Protein AF-A0A7Z9UAB1-F1 (afdb_monomer_lite)

pLDDT: mean 79.5, std 15.57, range [29.08, 97.0]

Structure (mmCIF, N/CA/C/O backbone):
data_AF-A0A7Z9UAB1-F1
#
_entry.id   AF-A0A7Z9UAB1-F1
#
loop_
_atom_site.group_PDB
_atom_site.id
_atom_site.type_symbol
_atom_site.label_atom_id
_atom_site.label_alt_id
_atom_site.label_comp_id
_atom_site.label_asym_id
_atom_site.label_entity_id
_atom_site.label_seq_id
_atom_site.pdbx_PDB_ins_code
_atom_site.Cartn_x
_atom_site.Cartn_y
_atom_site.Cartn_z
_atom_site.occupancy
_atom_site.B_iso_or_equiv
_atom_site.auth_seq_id
_atom_site.auth_comp_id
_atom_site.auth_asym_id
_atom_site.auth_atom_id
_atom_site.pdbx_PDB_model_num
ATOM 1 N N . MET A 1 1 ? -30.199 5.200 35.161 1.00 60.09 1 MET A N 1
ATOM 2 C CA . MET A 1 1 ? -30.153 5.188 33.678 1.00 60.09 1 MET A CA 1
ATOM 3 C C . MET A 1 1 ? -29.290 6.304 33.092 1.00 60.09 1 MET A C 1
ATOM 5 O O . MET A 1 1 ? -28.366 5.971 32.369 1.00 60.09 1 MET A O 1
ATOM 9 N N . LYS A 1 2 ? -29.500 7.589 33.430 1.00 72.38 2 LYS A N 1
ATOM 10 C CA . LYS A 1 2 ? -28.736 8.715 32.844 1.00 72.38 2 LYS A CA 1
ATOM 11 C C . LYS A 1 2 ? -27.203 8.588 32.975 1.00 72.38 2 LYS A C 1
ATOM 13 O O . LYS A 1 2 ? -26.510 8.645 31.974 1.00 72.38 2 LYS A O 1
ATOM 18 N N . TYR A 1 3 ? -26.697 8.258 34.167 1.00 75.94 3 TYR A N 1
ATOM 19 C CA . TYR A 1 3 ? -25.256 8.067 34.420 1.00 75.94 3 TYR A CA 1
ATOM 20 C C . TYR A 1 3 ? -24.599 6.954 33.580 1.00 75.94 3 TYR A C 1
ATOM 22 O O . TYR A 1 3 ? -23.474 7.101 33.112 1.00 75.94 3 TYR A O 1
ATOM 30 N N . VAL A 1 4 ? -25.305 5.836 33.374 1.00 79.62 4 VAL A N 1
ATOM 31 C CA . VAL A 1 4 ? -24.800 4.704 32.576 1.00 79.62 4 VAL A CA 1
ATOM 32 C C . VAL A 1 4 ? -24.745 5.083 31.097 1.00 79.62 4 VAL A C 1
ATOM 34 O O . VAL A 1 4 ? -23.745 4.806 30.440 1.00 79.62 4 VAL A O 1
ATOM 37 N N . ASN A 1 5 ? -25.779 5.769 30.605 1.00 83.12 5 ASN A N 1
ATOM 38 C CA . ASN A 1 5 ? -25.840 6.239 29.223 1.00 83.12 5 ASN A CA 1
ATOM 39 C C . ASN A 1 5 ? -24.755 7.287 28.937 1.00 83.12 5 ASN A C 1
ATOM 41 O O . ASN A 1 5 ? -24.081 7.191 27.916 1.00 83.12 5 ASN A O 1
ATOM 45 N N . ASP A 1 6 ? -24.536 8.235 29.853 1.00 87.12 6 ASP A N 1
ATOM 46 C CA . ASP A 1 6 ? -23.500 9.265 29.710 1.00 87.12 6 ASP A CA 1
ATOM 47 C C . ASP A 1 6 ? -22.095 8.639 29.683 1.00 87.12 6 ASP A C 1
ATOM 49 O O . ASP A 1 6 ? -21.248 9.035 28.876 1.00 87.12 6 ASP A O 1
ATOM 53 N N . ARG A 1 7 ? -21.851 7.608 30.512 1.00 87.56 7 ARG A N 1
ATOM 54 C CA . ARG A 1 7 ? -20.566 6.898 30.497 1.00 87.56 7 ARG A CA 1
ATOM 55 C C . ARG A 1 7 ? -20.343 6.076 29.228 1.00 87.56 7 ARG A C 1
ATOM 57 O O . ARG A 1 7 ? -19.259 6.121 28.651 1.00 87.56 7 ARG A O 1
ATOM 64 N N . GLN A 1 8 ? -21.370 5.366 28.762 1.00 87.94 8 GLN A N 1
ATOM 65 C CA . GLN A 1 8 ? -21.306 4.632 27.495 1.00 87.94 8 GLN A CA 1
ATOM 66 C C . GLN A 1 8 ? -21.081 5.572 26.309 1.00 87.94 8 GLN A C 1
ATOM 68 O O . GLN A 1 8 ? -20.238 5.286 25.463 1.00 87.94 8 GLN A O 1
ATOM 73 N N . ALA A 1 9 ? -21.762 6.721 26.271 1.00 90.94 9 ALA A N 1
ATOM 74 C CA . ALA A 1 9 ? -21.570 7.720 25.225 1.00 90.94 9 ALA A CA 1
ATOM 75 C C . ALA A 1 9 ? -20.112 8.201 25.172 1.00 90.94 9 ALA A C 1
ATOM 77 O O . ALA A 1 9 ? -19.497 8.204 24.103 1.00 90.94 9 ALA A O 1
ATOM 78 N N . ARG A 1 10 ? -19.512 8.515 26.327 1.00 91.62 10 ARG A N 1
ATOM 79 C CA . ARG A 1 10 ? -18.110 8.945 26.387 1.00 91.62 10 ARG A CA 1
ATOM 80 C C . ARG A 1 10 ? -17.129 7.846 25.970 1.00 91.62 10 ARG A C 1
ATOM 82 O O . ARG A 1 10 ? -16.158 8.135 25.274 1.00 91.62 10 ARG A O 1
ATOM 89 N N . GLU A 1 11 ? -17.385 6.590 26.334 1.00 92.44 11 GLU A N 1
ATOM 90 C CA . GLU A 1 11 ? -16.577 5.460 25.861 1.00 92.44 11 GLU A CA 1
ATOM 91 C C . GLU A 1 11 ? -16.693 5.276 24.337 1.00 92.44 11 GLU A C 1
ATOM 93 O O . GLU A 1 11 ? -15.684 5.053 23.663 1.00 92.44 11 GLU A O 1
ATOM 98 N N . THR A 1 12 ? -17.893 5.406 23.763 1.00 93.56 12 THR A N 1
ATOM 99 C CA . THR A 1 12 ? -18.070 5.341 22.302 1.00 93.56 12 THR A CA 1
ATOM 100 C C . THR A 1 12 ? -17.374 6.496 21.585 1.00 93.56 12 THR A C 1
ATOM 102 O O . THR A 1 12 ? -16.754 6.275 20.547 1.00 93.56 12 THR A O 1
ATOM 105 N N . GLU A 1 13 ? -17.382 7.702 22.160 1.00 95.25 13 GLU A N 1
ATOM 106 C CA . GLU A 1 13 ? -16.662 8.863 21.631 1.00 95.25 13 GLU A CA 1
ATOM 107 C C . GLU A 1 13 ? -15.150 8.596 21.583 1.00 95.25 13 GLU A C 1
ATOM 109 O O . GLU A 1 13 ? -14.530 8.761 20.531 1.00 95.25 13 GLU A O 1
ATOM 114 N N . LEU A 1 14 ? -14.559 8.107 22.680 1.00 94.19 14 LEU A N 1
ATOM 115 C CA . LEU A 1 14 ? -13.130 7.775 22.738 1.00 94.19 14 LEU A CA 1
ATOM 116 C C . LEU A 1 14 ? -12.755 6.646 21.767 1.00 94.19 14 LEU A C 1
ATOM 118 O O . LEU A 1 14 ? -11.742 6.755 21.077 1.00 94.19 14 LEU A O 1
ATOM 122 N N . ASN A 1 15 ? -13.583 5.601 21.651 1.00 94.94 15 ASN A N 1
ATOM 123 C CA . ASN A 1 15 ? -13.372 4.531 20.670 1.00 94.94 15 ASN A CA 1
ATOM 124 C C . ASN A 1 15 ? -13.471 5.046 19.229 1.00 94.94 15 ASN A C 1
ATOM 126 O O . ASN A 1 15 ? -12.647 4.684 18.393 1.00 94.94 15 ASN A O 1
ATOM 130 N N . SER A 1 16 ? -14.437 5.920 18.933 1.00 94.88 16 SER A N 1
ATOM 131 C CA . SER A 1 16 ? -14.575 6.512 17.600 1.00 94.88 16 SER A CA 1
ATOM 132 C C . SER A 1 16 ? -13.362 7.375 17.243 1.00 94.88 16 SER A C 1
ATOM 134 O O . SER A 1 16 ? -12.810 7.246 16.153 1.00 94.88 16 SER A O 1
ATOM 136 N N . ARG A 1 17 ? -12.865 8.185 18.190 1.00 95.75 17 ARG A N 1
ATOM 137 C CA . ARG A 1 17 ? -11.649 8.987 18.015 1.00 95.75 17 ARG A CA 1
ATOM 138 C C . ARG A 1 17 ? -10.413 8.113 17.809 1.00 95.75 17 ARG A C 1
ATOM 140 O O . ARG A 1 17 ? -9.597 8.436 16.949 1.00 95.75 17 ARG A O 1
ATOM 147 N N . LYS A 1 18 ? -10.290 7.008 18.553 1.00 95.31 18 LYS A N 1
ATOM 148 C CA . LYS A 1 18 ? -9.236 6.003 18.358 1.00 95.31 18 LYS A CA 1
ATOM 149 C C . LYS A 1 18 ? -9.278 5.427 16.937 1.00 95.31 18 LYS A C 1
ATOM 151 O O . LYS A 1 18 ? -8.273 5.500 16.240 1.00 95.31 18 LYS A O 1
ATOM 156 N N . ALA A 1 19 ? -10.442 4.964 16.483 1.00 94.50 19 ALA A N 1
ATOM 157 C CA . ALA A 1 19 ? -10.618 4.387 15.149 1.00 94.50 19 ALA A CA 1
ATOM 158 C C . ALA A 1 19 ? -10.313 5.391 14.020 1.00 94.50 19 ALA A C 1
ATOM 160 O O . ALA A 1 19 ? -9.673 5.047 13.029 1.00 94.50 19 ALA A O 1
ATOM 161 N N . VAL A 1 20 ? -10.717 6.658 14.179 1.00 94.88 20 VAL A N 1
ATOM 162 C CA . VAL A 1 20 ? -10.385 7.726 13.220 1.00 94.88 20 VAL A CA 1
ATOM 163 C C . VAL A 1 20 ? -8.874 7.958 13.147 1.00 94.88 20 VAL A C 1
ATOM 165 O O . VAL A 1 20 ? -8.345 8.161 12.057 1.00 94.88 20 VAL A O 1
ATOM 168 N N . LEU A 1 21 ? -8.166 7.937 14.280 1.00 94.44 21 LEU A N 1
ATOM 169 C CA . LEU A 1 21 ? -6.707 8.091 14.308 1.00 94.44 21 LEU A CA 1
ATOM 170 C C . LEU A 1 21 ? -5.988 6.879 13.698 1.00 94.44 21 LEU A C 1
ATOM 172 O O . LEU A 1 21 ? -5.069 7.073 12.909 1.00 94.44 21 LEU A O 1
ATOM 176 N N . GLU A 1 22 ? -6.433 5.656 13.992 1.00 93.44 22 GLU A N 1
ATOM 177 C CA . GLU A 1 22 ? -5.907 4.428 13.372 1.00 93.44 22 GLU A CA 1
ATOM 178 C C . GLU A 1 22 ? -6.082 4.460 11.847 1.00 93.44 22 GLU A C 1
ATOM 180 O O . GLU A 1 22 ? -5.120 4.252 11.110 1.00 93.44 22 GLU A O 1
ATOM 185 N N . SER A 1 23 ? -7.266 4.854 11.367 1.00 92.75 23 SER A N 1
ATOM 186 C CA . SER A 1 23 ? -7.536 5.013 9.935 1.00 92.75 23 SER A CA 1
ATOM 187 C C . SER A 1 23 ? -6.673 6.099 9.279 1.00 92.75 23 SER A C 1
ATOM 189 O O . SER A 1 23 ? -6.227 5.927 8.145 1.00 92.75 23 SER A O 1
ATOM 191 N N . LYS A 1 24 ? -6.394 7.211 9.975 1.00 92.12 24 LYS A N 1
ATOM 192 C CA . LYS A 1 24 ? -5.488 8.263 9.479 1.00 92.12 24 LYS A CA 1
ATOM 193 C C . LYS A 1 24 ? -4.039 7.793 9.367 1.00 92.12 24 LYS A C 1
ATOM 195 O O . LYS A 1 24 ? -3.341 8.248 8.468 1.00 92.12 24 LYS A O 1
ATOM 200 N N . ILE A 1 25 ? -3.593 6.915 10.264 1.00 92.31 25 ILE A N 1
ATOM 201 C CA . ILE A 1 25 ? -2.247 6.327 10.228 1.00 92.31 25 ILE A CA 1
ATOM 202 C C . ILE A 1 25 ? -2.138 5.315 9.085 1.00 92.31 25 ILE A C 1
ATOM 204 O O . ILE A 1 25 ? -1.144 5.321 8.363 1.00 92.31 25 ILE A O 1
ATOM 208 N N . GLU A 1 26 ? -3.153 4.468 8.901 1.00 89.94 26 GLU A N 1
ATOM 209 C CA . GLU A 1 26 ? -3.182 3.468 7.825 1.00 89.94 26 GLU A CA 1
ATOM 210 C C . GLU A 1 26 ? -3.244 4.124 6.439 1.00 89.94 26 GLU A C 1
ATOM 212 O O . GLU A 1 26 ? -2.523 3.727 5.528 1.00 89.94 26 GLU A O 1
ATOM 217 N N . ASN A 1 27 ? -4.031 5.195 6.305 1.00 89.00 27 ASN A N 1
ATOM 218 C CA . ASN A 1 27 ? -4.157 5.973 5.072 1.00 89.00 27 ASN A CA 1
ATOM 219 C C . ASN A 1 27 ? -3.184 7.165 5.008 1.00 89.00 27 ASN A C 1
ATOM 221 O O . ASN A 1 27 ? -3.445 8.144 4.303 1.00 89.00 27 ASN A O 1
ATOM 225 N N . ALA A 1 28 ? -2.077 7.126 5.756 1.00 87.69 28 ALA A N 1
ATOM 226 C CA . ALA A 1 28 ? -1.083 8.190 5.730 1.00 87.69 28 ALA A CA 1
ATOM 227 C C . ALA A 1 28 ? -0.339 8.187 4.385 1.00 87.69 28 ALA A C 1
ATOM 229 O O . ALA A 1 28 ? 0.508 7.336 4.116 1.00 87.69 28 ALA A O 1
ATOM 230 N N . GLY A 1 29 ? -0.650 9.169 3.544 1.00 90.19 29 GLY A N 1
ATOM 231 C CA . GLY A 1 29 ? -0.014 9.379 2.249 1.00 90.19 29 GLY A CA 1
ATOM 232 C C . GLY A 1 29 ? 0.140 10.859 1.913 1.00 90.19 29 GLY A C 1
ATOM 233 O O . GLY A 1 29 ? -0.098 11.744 2.748 1.00 90.19 29 GLY A O 1
ATOM 234 N N . TYR A 1 30 ? 0.543 11.127 0.671 1.00 90.50 30 TYR A N 1
ATOM 235 C CA . TYR A 1 30 ? 0.595 12.490 0.153 1.00 90.50 30 TYR A CA 1
ATOM 236 C C . TYR A 1 30 ? -0.801 13.111 0.145 1.00 90.50 30 TYR A C 1
ATOM 238 O O . TYR A 1 30 ? -1.791 12.468 -0.208 1.00 90.50 30 TYR A O 1
ATOM 246 N N . LEU A 1 31 ? -0.878 14.378 0.538 1.00 91.31 31 LEU A N 1
ATOM 247 C CA . LEU A 1 31 ? -2.080 15.182 0.352 1.00 91.31 31 LEU A CA 1
ATOM 248 C C . LEU A 1 31 ? -2.304 15.422 -1.141 1.00 91.31 31 LEU A C 1
ATOM 250 O O . LEU A 1 31 ? -1.363 15.384 -1.930 1.00 91.31 31 LEU A O 1
ATOM 254 N N . ALA A 1 32 ? -3.538 15.743 -1.524 1.00 91.00 32 ALA A N 1
ATOM 255 C CA . ALA A 1 32 ? -3.864 16.056 -2.915 1.00 91.00 32 ALA A CA 1
ATOM 256 C C . ALA A 1 32 ? -2.983 17.187 -3.484 1.00 91.00 32 ALA A C 1
ATOM 258 O O . ALA A 1 32 ? -2.518 17.097 -4.615 1.00 91.00 32 ALA A O 1
ATOM 259 N N . GLU A 1 33 ? -2.693 18.216 -2.680 1.00 92.00 33 GLU A N 1
ATOM 260 C CA . GLU A 1 33 ? -1.801 19.319 -3.065 1.00 92.00 33 GLU A CA 1
ATOM 261 C C . GLU A 1 33 ? -0.341 18.867 -3.230 1.00 92.00 33 GLU A C 1
ATOM 263 O O . GLU A 1 33 ? 0.335 19.276 -4.169 1.00 92.00 33 GLU A O 1
ATOM 268 N N . GLU A 1 34 ? 0.147 17.994 -2.346 1.00 92.25 34 GLU A N 1
ATOM 269 C CA . GLU A 1 34 ? 1.509 17.447 -2.409 1.00 92.25 34 GLU A CA 1
ATOM 270 C C . GLU A 1 34 ? 1.676 16.508 -3.613 1.00 92.25 34 GLU A C 1
ATOM 272 O O . GLU A 1 34 ? 2.709 16.527 -4.282 1.00 92.25 34 GLU A O 1
ATOM 277 N N . GLN A 1 35 ? 0.644 15.719 -3.925 1.00 92.25 35 GLN A N 1
ATOM 278 C CA . GLN A 1 35 ? 0.611 14.878 -5.115 1.00 92.25 35 GLN A CA 1
ATOM 279 C C . GLN A 1 35 ? 0.607 15.733 -6.387 1.00 92.25 35 GLN A C 1
ATOM 281 O O . GLN A 1 35 ? 1.401 15.474 -7.285 1.00 92.25 35 GLN A O 1
ATOM 286 N N . ALA A 1 36 ? -0.183 16.811 -6.425 1.00 94.31 36 ALA A N 1
ATOM 287 C CA . ALA A 1 36 ? -0.179 17.752 -7.543 1.00 94.31 36 ALA A CA 1
ATOM 288 C C . ALA A 1 36 ? 1.208 18.386 -7.767 1.00 94.31 36 ALA A C 1
ATOM 290 O O . ALA A 1 36 ? 1.647 18.506 -8.908 1.00 94.31 36 ALA A O 1
ATOM 291 N N . GLN A 1 37 ? 1.940 18.722 -6.696 1.00 94.38 37 GLN A N 1
ATOM 292 C CA . GLN A 1 37 ? 3.323 19.213 -6.804 1.00 94.38 37 GLN A CA 1
ATOM 293 C C . GLN A 1 37 ? 4.278 18.153 -7.377 1.00 94.38 37 GLN A C 1
ATOM 295 O O . GLN A 1 37 ? 5.157 18.477 -8.178 1.00 94.38 37 GLN A O 1
ATOM 300 N N . ILE A 1 38 ? 4.124 16.882 -6.985 1.00 95.38 38 ILE A N 1
ATOM 301 C CA . ILE A 1 38 ? 4.904 15.772 -7.553 1.00 95.38 38 ILE A CA 1
ATOM 302 C C . ILE A 1 38 ? 4.589 15.603 -9.041 1.00 95.38 38 ILE A C 1
ATOM 304 O O . ILE A 1 38 ? 5.515 15.413 -9.835 1.00 95.38 38 ILE A O 1
ATOM 308 N N . ASP A 1 39 ? 3.318 15.675 -9.419 1.00 95.19 39 ASP A N 1
ATOM 309 C CA . ASP A 1 39 ? 2.862 15.487 -10.795 1.00 95.19 39 ASP A CA 1
ATOM 310 C C . ASP A 1 39 ? 3.335 16.639 -11.694 1.00 95.19 39 ASP A C 1
ATOM 312 O O . ASP A 1 39 ? 3.860 16.403 -12.785 1.00 95.19 39 ASP A O 1
ATOM 316 N N . GLU A 1 40 ? 3.269 17.883 -11.210 1.00 95.94 40 GLU A N 1
ATOM 317 C CA . GLU A 1 40 ? 3.822 19.055 -11.895 1.00 95.94 40 GLU A CA 1
ATOM 318 C C . GLU A 1 40 ? 5.343 18.930 -12.074 1.00 95.94 40 GLU A C 1
ATOM 320 O O . GLU A 1 40 ? 5.878 19.130 -13.169 1.00 95.94 40 GLU A O 1
ATOM 325 N N . ALA A 1 41 ? 6.069 18.547 -11.020 1.00 94.56 41 ALA A N 1
ATOM 326 C CA . ALA A 1 41 ? 7.513 18.347 -11.093 1.00 94.56 41 ALA A CA 1
ATOM 327 C C . ALA A 1 41 ? 7.899 17.173 -12.015 1.00 94.56 41 ALA A C 1
ATOM 329 O O . ALA A 1 41 ? 8.940 17.233 -12.672 1.00 94.56 41 ALA A O 1
ATOM 330 N N . THR A 1 42 ? 7.068 16.131 -12.099 1.00 95.69 42 THR A N 1
ATOM 331 C CA . THR A 1 42 ? 7.261 14.989 -13.008 1.00 95.69 42 THR A CA 1
ATOM 332 C C . THR A 1 42 ? 7.028 15.409 -14.456 1.00 95.69 42 THR A C 1
ATOM 334 O O . THR A 1 42 ? 7.919 15.228 -15.278 1.00 95.69 42 THR A O 1
ATOM 337 N N . THR A 1 43 ? 5.929 16.114 -14.734 1.00 96.12 43 THR A N 1
ATOM 338 C CA . THR A 1 43 ? 5.639 16.697 -16.056 1.00 96.12 43 THR A CA 1
ATOM 339 C C . THR A 1 43 ? 6.780 17.603 -16.521 1.00 96.12 43 THR A C 1
ATOM 341 O O . THR A 1 43 ? 7.222 17.552 -17.667 1.00 96.12 43 THR A O 1
ATOM 344 N N . ASN A 1 44 ? 7.340 18.402 -15.609 1.00 95.00 44 ASN A N 1
ATOM 345 C CA . ASN A 1 44 ? 8.504 19.230 -15.899 1.00 95.00 44 ASN A CA 1
ATOM 346 C C . ASN A 1 44 ? 9.760 18.410 -16.244 1.00 95.00 44 ASN A C 1
ATOM 348 O O . ASN A 1 44 ? 10.572 18.861 -17.059 1.00 95.00 44 ASN A O 1
ATOM 352 N N . VAL A 1 45 ? 9.970 17.248 -15.622 1.00 96.88 45 VAL A N 1
ATOM 353 C CA . VAL A 1 45 ? 11.071 16.338 -15.977 1.00 96.88 45 VAL A CA 1
ATOM 354 C C . VAL A 1 45 ? 10.832 15.712 -17.346 1.00 96.88 45 VAL A C 1
ATOM 356 O O . VAL A 1 45 ? 11.776 15.663 -18.131 1.00 96.88 45 VAL A O 1
ATOM 359 N N . ASP A 1 46 ? 9.603 15.297 -17.639 1.00 95.44 46 ASP A N 1
ATOM 360 C CA . ASP A 1 46 ? 9.241 14.669 -18.910 1.00 95.44 46 ASP A CA 1
ATOM 361 C C . ASP A 1 46 ? 9.410 15.649 -20.074 1.00 95.44 46 ASP A C 1
ATOM 363 O O . ASP A 1 46 ? 10.119 15.341 -21.028 1.00 95.44 46 ASP A O 1
ATOM 367 N N . GLN A 1 47 ? 8.935 16.890 -19.931 1.00 95.00 47 GLN A N 1
ATOM 368 C CA . GLN A 1 47 ? 9.173 17.939 -20.928 1.00 95.00 47 GLN A CA 1
ATOM 369 C C . GLN A 1 47 ? 10.673 18.190 -21.158 1.00 95.00 47 GLN A C 1
ATOM 371 O O . GLN A 1 47 ? 11.130 18.353 -22.285 1.00 95.00 47 GLN A O 1
ATOM 376 N N . ALA A 1 48 ? 11.477 18.212 -20.090 1.00 94.38 48 ALA A N 1
ATOM 377 C CA . ALA A 1 48 ? 12.921 18.395 -20.230 1.00 94.38 48 ALA A CA 1
ATOM 378 C C . ALA A 1 48 ? 13.626 17.167 -20.829 1.00 94.38 48 ALA A C 1
ATOM 380 O O . ALA A 1 48 ? 14.716 17.304 -21.388 1.00 94.38 48 ALA A O 1
ATOM 381 N N . LEU A 1 49 ? 13.039 15.976 -20.692 1.00 95.06 49 LEU A N 1
ATOM 382 C CA . LEU A 1 49 ? 13.523 14.754 -21.320 1.00 95.06 49 LEU A CA 1
ATOM 383 C C . LEU A 1 49 ? 13.219 14.761 -22.820 1.00 95.06 49 LEU A C 1
ATOM 385 O O . LEU A 1 49 ? 14.113 14.432 -23.595 1.00 95.06 49 LEU A O 1
ATOM 389 N N . GLU A 1 50 ? 12.017 15.173 -23.220 1.00 94.44 50 GLU A N 1
ATOM 390 C CA . GLU A 1 50 ? 11.645 15.360 -24.627 1.00 94.44 50 GLU A CA 1
ATOM 391 C C . GLU A 1 50 ? 12.569 16.374 -25.308 1.00 94.44 50 GLU A C 1
ATOM 393 O O . GLU A 1 50 ? 13.215 16.044 -26.303 1.00 94.44 50 GLU A O 1
ATOM 398 N N . ASP A 1 51 ? 12.757 17.552 -24.701 1.00 91.50 51 ASP A N 1
ATOM 399 C CA . ASP A 1 51 ? 13.684 18.577 -25.196 1.00 91.50 51 ASP A CA 1
ATOM 400 C C . ASP A 1 51 ? 15.128 18.048 -25.343 1.00 91.50 51 ASP A C 1
ATOM 402 O O . ASP A 1 51 ? 15.877 18.455 -26.237 1.00 91.50 51 ASP A O 1
ATOM 406 N N . TYR A 1 52 ? 15.561 17.173 -24.428 1.00 93.50 52 TYR A N 1
ATOM 407 C CA . TYR A 1 52 ? 16.880 16.541 -24.487 1.00 93.50 52 TYR A CA 1
ATOM 408 C C . TYR A 1 52 ? 16.967 15.521 -25.629 1.00 93.50 52 TYR A C 1
ATOM 410 O O . TYR A 1 52 ? 17.971 15.489 -26.338 1.00 93.50 52 TYR A O 1
ATOM 418 N N . GLN A 1 53 ? 15.930 14.705 -25.825 1.00 91.81 53 GLN A N 1
ATOM 419 C CA . GLN A 1 53 ? 15.874 13.714 -26.901 1.00 91.81 53 GLN A CA 1
ATOM 420 C C . GLN A 1 53 ? 15.830 14.370 -28.284 1.00 91.81 53 GLN A C 1
ATOM 422 O O . GLN A 1 53 ? 16.510 13.900 -29.196 1.00 91.81 53 GLN A O 1
ATOM 427 N N . GLU A 1 54 ? 15.092 15.472 -28.432 1.00 88.81 54 GLU A N 1
ATOM 428 C CA . GLU A 1 54 ? 15.064 16.259 -29.667 1.00 88.81 54 GLU A CA 1
ATOM 429 C C . GLU A 1 54 ? 16.462 16.806 -30.001 1.00 88.81 54 GLU A C 1
ATOM 431 O O . GLU A 1 54 ? 16.946 16.663 -31.126 1.00 88.81 54 GLU A O 1
ATOM 436 N N . ALA A 1 55 ? 17.168 17.353 -29.004 1.00 87.69 55 ALA A N 1
ATOM 437 C CA . ALA A 1 55 ? 18.539 17.826 -29.183 1.00 87.69 55 ALA A CA 1
ATOM 438 C C . ALA A 1 55 ? 19.536 16.686 -29.492 1.00 87.69 55 ALA A C 1
ATOM 440 O O . ALA A 1 55 ? 20.470 16.879 -30.272 1.00 87.69 55 ALA A O 1
ATOM 441 N N . ASP A 1 56 ? 19.346 15.496 -28.912 1.00 90.12 56 ASP A N 1
ATOM 442 C CA . ASP A 1 56 ? 20.190 14.314 -29.147 1.00 90.12 56 ASP A CA 1
ATOM 443 C C . ASP A 1 56 ? 19.981 13.713 -30.550 1.00 90.12 56 ASP A C 1
ATOM 445 O O . ASP A 1 56 ? 20.926 13.226 -31.179 1.00 90.12 56 ASP A O 1
ATOM 449 N N . ALA A 1 57 ? 18.763 13.797 -31.095 1.00 88.31 57 ALA A N 1
ATOM 450 C CA . ALA A 1 57 ? 18.460 13.341 -32.450 1.00 88.31 57 ALA A CA 1
ATOM 451 C C . ALA A 1 57 ? 19.302 14.076 -33.509 1.00 88.31 57 ALA A C 1
ATOM 453 O O . ALA A 1 57 ? 19.849 13.434 -34.408 1.00 88.31 57 ALA A O 1
ATOM 454 N N . ALA A 1 58 ? 19.493 15.391 -33.356 1.00 83.31 58 ALA A N 1
ATOM 455 C CA . ALA A 1 58 ? 20.329 16.190 -34.254 1.00 83.31 58 ALA A CA 1
ATOM 456 C C . ALA A 1 58 ? 21.801 15.725 -34.265 1.00 83.31 58 ALA A C 1
ATOM 458 O O . ALA A 1 58 ? 22.434 15.687 -35.321 1.00 83.31 58 ALA A O 1
ATOM 459 N N . LEU A 1 59 ? 22.341 15.304 -33.114 1.00 86.00 59 LEU A N 1
ATOM 460 C CA . LEU A 1 59 ? 23.697 14.752 -33.027 1.00 86.00 59 LEU A CA 1
ATOM 461 C C . LEU A 1 59 ? 23.793 13.381 -33.714 1.00 86.00 59 LEU A C 1
ATOM 463 O O . LEU A 1 59 ? 24.753 13.106 -34.433 1.00 86.00 59 LEU A O 1
ATOM 467 N N . LYS A 1 60 ? 22.776 12.527 -33.551 1.00 88.00 60 LYS A N 1
ATOM 468 C CA . LYS A 1 60 ? 22.706 11.221 -34.230 1.00 88.00 60 LYS A CA 1
ATOM 469 C C . LYS A 1 60 ? 22.667 11.354 -35.752 1.00 88.00 60 LYS A C 1
ATOM 471 O O . LYS A 1 60 ? 23.218 10.501 -36.450 1.00 88.00 60 LYS A O 1
ATOM 476 N N . GLU A 1 61 ? 22.031 12.394 -36.284 1.00 86.94 61 GLU A N 1
ATOM 477 C CA . GLU A 1 61 ? 22.014 12.644 -37.727 1.00 86.94 61 GLU A CA 1
ATOM 478 C C . GLU A 1 61 ? 23.378 13.037 -38.304 1.00 86.94 61 GLU A C 1
ATOM 480 O O . GLU A 1 61 ? 23.659 12.700 -39.457 1.00 86.94 61 GLU A O 1
ATOM 485 N N . GLU A 1 62 ? 24.231 13.711 -37.531 1.00 86.19 62 GLU A N 1
ATOM 486 C CA . GLU A 1 62 ? 25.606 14.008 -37.946 1.00 86.19 62 GLU A CA 1
ATOM 487 C C . GLU A 1 62 ? 26.482 12.771 -37.931 1.00 86.19 62 GLU A C 1
ATOM 489 O O . GLU A 1 62 ? 27.179 12.529 -38.912 1.00 86.19 62 GLU A O 1
ATOM 494 N N . ILE A 1 63 ? 26.365 11.935 -36.898 1.00 87.50 63 ILE A N 1
ATOM 495 C CA . ILE A 1 63 ? 27.087 10.660 -36.836 1.00 87.50 63 ILE A CA 1
ATOM 496 C C . ILE A 1 63 ? 26.751 9.801 -38.065 1.00 87.50 63 ILE A C 1
ATOM 498 O O . ILE A 1 63 ? 27.648 9.224 -38.681 1.00 87.50 63 ILE A O 1
ATOM 502 N N . LYS A 1 64 ? 25.473 9.763 -38.472 1.00 89.75 64 LYS A N 1
ATOM 503 C CA . LYS A 1 64 ? 25.046 9.089 -39.710 1.00 89.75 64 LYS A CA 1
ATOM 504 C C . LYS A 1 64 ? 25.661 9.732 -40.953 1.00 89.75 64 LYS A C 1
ATOM 506 O O . LYS A 1 64 ? 26.263 9.030 -41.754 1.00 89.75 64 LYS A O 1
ATOM 511 N N . ALA A 1 65 ? 25.574 11.056 -41.090 1.00 89.12 65 ALA A N 1
ATOM 512 C CA . ALA A 1 65 ? 26.124 11.764 -42.247 1.00 89.12 65 ALA A CA 1
ATOM 513 C C . ALA A 1 65 ? 27.649 11.611 -42.372 1.00 89.12 65 ALA A C 1
ATOM 515 O O . ALA A 1 65 ? 28.174 11.520 -43.481 1.00 89.12 65 ALA A O 1
ATOM 516 N N . LYS A 1 66 ? 28.358 11.547 -41.242 1.00 89.81 66 LYS A N 1
ATOM 517 C CA . LYS A 1 66 ? 29.792 11.271 -41.185 1.00 89.81 66 LYS A CA 1
ATOM 518 C C . LYS A 1 66 ? 30.103 9.841 -41.618 1.00 89.81 66 LYS A C 1
ATOM 520 O O . LYS A 1 66 ? 30.961 9.645 -42.469 1.00 89.81 66 LYS A O 1
ATOM 525 N N . SER A 1 67 ? 29.359 8.861 -41.102 1.00 91.50 67 SER A N 1
ATOM 526 C CA . SER A 1 67 ? 29.482 7.462 -41.527 1.00 91.50 67 SER A CA 1
ATOM 527 C C . SER A 1 67 ? 29.217 7.289 -43.029 1.00 91.50 67 SER A C 1
ATOM 529 O O . SER A 1 67 ? 29.930 6.541 -43.695 1.00 91.50 67 SER A O 1
ATOM 531 N N . ASP A 1 68 ? 28.216 7.983 -43.577 1.00 90.56 68 ASP A N 1
ATOM 532 C CA . ASP A 1 68 ? 27.890 7.952 -45.008 1.00 90.56 68 ASP A CA 1
ATOM 533 C C . ASP A 1 68 ? 29.000 8.588 -45.858 1.00 90.56 68 ASP A C 1
ATOM 535 O O . ASP A 1 68 ? 29.337 8.080 -46.933 1.00 90.56 68 ASP A O 1
ATOM 539 N N . TYR A 1 69 ? 29.590 9.685 -45.373 1.00 90.69 69 TYR A N 1
ATOM 540 C CA . TYR A 1 69 ? 30.742 10.323 -46.002 1.00 90.69 69 TYR A CA 1
ATOM 541 C C . TYR A 1 69 ? 31.964 9.396 -46.022 1.00 90.69 69 TYR A C 1
ATOM 543 O O . TYR A 1 69 ? 32.534 9.183 -47.095 1.00 90.69 69 TYR A O 1
ATOM 551 N N . ASP A 1 70 ? 32.315 8.792 -44.885 1.00 91.44 70 ASP A N 1
ATOM 552 C CA . ASP A 1 70 ? 33.447 7.867 -44.774 1.00 91.44 70 ASP A CA 1
ATOM 553 C C . ASP A 1 70 ? 33.261 6.648 -45.702 1.00 91.44 70 ASP A C 1
ATOM 555 O O . ASP A 1 70 ? 34.184 6.261 -46.424 1.00 91.44 70 ASP A O 1
ATOM 559 N N . ALA A 1 71 ? 32.039 6.108 -45.794 1.00 92.44 71 ALA A N 1
ATOM 560 C CA . ALA A 1 71 ? 31.710 5.013 -46.709 1.00 92.44 71 ALA A CA 1
ATOM 561 C C . ALA A 1 71 ? 31.816 5.413 -48.195 1.00 92.44 71 ALA A C 1
ATOM 563 O O . ALA A 1 71 ? 32.233 4.609 -49.036 1.00 92.44 71 ALA A O 1
ATOM 564 N N . CYS A 1 72 ? 31.436 6.644 -48.556 1.00 91.44 72 CYS A N 1
ATOM 565 C CA . CYS A 1 72 ? 31.599 7.147 -49.924 1.00 91.44 72 CYS A CA 1
ATOM 566 C C . CYS A 1 72 ? 33.076 7.372 -50.272 1.00 91.44 72 CYS A C 1
ATOM 568 O O . CYS A 1 72 ? 33.502 7.016 -51.372 1.00 91.44 72 CYS A O 1
ATOM 570 N N . LEU A 1 73 ? 33.864 7.887 -49.324 1.00 92.25 73 LEU A N 1
ATOM 571 C CA . LEU A 1 73 ? 35.301 8.089 -49.484 1.00 92.25 73 LEU A CA 1
ATOM 572 C C . LEU A 1 73 ? 36.034 6.758 -49.706 1.00 92.25 73 LEU A C 1
ATOM 574 O O . LEU A 1 73 ? 36.882 6.654 -50.597 1.00 92.25 73 LEU A O 1
ATOM 578 N N . GLU A 1 74 ? 35.671 5.717 -48.953 1.00 92.19 74 GLU A N 1
ATOM 579 C CA . GLU A 1 74 ? 36.221 4.375 -49.142 1.00 92.19 74 GLU A CA 1
ATOM 580 C C . GLU A 1 74 ? 35.895 3.833 -50.543 1.00 92.19 74 GLU A C 1
ATOM 582 O O . GLU A 1 74 ? 36.796 3.379 -51.256 1.00 92.19 74 GLU A O 1
ATOM 587 N N . LYS A 1 75 ? 34.643 3.977 -51.003 1.00 91.38 75 LYS A N 1
ATOM 588 C CA . LYS A 1 75 ? 34.226 3.587 -52.363 1.00 91.38 75 LYS A CA 1
ATOM 589 C C . LYS A 1 75 ? 34.979 4.346 -53.455 1.00 91.38 75 LYS A C 1
ATOM 591 O O . LYS A 1 75 ? 35.392 3.730 -54.437 1.00 91.38 75 LYS A O 1
ATOM 596 N N . GLU A 1 76 ? 35.189 5.653 -53.300 1.00 91.94 76 GLU A N 1
ATOM 597 C CA . GLU A 1 76 ? 35.983 6.444 -54.246 1.00 91.94 76 GLU A CA 1
ATOM 598 C C . GLU A 1 76 ? 37.436 5.963 -54.291 1.00 91.94 76 GLU A C 1
ATOM 600 O O . GLU A 1 76 ? 37.989 5.786 -55.380 1.00 91.94 76 GLU A O 1
ATOM 605 N N . SER A 1 77 ? 38.042 5.708 -53.127 1.00 90.81 77 SER A N 1
ATOM 606 C CA . SER A 1 77 ? 39.414 5.203 -53.036 1.00 90.81 77 SER A CA 1
ATOM 607 C C . SER A 1 77 ? 39.564 3.830 -53.708 1.00 90.81 77 SER A C 1
ATOM 609 O O . SER A 1 77 ? 40.510 3.611 -54.473 1.00 90.81 77 SER A O 1
ATOM 611 N N . GLY A 1 78 ? 38.583 2.940 -53.520 1.00 91.25 78 GLY A N 1
ATOM 612 C CA . GLY A 1 78 ? 38.511 1.637 -54.178 1.00 91.25 78 GLY A CA 1
ATOM 613 C C . GLY A 1 78 ? 38.346 1.760 -55.694 1.00 91.25 78 GLY A C 1
ATOM 614 O O . GLY A 1 78 ? 39.106 1.150 -56.448 1.00 91.25 78 GLY A O 1
ATOM 615 N N . ALA A 1 79 ? 37.420 2.607 -56.157 1.00 89.81 79 ALA A N 1
ATOM 616 C CA . ALA A 1 79 ? 37.203 2.865 -57.581 1.00 89.81 79 ALA A CA 1
ATOM 617 C C . ALA A 1 79 ? 38.451 3.459 -58.254 1.00 89.81 79 ALA A C 1
ATOM 619 O O . ALA A 1 79 ? 38.813 3.052 -59.358 1.00 89.81 79 ALA A O 1
ATOM 620 N N . LYS A 1 80 ? 39.164 4.359 -57.567 1.00 91.44 80 LYS A N 1
ATOM 621 C CA . LYS A 1 80 ? 40.429 4.932 -58.043 1.00 91.44 80 LYS A CA 1
ATOM 622 C C . LYS A 1 80 ? 41.528 3.876 -58.162 1.00 91.44 80 LYS A C 1
ATOM 624 O O . LYS A 1 80 ? 42.271 3.876 -59.141 1.00 91.44 80 LYS A O 1
ATOM 629 N N . ARG A 1 81 ? 41.627 2.951 -57.200 1.00 91.50 81 ARG A N 1
ATOM 630 C CA . ARG A 1 81 ? 42.583 1.833 -57.262 1.00 91.50 81 ARG A CA 1
ATOM 631 C C . ARG A 1 81 ? 42.301 0.919 -58.456 1.00 91.50 81 ARG A C 1
ATOM 633 O O . ARG A 1 81 ? 43.236 0.553 -59.163 1.00 91.50 81 ARG A O 1
ATOM 640 N N . ILE A 1 82 ? 41.030 0.595 -58.704 1.00 90.56 82 ILE A N 1
ATOM 641 C CA . ILE A 1 82 ? 40.609 -0.207 -59.863 1.00 90.56 82 ILE A CA 1
ATOM 642 C C . ILE A 1 82 ? 40.933 0.526 -61.168 1.00 90.56 82 ILE A C 1
ATOM 644 O O . ILE A 1 82 ? 41.520 -0.071 -62.066 1.00 90.56 82 ILE A O 1
ATOM 648 N N . LEU A 1 83 ? 40.613 1.821 -61.261 1.00 89.88 83 LEU A N 1
ATOM 649 C CA . LEU A 1 83 ? 40.933 2.642 -62.429 1.00 89.88 83 LEU A CA 1
ATOM 650 C C . LEU A 1 83 ? 42.438 2.644 -62.724 1.00 89.88 83 LEU A C 1
ATOM 652 O O . LEU A 1 83 ? 42.831 2.365 -63.853 1.00 89.88 83 LEU A O 1
ATOM 656 N N . ASN A 1 84 ? 43.278 2.885 -61.713 1.00 89.81 84 ASN A N 1
ATOM 657 C CA . ASN A 1 84 ? 44.733 2.866 -61.871 1.00 89.81 84 ASN A CA 1
ATOM 658 C C . ASN A 1 84 ? 45.249 1.491 -62.329 1.00 89.81 84 ASN A C 1
ATOM 660 O O . ASN A 1 84 ? 46.126 1.434 -63.184 1.00 89.81 84 ASN A O 1
ATOM 664 N N . SER A 1 85 ? 44.681 0.393 -61.814 1.00 89.25 85 SER A N 1
ATOM 665 C CA . SER A 1 85 ? 45.014 -0.968 -62.265 1.00 89.25 85 SER A CA 1
ATOM 666 C C . SER A 1 85 ? 44.671 -1.174 -63.743 1.00 89.25 85 SER A C 1
ATOM 668 O O . SER A 1 85 ? 45.496 -1.674 -64.499 1.00 89.25 85 SER A O 1
ATOM 670 N N . ARG A 1 86 ? 43.477 -0.746 -64.178 1.00 87.88 86 ARG A N 1
ATOM 671 C CA . ARG A 1 86 ? 43.033 -0.877 -65.578 1.00 87.88 86 ARG A CA 1
ATOM 672 C C . ARG A 1 86 ? 43.829 0.011 -66.532 1.00 87.88 86 ARG A C 1
ATOM 674 O O . ARG A 1 86 ? 44.098 -0.403 -67.654 1.00 87.88 86 ARG A O 1
ATOM 681 N N . ILE A 1 87 ? 44.224 1.208 -66.094 1.00 87.06 87 ILE A N 1
ATOM 682 C CA . ILE A 1 87 ? 45.130 2.082 -66.851 1.00 87.06 87 ILE A CA 1
ATOM 683 C C . ILE A 1 87 ? 46.500 1.413 -67.005 1.00 87.06 87 ILE A C 1
ATOM 685 O O . ILE A 1 87 ? 46.998 1.356 -68.123 1.00 87.06 87 ILE A O 1
ATOM 689 N N . GLY A 1 88 ? 47.058 0.839 -65.933 1.00 84.94 88 GLY A N 1
ATOM 690 C CA . GLY A 1 88 ? 48.313 0.084 -65.994 1.00 84.94 88 GLY A CA 1
ATOM 691 C C . GLY A 1 88 ? 48.251 -1.086 -66.982 1.00 84.94 88 GLY A C 1
ATOM 692 O O . GLY A 1 88 ? 49.083 -1.171 -67.877 1.00 84.94 88 GLY A O 1
ATOM 693 N N . GLU A 1 89 ? 47.209 -1.921 -66.901 1.00 84.69 89 GLU A N 1
ATOM 694 C CA . GLU A 1 89 ? 46.983 -3.042 -67.833 1.00 84.69 89 GLU A CA 1
ATOM 695 C C . GLU A 1 89 ? 46.868 -2.573 -69.294 1.00 84.69 89 GLU A C 1
ATOM 697 O O . GLU A 1 89 ? 47.406 -3.194 -70.212 1.00 84.69 89 GLU A O 1
ATOM 702 N N . ARG A 1 90 ? 46.161 -1.464 -69.533 1.00 85.00 90 ARG A N 1
ATOM 703 C CA . ARG A 1 90 ? 46.033 -0.852 -70.860 1.00 85.00 90 ARG A CA 1
ATOM 704 C C . ARG A 1 90 ? 47.378 -0.336 -71.374 1.00 85.00 90 ARG A C 1
ATOM 706 O O . ARG A 1 90 ? 47.694 -0.554 -72.541 1.00 85.00 90 ARG A O 1
ATOM 713 N N . ASP A 1 91 ? 48.146 0.346 -70.532 1.00 82.00 91 ASP A N 1
ATOM 714 C CA . ASP A 1 91 ? 49.427 0.950 -70.904 1.00 82.00 91 ASP A CA 1
ATOM 715 C C . ASP A 1 91 ? 50.484 -0.132 -71.179 1.00 82.00 91 ASP A C 1
ATOM 717 O O . ASP A 1 91 ? 51.228 -0.025 -72.153 1.00 82.00 91 ASP A O 1
ATOM 721 N N . GLU A 1 92 ? 50.474 -1.236 -70.424 1.00 81.56 92 GLU A N 1
ATOM 722 C CA . GLU A 1 92 ? 51.278 -2.430 -70.713 1.00 81.56 92 GLU A CA 1
ATOM 723 C C . GLU A 1 92 ? 50.918 -3.059 -72.068 1.00 81.56 92 GLU A C 1
ATOM 725 O O . GLU A 1 92 ? 51.806 -3.422 -72.842 1.00 81.56 92 GLU A O 1
ATOM 730 N N . LEU A 1 93 ? 49.625 -3.173 -72.394 1.00 79.81 93 LEU A N 1
ATOM 731 C CA . LEU A 1 93 ? 49.176 -3.679 -73.696 1.00 79.81 93 LEU A CA 1
ATOM 732 C C . LEU A 1 93 ? 49.526 -2.715 -74.843 1.00 79.81 93 LEU A C 1
ATOM 734 O O . LEU A 1 93 ? 49.927 -3.169 -75.916 1.00 79.81 93 LEU A O 1
ATOM 738 N N . MET A 1 94 ? 49.434 -1.399 -74.627 1.00 77.06 94 MET A N 1
ATOM 739 C CA . MET A 1 94 ? 49.839 -0.390 -75.614 1.00 77.06 94 MET A CA 1
ATOM 740 C C . MET A 1 94 ? 51.348 -0.396 -75.868 1.00 77.06 94 MET A C 1
ATOM 742 O O . MET A 1 94 ? 51.753 -0.356 -77.030 1.00 77.06 94 MET A O 1
ATOM 746 N N . ALA A 1 95 ? 52.170 -0.524 -74.823 1.00 74.50 95 ALA A N 1
ATOM 747 C CA . ALA A 1 95 ? 53.620 -0.668 -74.952 1.00 74.50 95 ALA A CA 1
ATOM 748 C C . ALA A 1 95 ? 54.012 -1.933 -75.744 1.00 74.50 95 ALA A C 1
ATOM 750 O O . ALA A 1 95 ? 55.020 -1.945 -76.447 1.00 74.50 95 ALA A O 1
ATOM 751 N N . ARG A 1 96 ? 53.189 -2.994 -75.693 1.00 73.00 96 ARG A N 1
ATOM 752 C CA . ARG A 1 96 ? 53.355 -4.203 -76.523 1.00 73.00 96 ARG A CA 1
ATOM 753 C C . ARG A 1 96 ? 52.903 -4.020 -77.974 1.00 73.00 96 ARG A C 1
ATOM 755 O O . ARG A 1 96 ? 53.442 -4.688 -78.860 1.00 73.00 96 ARG A O 1
ATOM 762 N N . LEU A 1 97 ? 51.908 -3.175 -78.246 1.00 72.19 97 LEU A N 1
ATOM 763 C CA . LEU A 1 97 ? 51.456 -2.894 -79.614 1.00 72.19 97 LEU A CA 1
ATOM 764 C C . LEU A 1 97 ? 52.445 -1.974 -80.345 1.00 72.19 97 LEU A C 1
ATOM 766 O O . LEU A 1 97 ? 52.832 -2.301 -81.464 1.00 72.19 97 LEU A O 1
ATOM 770 N N . ASN A 1 98 ? 52.906 -0.908 -79.683 1.00 68.31 98 ASN A N 1
ATOM 771 C CA . ASN A 1 98 ? 53.858 0.074 -80.209 1.00 68.31 98 ASN A CA 1
ATOM 772 C C . ASN A 1 98 ? 55.168 0.054 -79.397 1.00 68.31 98 ASN A C 1
ATOM 774 O O . ASN A 1 98 ? 55.334 0.878 -78.494 1.00 68.31 98 ASN A O 1
ATOM 778 N N . PRO A 1 99 ? 56.096 -0.877 -79.683 1.00 67.62 99 PRO A N 1
ATOM 779 C CA . PRO A 1 99 ? 57.403 -0.887 -79.034 1.00 67.62 99 PRO A CA 1
ATOM 780 C C . PRO A 1 99 ? 58.198 0.385 -79.367 1.00 67.62 99 PRO A C 1
ATOM 782 O O . PRO A 1 99 ? 58.193 0.848 -80.508 1.00 67.62 99 PRO A O 1
ATOM 785 N N . GLU A 1 100 ? 58.893 0.957 -78.380 1.00 63.78 100 GLU A N 1
ATOM 786 C CA . GLU A 1 100 ? 59.736 2.139 -78.599 1.00 63.78 100 GLU A CA 1
ATOM 787 C C . GLU A 1 100 ? 60.905 1.821 -79.561 1.00 63.78 100 GLU A C 1
ATOM 789 O O . GLU A 1 100 ? 61.492 0.735 -79.453 1.00 63.78 100 GLU A O 1
ATOM 794 N N . PRO A 1 101 ? 61.291 2.748 -80.465 1.00 58.66 101 PRO A N 1
ATOM 795 C CA . PRO A 1 101 ? 62.401 2.538 -81.397 1.00 58.66 101 PRO A CA 1
ATOM 796 C C . PRO A 1 101 ? 63.708 2.191 -80.666 1.00 58.66 101 PRO A C 1
ATOM 798 O O . PRO A 1 101 ? 64.092 2.885 -79.720 1.00 58.66 101 PRO A O 1
ATOM 801 N N . GLY A 1 102 ? 64.388 1.124 -81.099 1.00 57.91 102 GLY A N 1
ATOM 802 C CA . GLY A 1 102 ? 65.618 0.610 -80.472 1.00 57.91 102 GLY A CA 1
ATOM 803 C C . GLY A 1 102 ? 65.392 -0.453 -79.387 1.00 57.91 102 GLY A C 1
ATOM 804 O O . GLY A 1 102 ? 66.333 -0.853 -78.704 1.00 57.91 102 GLY A O 1
ATOM 805 N N . THR A 1 103 ? 64.152 -0.918 -79.199 1.00 66.69 103 THR A N 1
ATOM 806 C CA . THR A 1 103 ? 63.863 -2.152 -78.449 1.00 66.69 103 THR A CA 1
ATOM 807 C C . THR A 1 103 ? 63.944 -3.364 -79.374 1.00 66.69 103 THR A C 1
ATOM 809 O O . THR A 1 103 ? 63.535 -3.298 -80.536 1.00 66.69 103 THR A O 1
ATOM 812 N N . TRP A 1 104 ? 64.408 -4.501 -78.854 1.00 67.94 104 TRP A N 1
ATOM 813 C CA . TRP A 1 104 ? 64.545 -5.722 -79.654 1.00 67.94 104 TRP A CA 1
ATOM 814 C C . TRP A 1 104 ? 63.222 -6.167 -80.304 1.00 67.94 104 TRP A C 1
ATOM 816 O O . TRP A 1 104 ? 63.223 -6.666 -81.425 1.00 67.94 104 TRP A O 1
ATOM 826 N N . LEU A 1 105 ? 62.080 -5.911 -79.656 1.00 68.94 105 LEU A N 1
ATOM 827 C CA . LEU A 1 105 ? 60.753 -6.189 -80.213 1.00 68.94 105 LEU A CA 1
ATOM 828 C C . LEU A 1 105 ? 60.427 -5.381 -81.481 1.00 68.94 105 LEU A C 1
ATOM 830 O O . LEU A 1 105 ? 59.759 -5.906 -82.372 1.00 68.94 105 LEU A O 1
ATOM 834 N N . SER A 1 106 ? 60.865 -4.118 -81.558 1.00 67.75 106 SER A N 1
ATOM 835 C CA . SER A 1 106 ? 60.641 -3.264 -82.736 1.00 67.75 106 SER A CA 1
ATOM 836 C C . SER A 1 106 ? 61.435 -3.755 -83.946 1.00 67.75 106 SER A C 1
ATOM 838 O O . SER A 1 106 ? 60.853 -3.967 -85.007 1.00 67.75 106 SER A O 1
ATOM 840 N N . GLU A 1 107 ? 62.721 -4.053 -83.751 1.00 67.81 107 GLU A N 1
ATOM 841 C CA . GLU A 1 107 ? 63.602 -4.600 -84.789 1.00 67.81 107 GLU A CA 1
ATOM 842 C C . GLU A 1 107 ? 63.149 -5.996 -85.248 1.00 67.81 107 GLU A C 1
ATOM 844 O O . GLU A 1 107 ? 63.160 -6.298 -86.439 1.00 67.81 107 GLU A O 1
ATOM 849 N N . LEU A 1 108 ? 62.678 -6.846 -84.326 1.00 69.00 108 LEU A N 1
ATOM 850 C CA . LEU A 1 108 ? 62.162 -8.178 -84.661 1.00 69.00 108 LEU A CA 1
ATOM 851 C C . LEU A 1 108 ? 60.906 -8.128 -85.537 1.00 69.00 108 LEU A C 1
ATOM 853 O O . LEU A 1 108 ? 60.805 -8.901 -86.487 1.00 69.00 108 LEU A O 1
ATOM 857 N N . ARG A 1 109 ? 59.961 -7.225 -85.240 1.00 69.25 109 ARG A N 1
ATOM 858 C CA . ARG A 1 109 ? 58.727 -7.071 -86.029 1.00 69.25 109 ARG A CA 1
ATOM 859 C C . ARG A 1 109 ? 58.975 -6.476 -87.416 1.00 69.25 109 ARG A C 1
ATOM 861 O O . ARG A 1 109 ? 58.199 -6.755 -88.324 1.00 69.25 109 ARG A O 1
ATOM 868 N N . GLU A 1 110 ? 60.021 -5.668 -87.572 1.00 67.50 110 GLU A N 1
ATOM 869 C CA . GLU A 1 110 ? 60.411 -5.078 -88.858 1.00 67.50 110 GLU A CA 1
ATOM 870 C C . GLU A 1 110 ? 61.112 -6.097 -89.774 1.00 67.50 110 GLU A C 1
ATOM 872 O O . GLU A 1 110 ? 60.916 -6.079 -90.988 1.00 67.50 110 GLU A O 1
ATOM 877 N N . ILE A 1 111 ? 61.895 -7.013 -89.196 1.00 68.50 111 ILE A N 1
ATOM 878 C CA . ILE A 1 111 ? 62.737 -7.962 -89.939 1.00 68.50 111 ILE A CA 1
ATOM 879 C C . ILE A 1 111 ? 62.016 -9.285 -90.255 1.00 68.50 111 ILE A C 1
ATOM 881 O O . ILE A 1 111 ? 62.222 -9.842 -91.336 1.00 68.50 111 ILE A O 1
ATOM 885 N N . ASP A 1 112 ? 61.188 -9.811 -89.344 1.00 66.44 112 ASP A N 1
ATOM 886 C CA . ASP A 1 112 ? 60.494 -11.097 -89.518 1.00 66.44 112 ASP A CA 1
ATOM 887 C C . ASP A 1 112 ? 59.013 -11.005 -89.102 1.00 66.44 112 ASP A C 1
ATOM 889 O O . ASP A 1 112 ? 58.708 -11.026 -87.912 1.00 66.44 112 ASP A O 1
ATOM 893 N N . PRO A 1 113 ? 58.061 -10.962 -90.051 1.00 64.56 113 PRO A N 1
ATOM 894 C CA . PRO A 1 113 ? 56.627 -10.939 -89.750 1.00 64.56 113 PRO A CA 1
ATOM 895 C C . PRO A 1 113 ? 56.100 -12.188 -89.017 1.00 64.56 113 PRO A C 1
ATOM 897 O O . PRO A 1 113 ? 55.093 -12.099 -88.315 1.00 64.56 113 PRO A O 1
ATOM 900 N N . GLU A 1 114 ? 56.773 -13.339 -89.137 1.00 64.69 114 GLU A N 1
ATOM 901 C CA . GLU A 1 114 ? 56.352 -14.626 -88.556 1.00 64.69 114 GLU A CA 1
ATOM 902 C C . GLU A 1 114 ? 57.114 -14.981 -87.265 1.00 64.69 114 GLU A C 1
ATOM 904 O O . GLU A 1 114 ? 56.953 -16.085 -86.728 1.00 64.69 114 GLU A O 1
ATOM 909 N N . TRP A 1 115 ? 57.902 -14.041 -86.722 1.00 73.06 115 TRP A N 1
ATOM 910 C CA . TRP A 1 115 ? 58.768 -14.232 -85.549 1.00 73.06 115 TRP A CA 1
ATOM 911 C C . TRP A 1 115 ? 58.036 -14.823 -84.333 1.00 73.06 115 TRP A C 1
ATOM 913 O O . TRP A 1 115 ? 58.617 -15.576 -83.546 1.00 73.06 115 TRP A O 1
ATOM 923 N N . GLY A 1 116 ? 56.747 -14.503 -84.170 1.00 66.38 116 GLY A N 1
ATOM 924 C CA . GLY A 1 116 ? 55.920 -14.978 -83.062 1.00 66.38 116 GLY A CA 1
ATOM 925 C C . GLY A 1 116 ? 55.656 -16.490 -83.087 1.00 66.38 116 GLY A C 1
ATOM 926 O O . GLY A 1 116 ? 55.466 -17.110 -82.040 1.00 66.38 116 GLY A O 1
ATOM 927 N N . SER A 1 117 ? 55.706 -17.111 -84.270 1.00 64.50 117 SER A N 1
ATOM 928 C CA . SER A 1 117 ? 55.532 -18.558 -84.454 1.00 64.50 117 SER A CA 1
ATOM 929 C C . SER A 1 117 ? 56.830 -19.359 -84.260 1.00 64.50 117 SER A C 1
ATOM 931 O O . SER A 1 117 ? 56.777 -20.576 -84.058 1.00 64.50 117 SER A O 1
ATOM 933 N N . THR A 1 118 ? 57.982 -18.681 -84.282 1.00 67.81 118 THR A N 1
ATOM 934 C CA . THR A 1 118 ? 59.332 -19.256 -84.211 1.00 67.81 118 THR A CA 1
ATOM 935 C C . THR A 1 118 ? 60.071 -18.781 -82.956 1.00 67.81 118 THR A C 1
ATOM 937 O O . THR A 1 118 ? 59.979 -19.411 -81.902 1.00 67.81 118 THR A O 1
ATOM 940 N N . LEU A 1 119 ? 60.794 -17.663 -83.040 1.00 67.94 119 LEU A N 1
ATOM 941 C CA . LEU A 1 119 ? 61.678 -17.156 -81.989 1.00 67.94 119 LEU A CA 1
ATOM 942 C C . LEU A 1 119 ? 60.904 -16.689 -80.745 1.00 67.94 119 LEU A C 1
ATOM 944 O O . LEU A 1 119 ? 61.361 -16.887 -79.617 1.00 67.94 119 LEU A O 1
ATOM 948 N N . GLY A 1 120 ? 59.700 -16.146 -80.938 1.00 67.06 120 GLY A N 1
ATOM 949 C CA . GLY A 1 120 ? 58.840 -15.648 -79.865 1.00 67.06 120 GLY A CA 1
ATOM 950 C C . GLY A 1 120 ? 58.427 -16.706 -78.839 1.00 67.06 120 GLY A C 1
ATOM 951 O O . GLY A 1 120 ? 58.098 -16.342 -77.716 1.00 67.06 120 GLY A O 1
ATOM 952 N N . LYS A 1 121 ? 58.503 -18.005 -79.175 1.00 68.75 121 LYS A N 1
ATOM 953 C CA . LYS A 1 121 ? 58.156 -19.118 -78.270 1.00 68.75 121 LYS A CA 1
ATOM 954 C C . LYS A 1 121 ? 59.245 -19.490 -77.259 1.00 68.75 121 LYS A C 1
ATOM 956 O O . LYS A 1 121 ? 58.968 -20.198 -76.297 1.00 68.75 121 LYS A O 1
ATOM 961 N N . ILE A 1 122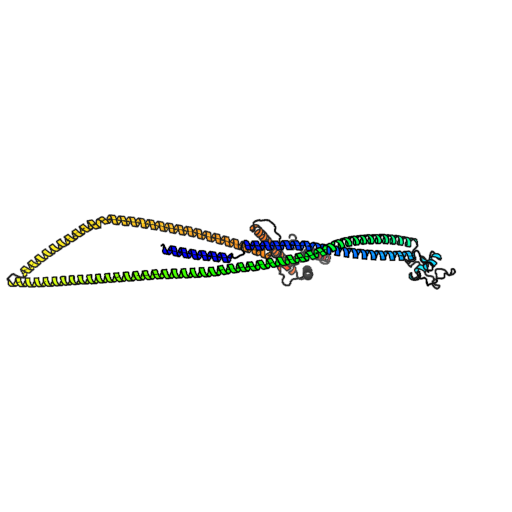 ? 60.482 -19.056 -77.498 1.00 67.25 122 ILE A N 1
ATOM 962 C CA . ILE A 1 122 ? 61.675 -19.469 -76.735 1.00 67.25 122 ILE A CA 1
ATOM 963 C C . ILE A 1 122 ? 62.226 -18.302 -75.908 1.00 67.25 122 ILE A C 1
ATOM 965 O O . ILE A 1 122 ? 62.856 -18.497 -74.868 1.00 67.25 122 ILE A O 1
ATOM 969 N N . VAL A 1 123 ? 62.013 -17.077 -76.387 1.00 68.94 123 VAL A N 1
ATOM 970 C CA . VAL A 1 123 ? 62.545 -15.863 -75.776 1.00 68.94 123 VAL A CA 1
ATOM 971 C C . VAL A 1 123 ? 61.686 -15.439 -74.589 1.00 68.94 123 VAL A C 1
ATOM 973 O O . VAL A 1 123 ? 60.461 -15.390 -74.671 1.00 68.94 123 VAL A O 1
ATOM 976 N N . ARG A 1 124 ? 62.344 -15.083 -73.480 1.00 66.94 124 ARG A N 1
ATOM 977 C CA . ARG A 1 124 ? 61.659 -14.505 -72.322 1.00 66.94 124 ARG A CA 1
ATOM 978 C C . ARG A 1 124 ? 61.098 -13.114 -72.659 1.00 66.94 124 ARG A C 1
ATOM 980 O O . ARG A 1 124 ? 61.876 -12.263 -73.101 1.00 66.94 124 ARG A O 1
ATOM 987 N N . PRO A 1 125 ? 59.802 -12.859 -72.404 1.00 68.44 125 PRO A N 1
ATOM 988 C CA . PRO A 1 125 ? 59.142 -11.569 -72.615 1.00 68.44 125 PRO A CA 1
ATOM 989 C C . PRO A 1 125 ? 59.922 -10.336 -72.149 1.00 68.44 125 PRO A C 1
ATOM 991 O O . PRO A 1 125 ? 59.944 -9.321 -72.841 1.00 68.44 125 PRO A O 1
ATOM 994 N N . GLU A 1 126 ? 60.595 -10.419 -71.000 1.00 66.88 126 GLU A N 1
ATOM 995 C CA . GLU A 1 126 ? 61.275 -9.280 -70.376 1.00 66.88 126 GLU A CA 1
ATOM 996 C C . GLU A 1 126 ? 62.526 -8.830 -71.148 1.00 66.88 126 GLU A C 1
ATOM 998 O O . GLU A 1 126 ? 62.973 -7.693 -71.003 1.00 66.88 126 GLU A O 1
ATOM 1003 N N . LEU A 1 127 ? 63.096 -9.704 -71.986 1.00 67.56 127 LEU A N 1
ATOM 1004 C CA . LEU A 1 127 ? 64.257 -9.386 -72.820 1.00 67.56 127 LEU A CA 1
ATOM 1005 C C . LEU A 1 127 ? 63.864 -8.610 -74.081 1.00 67.56 127 LEU A C 1
ATOM 1007 O O . LEU A 1 127 ? 64.669 -7.852 -74.605 1.00 67.56 127 LEU A O 1
ATOM 1011 N N . LEU A 1 128 ? 62.625 -8.748 -74.553 1.00 68.00 128 LEU A N 1
ATOM 1012 C CA . LEU A 1 128 ? 62.160 -8.105 -75.787 1.00 68.00 128 LEU A CA 1
ATOM 1013 C C . LEU A 1 128 ? 61.993 -6.582 -75.638 1.00 68.00 128 LEU A C 1
ATOM 1015 O O . LEU A 1 128 ? 62.101 -5.849 -76.619 1.00 68.00 128 LEU A O 1
ATOM 1019 N N . MET A 1 129 ? 61.773 -6.108 -74.409 1.00 63.22 129 MET A N 1
ATOM 1020 C CA . MET A 1 129 ? 61.529 -4.694 -74.085 1.00 63.22 129 MET A CA 1
ATOM 1021 C C . MET A 1 129 ? 62.780 -3.942 -73.603 1.00 63.22 129 MET A C 1
ATOM 1023 O O . MET A 1 129 ? 62.716 -2.751 -73.300 1.00 63.22 129 MET A O 1
ATOM 1027 N N . ARG A 1 130 ? 63.928 -4.620 -73.503 1.00 70.62 130 ARG A N 1
ATOM 1028 C CA . ARG A 1 130 ? 65.195 -4.037 -73.044 1.00 70.62 130 ARG A CA 1
ATOM 1029 C C . ARG A 1 130 ? 65.924 -3.315 -74.181 1.00 70.62 130 ARG A C 1
ATOM 1031 O O . ARG A 1 130 ? 65.997 -3.820 -75.297 1.00 70.62 130 ARG A O 1
ATOM 1038 N N . LYS A 1 131 ? 66.484 -2.139 -73.881 1.00 59.78 131 LYS A N 1
ATOM 1039 C CA . LYS A 1 131 ? 67.205 -1.273 -74.841 1.00 59.78 131 LYS A CA 1
ATOM 1040 C C . LYS A 1 131 ? 68.719 -1.509 -74.886 1.00 59.78 131 LYS A C 1
ATOM 1042 O O . LYS A 1 131 ? 69.407 -0.949 -75.726 1.00 59.78 131 LYS A O 1
ATOM 1047 N N . ASP A 1 132 ? 69.257 -2.302 -73.966 1.00 63.25 132 ASP A N 1
ATOM 1048 C CA . ASP A 1 132 ? 70.697 -2.511 -73.777 1.00 63.25 132 ASP A CA 1
ATOM 1049 C C . ASP A 1 132 ? 71.248 -3.748 -74.503 1.00 63.25 132 ASP A C 1
ATOM 1051 O O . ASP A 1 132 ? 72.437 -4.041 -74.415 1.00 63.25 132 ASP A O 1
ATOM 1055 N N . LEU A 1 133 ? 70.393 -4.475 -75.225 1.00 61.12 133 LEU A N 1
ATOM 1056 C CA . LEU A 1 133 ? 70.742 -5.751 -75.850 1.00 61.12 133 LEU A CA 1
ATOM 1057 C C . LEU A 1 133 ? 71.427 -5.621 -77.219 1.00 61.12 133 LEU A C 1
ATOM 1059 O O . LEU A 1 133 ? 71.950 -6.626 -77.688 1.00 61.12 133 LEU A O 1
ATOM 1063 N N . ALA A 1 134 ? 71.442 -4.424 -77.828 1.00 56.66 134 ALA A N 1
ATOM 1064 C CA . ALA A 1 134 ? 72.052 -4.123 -79.135 1.00 56.66 134 ALA A CA 1
ATOM 1065 C C . ALA A 1 134 ? 71.931 -5.289 -80.146 1.00 56.66 134 ALA A C 1
ATOM 1067 O O . ALA A 1 134 ? 72.943 -5.897 -80.518 1.00 56.66 134 ALA A O 1
ATOM 1068 N N . PRO A 1 135 ? 70.700 -5.665 -80.536 1.00 61.91 135 PRO A N 1
ATOM 1069 C CA . PRO A 1 135 ? 70.482 -6.840 -81.363 1.00 61.91 135 PRO A CA 1
ATOM 1070 C C . PRO A 1 135 ? 71.121 -6.645 -82.741 1.00 61.91 135 PRO A C 1
ATOM 1072 O O . PRO A 1 135 ? 71.070 -5.569 -83.325 1.00 61.91 135 PRO A O 1
ATOM 1075 N N . SER A 1 136 ? 71.732 -7.698 -83.282 1.00 57.56 136 SER A N 1
ATOM 1076 C CA . SER A 1 136 ? 72.185 -7.714 -84.674 1.00 57.56 136 SER A CA 1
ATOM 1077 C C . SER A 1 136 ? 71.600 -8.931 -85.371 1.00 57.56 136 SER A C 1
ATOM 1079 O O . SER A 1 136 ? 71.605 -10.040 -84.833 1.00 57.56 136 SER A O 1
ATOM 1081 N N . PHE A 1 137 ? 71.042 -8.704 -86.555 1.00 60.94 137 PHE A N 1
ATOM 1082 C CA . PHE A 1 137 ? 70.437 -9.743 -87.373 1.00 60.94 137 PHE A CA 1
ATOM 1083 C C . PHE A 1 137 ? 71.382 -10.102 -88.520 1.00 60.94 137 PHE A C 1
ATOM 1085 O O . PHE A 1 137 ? 71.769 -9.232 -89.297 1.00 60.94 137 PHE A O 1
ATOM 1092 N N . ASP A 1 138 ? 71.747 -11.382 -88.628 1.00 62.25 138 ASP A N 1
ATOM 1093 C CA . ASP A 1 138 ? 72.509 -11.916 -89.760 1.00 62.25 138 ASP A CA 1
ATOM 1094 C C . ASP A 1 138 ? 71.551 -12.642 -90.727 1.00 62.25 138 ASP A C 1
ATOM 1096 O O . ASP A 1 138 ? 71.050 -13.724 -90.394 1.00 62.25 138 ASP A O 1
ATOM 1100 N N . PRO A 1 139 ? 71.300 -12.092 -91.933 1.00 58.91 139 PRO A N 1
ATOM 1101 C CA . PRO A 1 139 ? 70.379 -12.671 -92.913 1.00 58.91 139 PRO A CA 1
ATOM 1102 C C . PRO A 1 139 ? 70.793 -14.057 -93.429 1.00 58.91 139 PRO A C 1
ATOM 1104 O O . PRO A 1 139 ? 69.978 -14.759 -94.029 1.00 58.91 139 PRO A O 1
ATOM 1107 N N . ASN A 1 140 ? 72.050 -14.467 -93.227 1.00 56.03 140 ASN A N 1
ATOM 1108 C CA . ASN A 1 140 ? 72.582 -15.718 -93.769 1.00 56.03 140 ASN A CA 1
ATOM 1109 C C . ASN A 1 140 ? 72.316 -16.943 -92.875 1.00 56.03 140 ASN A C 1
ATOM 1111 O O . ASN A 1 140 ? 72.549 -18.082 -93.297 1.00 56.03 140 ASN A O 1
ATOM 1115 N N . LEU A 1 141 ? 71.812 -16.749 -91.651 1.00 59.44 141 LEU A N 1
ATOM 1116 C CA . LEU A 1 141 ? 71.526 -17.826 -90.701 1.00 59.44 141 LEU A CA 1
ATOM 1117 C C . LEU A 1 141 ? 70.040 -18.218 -90.744 1.00 59.44 141 LEU A C 1
ATOM 1119 O O . LEU A 1 141 ? 69.146 -17.433 -90.449 1.00 59.44 141 LEU A O 1
ATOM 1123 N N . LYS A 1 142 ? 69.755 -19.480 -91.101 1.00 54.78 142 LYS A N 1
ATOM 1124 C CA . LYS A 1 142 ? 68.378 -20.004 -91.186 1.00 54.78 142 LYS A CA 1
ATOM 1125 C C . LYS A 1 142 ? 67.659 -19.919 -89.826 1.00 54.78 142 LYS A C 1
ATOM 1127 O O . LYS A 1 142 ? 68.067 -20.577 -88.869 1.00 54.78 142 LYS A O 1
ATOM 1132 N N . GLN A 1 143 ? 66.522 -19.220 -89.813 1.00 57.69 143 GLN A N 1
ATOM 1133 C CA . GLN A 1 143 ? 65.689 -18.771 -88.677 1.00 57.69 143 GLN A CA 1
ATOM 1134 C C . GLN A 1 143 ? 65.084 -19.858 -87.748 1.00 57.69 143 GLN A C 1
ATOM 1136 O O . GLN A 1 143 ? 64.234 -19.561 -86.917 1.00 57.69 143 GLN A O 1
ATOM 1141 N N . ARG A 1 144 ? 65.498 -21.130 -87.847 1.00 53.19 144 ARG A N 1
ATOM 1142 C CA . ARG A 1 144 ? 65.001 -22.240 -86.995 1.00 53.19 144 ARG A CA 1
ATOM 1143 C C . ARG A 1 144 ? 66.083 -22.917 -86.153 1.00 53.19 144 ARG A C 1
ATOM 1145 O O . ARG A 1 144 ? 65.845 -23.995 -85.613 1.00 53.19 144 ARG A O 1
ATOM 1152 N N . ARG A 1 145 ? 67.281 -22.327 -86.078 1.00 56.94 145 ARG A N 1
ATOM 1153 C CA . ARG A 1 145 ? 68.428 -22.916 -85.378 1.00 56.94 145 ARG A CA 1
ATOM 1154 C C . ARG A 1 145 ? 68.808 -22.103 -84.149 1.00 56.94 145 ARG A C 1
ATOM 1156 O O . ARG A 1 145 ? 69.316 -20.998 -84.286 1.00 56.94 145 ARG A O 1
ATOM 1163 N N . VAL A 1 146 ? 68.631 -22.676 -82.962 1.00 59.97 146 VAL A N 1
ATOM 1164 C CA . VAL A 1 146 ? 69.146 -22.107 -81.706 1.00 59.97 146 VAL A CA 1
ATOM 1165 C C . VAL A 1 146 ? 70.471 -22.798 -81.401 1.00 59.97 146 VAL A C 1
ATOM 1167 O O . VAL A 1 146 ? 70.495 -24.014 -81.225 1.00 59.97 146 VAL A O 1
ATOM 1170 N N . PHE A 1 147 ? 71.589 -22.064 -81.432 1.00 54.72 147 PHE A N 1
ATOM 1171 C CA . PHE A 1 147 ? 72.944 -22.626 -81.265 1.00 54.72 147 PHE A CA 1
ATOM 1172 C C . PHE A 1 147 ? 73.225 -23.869 -82.147 1.00 54.72 147 PHE A C 1
ATOM 1174 O O . PHE A 1 147 ? 73.905 -24.803 -81.732 1.00 54.72 147 PHE A O 1
ATOM 1181 N N . GLY A 1 148 ? 72.670 -23.908 -83.366 1.00 58.09 148 GLY A N 1
ATOM 1182 C CA . GLY A 1 148 ? 72.842 -25.019 -84.316 1.00 58.09 148 GLY A CA 1
ATOM 1183 C C . GLY A 1 148 ? 71.800 -26.145 -84.237 1.00 58.09 148 GLY A C 1
ATOM 1184 O O . GLY A 1 148 ? 71.786 -26.998 -85.124 1.00 58.09 148 GLY A O 1
ATOM 1185 N N . TRP A 1 149 ? 70.887 -26.123 -83.260 1.00 54.00 149 TRP A N 1
ATOM 1186 C CA . TRP A 1 149 ? 69.840 -27.136 -83.069 1.00 54.00 149 TRP A CA 1
ATOM 1187 C C . TRP A 1 149 ? 68.534 -26.733 -83.752 1.00 54.00 149 TRP A C 1
ATOM 1189 O O . TRP A 1 149 ? 68.081 -25.604 -83.584 1.00 54.00 149 TRP A O 1
ATOM 1199 N N . THR A 1 150 ? 67.911 -27.653 -84.495 1.00 57.94 150 THR A N 1
ATOM 1200 C CA . THR A 1 150 ? 66.577 -27.435 -85.083 1.00 57.94 150 THR A CA 1
ATOM 1201 C C . THR A 1 150 ? 65.518 -27.894 -84.087 1.00 57.94 150 THR A C 1
ATOM 1203 O O . THR A 1 150 ? 65.494 -29.070 -83.732 1.00 57.94 150 THR A O 1
ATOM 1206 N N . LEU A 1 151 ? 64.671 -26.974 -83.630 1.00 58.22 151 LEU A N 1
ATOM 1207 C CA . LEU A 1 151 ? 63.594 -27.252 -82.677 1.00 58.22 151 LEU A CA 1
ATOM 1208 C C . LEU A 1 151 ? 62.242 -27.276 -83.403 1.00 58.22 151 LEU A C 1
ATOM 1210 O O . LEU A 1 151 ? 62.006 -26.473 -84.309 1.00 58.22 151 LEU A O 1
ATOM 1214 N N . ASP A 1 152 ? 61.366 -28.204 -83.013 1.00 59.56 152 ASP A N 1
ATOM 1215 C CA . ASP A 1 152 ? 59.972 -28.227 -83.459 1.00 59.56 152 ASP A CA 1
ATOM 1216 C C . ASP A 1 152 ? 59.114 -27.380 -82.511 1.00 59.56 152 ASP A C 1
ATOM 1218 O O . ASP A 1 152 ? 59.065 -27.610 -81.303 1.00 59.56 152 ASP A O 1
ATOM 1222 N N . PHE A 1 153 ? 58.449 -26.378 -83.078 1.00 59.56 153 PHE A N 1
ATOM 1223 C CA . PHE A 1 153 ? 57.669 -25.378 -82.354 1.00 59.56 153 PHE A CA 1
ATOM 1224 C C . PHE A 1 153 ? 56.164 -25.668 -82.372 1.00 59.56 153 PHE A C 1
ATOM 1226 O O . PHE A 1 153 ? 55.392 -24.861 -81.852 1.00 59.56 153 PHE A O 1
ATOM 1233 N N . GLY A 1 154 ? 55.725 -26.788 -82.960 1.00 58.09 154 GLY A N 1
ATOM 1234 C CA . GLY A 1 154 ? 54.306 -27.139 -83.079 1.00 58.09 154 GLY A CA 1
ATOM 1235 C C . GLY A 1 154 ? 53.597 -27.401 -81.744 1.00 58.09 154 GLY A C 1
ATOM 1236 O O . GLY A 1 154 ? 52.408 -27.119 -81.632 1.00 58.09 154 GLY A O 1
ATOM 1237 N N . ALA A 1 155 ? 54.321 -27.879 -80.726 1.00 58.47 155 ALA A N 1
ATOM 1238 C CA . ALA A 1 155 ? 53.763 -28.251 -79.419 1.00 58.47 155 ALA A CA 1
ATOM 1239 C C . ALA A 1 155 ? 53.794 -27.130 -78.358 1.00 58.47 155 ALA A C 1
ATOM 1241 O O . ALA A 1 155 ? 53.246 -27.305 -77.274 1.00 58.47 155 ALA A O 1
ATOM 1242 N N . ILE A 1 156 ? 54.448 -25.995 -78.642 1.00 60.72 156 ILE A N 1
ATOM 1243 C CA . ILE A 1 156 ? 54.569 -24.871 -77.701 1.00 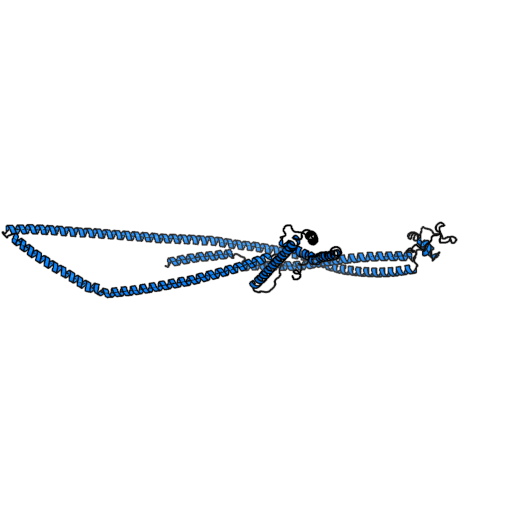60.72 156 ILE A CA 1
ATOM 1244 C C . ILE A 1 156 ? 53.462 -23.859 -78.013 1.00 60.72 156 ILE A C 1
ATOM 1246 O O . ILE A 1 156 ? 53.369 -23.370 -79.145 1.00 60.72 156 ILE A O 1
ATOM 1250 N N . GLU A 1 157 ? 52.619 -23.550 -77.028 1.00 58.38 157 GLU A N 1
ATOM 1251 C CA . GLU A 1 157 ? 51.583 -22.520 -77.154 1.00 58.38 157 GLU A CA 1
ATOM 1252 C C . GLU A 1 157 ? 52.215 -21.157 -77.467 1.00 58.38 157 GLU A C 1
ATOM 1254 O O . GLU A 1 157 ? 53.310 -20.851 -76.995 1.00 58.38 157 GLU A O 1
ATOM 1259 N N . LEU A 1 158 ? 51.561 -20.349 -78.309 1.00 62.94 158 LEU A N 1
ATOM 1260 C CA . LEU A 1 158 ? 52.067 -19.015 -78.641 1.00 62.94 158 LEU A CA 1
ATOM 1261 C C . LEU A 1 158 ? 52.075 -18.149 -77.373 1.00 62.94 158 LEU A C 1
ATOM 1263 O O . LEU A 1 158 ? 51.004 -17.942 -76.799 1.00 62.94 158 LEU A O 1
ATOM 1267 N N . PRO A 1 159 ? 53.234 -17.609 -76.949 1.00 65.00 159 PRO A N 1
ATOM 1268 C CA . PRO A 1 159 ? 53.268 -16.697 -75.819 1.00 65.00 159 PRO A CA 1
ATOM 1269 C C . PRO A 1 159 ? 52.465 -15.434 -76.107 1.00 65.00 159 PRO A C 1
ATOM 1271 O O . PRO A 1 159 ? 52.426 -14.942 -77.232 1.00 65.00 159 PRO A O 1
ATOM 1274 N N . GLU A 1 160 ? 51.894 -14.861 -75.054 1.00 61.78 160 GLU A N 1
ATOM 1275 C CA . GLU A 1 160 ? 51.032 -13.676 -75.110 1.00 61.78 160 GLU A CA 1
ATOM 1276 C C . GLU A 1 160 ? 51.678 -12.461 -75.815 1.00 61.78 160 GLU A C 1
ATOM 1278 O O . GLU A 1 160 ? 51.002 -11.606 -76.378 1.00 61.78 160 GLU A O 1
ATOM 1283 N N . VAL A 1 161 ? 53.012 -12.383 -75.805 1.00 60.72 161 VAL A N 1
ATOM 1284 C CA . VAL A 1 161 ? 53.805 -11.308 -76.432 1.00 60.72 161 VAL A CA 1
ATOM 1285 C C . VAL A 1 161 ? 53.955 -11.486 -77.952 1.00 60.72 161 VAL A C 1
ATOM 1287 O O . VAL A 1 161 ? 54.254 -10.528 -78.665 1.00 60.72 161 VAL A O 1
ATOM 1290 N N . ALA A 1 162 ? 53.714 -12.700 -78.446 1.00 60.28 162 ALA A N 1
ATOM 1291 C CA . ALA A 1 162 ? 53.857 -13.129 -79.834 1.00 60.28 162 ALA A CA 1
ATOM 1292 C C . ALA A 1 162 ? 52.503 -13.276 -80.569 1.00 60.28 162 ALA A C 1
ATOM 1294 O O . ALA A 1 162 ? 52.457 -13.801 -81.682 1.00 60.28 162 ALA A O 1
ATOM 1295 N N . GLU A 1 163 ? 51.394 -12.837 -79.960 1.00 63.59 163 GLU A N 1
ATOM 1296 C CA . GLU A 1 163 ? 50.068 -12.842 -80.587 1.00 63.59 163 GLU A CA 1
ATOM 1297 C C . GLU A 1 163 ? 49.997 -11.911 -81.812 1.00 63.59 163 GLU A C 1
ATOM 1299 O O . GLU A 1 163 ? 50.638 -10.862 -81.867 1.00 63.59 163 GLU A O 1
ATOM 1304 N N . SER A 1 164 ? 49.158 -12.273 -82.791 1.00 66.12 164 SER A N 1
ATOM 1305 C CA . SER A 1 164 ? 48.900 -11.446 -83.976 1.00 66.12 164 SER A CA 1
ATOM 1306 C C . SER A 1 164 ? 48.425 -10.043 -83.585 1.00 66.12 164 SER A C 1
ATOM 1308 O O . SER A 1 164 ? 47.568 -9.908 -82.706 1.00 66.12 164 SER A O 1
ATOM 1310 N N . GLU A 1 165 ? 48.871 -9.023 -84.317 1.00 68.62 165 GLU A N 1
ATOM 1311 C CA . GLU A 1 165 ? 48.521 -7.614 -84.087 1.00 68.62 165 GLU A CA 1
ATOM 1312 C C . GLU A 1 165 ? 47.001 -7.378 -83.958 1.00 68.62 165 GLU A C 1
ATOM 1314 O O . GLU A 1 165 ? 46.558 -6.592 -83.124 1.00 68.62 165 GLU A O 1
ATOM 1319 N N . SER A 1 166 ? 46.181 -8.123 -84.713 1.00 70.62 166 SER A N 1
ATOM 1320 C CA . SER A 1 166 ? 44.712 -8.056 -84.646 1.00 70.62 166 SER A CA 1
ATOM 1321 C C . SER A 1 166 ? 44.135 -8.445 -83.277 1.00 70.62 166 SER A C 1
ATOM 1323 O O . SER A 1 166 ? 43.164 -7.837 -82.834 1.00 70.62 166 SER A O 1
ATOM 1325 N N . LYS A 1 167 ? 44.717 -9.439 -82.594 1.00 74.31 167 LYS A N 1
ATOM 1326 C CA . LYS A 1 167 ? 44.266 -9.890 -81.264 1.00 74.31 167 LYS A CA 1
ATOM 1327 C C . LYS A 1 167 ? 44.716 -8.932 -80.164 1.00 74.31 167 LYS A C 1
ATOM 1329 O O . LYS A 1 167 ? 43.948 -8.653 -79.246 1.00 74.31 167 LYS A O 1
ATOM 1334 N N . ILE A 1 168 ? 45.921 -8.370 -80.292 1.00 72.62 168 ILE A N 1
ATOM 1335 C CA . ILE A 1 168 ? 46.421 -7.325 -79.387 1.00 72.62 168 ILE A CA 1
ATOM 1336 C C . ILE A 1 168 ? 45.537 -6.071 -79.495 1.00 72.62 168 ILE A C 1
ATOM 1338 O O . ILE A 1 168 ? 45.148 -5.522 -78.466 1.00 72.62 168 ILE A O 1
ATOM 1342 N N . LYS A 1 169 ? 45.127 -5.672 -80.710 1.00 78.12 169 LYS A N 1
ATOM 1343 C CA . LYS A 1 169 ? 44.160 -4.578 -80.933 1.00 78.12 169 LYS A CA 1
ATOM 1344 C C . LYS A 1 169 ? 42.803 -4.852 -80.279 1.00 78.12 169 LYS A C 1
ATOM 1346 O O . LYS A 1 169 ? 42.338 -4.027 -79.503 1.00 78.12 169 LYS A O 1
ATOM 1351 N N . GLU A 1 170 ? 42.220 -6.036 -80.474 1.00 80.94 170 GLU A N 1
ATOM 1352 C CA . GLU A 1 170 ? 40.943 -6.409 -79.838 1.00 80.94 170 GLU A CA 1
ATOM 1353 C C . GLU A 1 170 ? 41.024 -6.420 -78.295 1.00 80.94 170 GLU A C 1
ATOM 1355 O O . GLU A 1 170 ? 40.068 -6.081 -77.591 1.00 80.94 170 GLU A O 1
ATOM 1360 N N . ARG A 1 171 ? 42.171 -6.815 -77.730 1.00 81.19 171 ARG A N 1
ATOM 1361 C CA . ARG A 1 171 ? 42.420 -6.760 -76.280 1.00 81.19 171 ARG A CA 1
ATOM 1362 C C . ARG A 1 171 ? 42.601 -5.332 -75.775 1.00 81.19 171 ARG A C 1
ATOM 1364 O O . ARG A 1 171 ? 42.120 -5.022 -74.688 1.00 81.19 171 ARG A O 1
ATOM 1371 N N . ILE A 1 172 ? 43.243 -4.465 -76.555 1.00 82.62 172 ILE A N 1
ATOM 1372 C CA . ILE A 1 172 ? 43.342 -3.032 -76.263 1.00 82.62 172 ILE A CA 1
ATOM 1373 C C . ILE A 1 172 ? 41.961 -2.384 -76.313 1.00 82.62 172 ILE A C 1
ATOM 1375 O O . ILE A 1 172 ? 41.637 -1.629 -75.405 1.00 82.62 172 ILE A O 1
ATOM 1379 N N . ASP A 1 173 ? 41.110 -2.726 -77.280 1.00 84.12 173 ASP A N 1
ATOM 1380 C CA . ASP A 1 173 ? 39.739 -2.209 -77.357 1.00 84.12 173 ASP A CA 1
ATOM 1381 C C . ASP A 1 173 ? 38.896 -2.650 -76.153 1.00 84.12 173 ASP A C 1
ATOM 1383 O O . ASP A 1 173 ? 38.209 -1.834 -75.535 1.00 84.12 173 ASP A O 1
ATOM 1387 N N . ARG A 1 174 ? 39.018 -3.918 -75.736 1.00 85.69 174 ARG A N 1
ATOM 1388 C CA . ARG A 1 174 ? 38.400 -4.422 -74.496 1.00 85.69 174 ARG A CA 1
ATOM 1389 C C . ARG A 1 174 ? 38.948 -3.733 -73.244 1.00 85.69 174 ARG A C 1
ATOM 1391 O O . ARG A 1 174 ? 38.173 -3.382 -72.355 1.00 85.69 174 ARG A O 1
ATOM 1398 N N . SER A 1 175 ? 40.257 -3.501 -73.177 1.00 85.50 175 SER A N 1
ATOM 1399 C CA . SER A 1 175 ? 40.890 -2.783 -72.066 1.00 85.50 175 SER A CA 1
ATOM 1400 C C . SER A 1 175 ? 40.468 -1.308 -72.037 1.00 85.50 175 SER A C 1
ATOM 1402 O O . SER A 1 175 ? 40.111 -0.791 -70.984 1.00 85.50 175 SER A O 1
ATOM 1404 N N . ASN A 1 176 ? 40.360 -0.649 -73.193 1.00 86.56 176 ASN A N 1
ATOM 1405 C CA . ASN A 1 176 ? 39.838 0.711 -73.339 1.00 86.56 176 ASN A CA 1
ATOM 1406 C C . ASN A 1 176 ? 38.370 0.813 -72.906 1.00 86.56 176 ASN A C 1
ATOM 1408 O O . ASN A 1 176 ? 38.002 1.764 -72.211 1.00 86.56 176 ASN A O 1
ATOM 1412 N N . ALA A 1 177 ? 37.539 -0.174 -73.256 1.00 87.56 177 ALA A N 1
ATOM 1413 C CA . ALA A 1 177 ? 36.169 -0.283 -72.758 1.00 87.56 177 ALA A CA 1
ATOM 1414 C C . ALA A 1 177 ? 36.144 -0.463 -71.226 1.00 87.56 177 ALA A C 1
ATOM 1416 O O . ALA A 1 177 ? 35.389 0.213 -70.527 1.00 87.56 177 ALA A O 1
ATOM 1417 N N . SER A 1 178 ? 37.026 -1.304 -70.675 1.00 87.12 178 SER A N 1
ATOM 1418 C CA . SER A 1 178 ? 37.144 -1.482 -69.223 1.00 87.12 178 SER A CA 1
ATOM 1419 C C . SER A 1 178 ? 37.642 -0.221 -68.510 1.00 87.12 178 SER A C 1
ATOM 1421 O O . SER A 1 178 ? 37.166 0.071 -67.413 1.00 87.12 178 SER A O 1
ATOM 1423 N N . VAL A 1 179 ? 38.577 0.530 -69.098 1.00 89.19 179 VAL A N 1
ATOM 1424 C CA . VAL A 1 179 ? 39.067 1.805 -68.560 1.00 89.19 179 VAL A CA 1
ATOM 1425 C C . VAL A 1 179 ? 37.960 2.845 -68.607 1.00 89.19 179 VAL A C 1
ATOM 1427 O O . VAL A 1 179 ? 37.709 3.484 -67.598 1.00 89.19 179 VAL A O 1
ATOM 1430 N N . THR A 1 180 ? 37.228 2.981 -69.715 1.00 89.25 180 THR A N 1
ATOM 1431 C CA . THR A 1 180 ? 36.097 3.924 -69.789 1.00 89.25 180 THR A CA 1
ATOM 1432 C C . THR A 1 180 ? 34.990 3.591 -68.787 1.00 89.25 180 THR A C 1
ATOM 1434 O O . THR A 1 180 ? 34.453 4.506 -68.161 1.00 89.25 180 THR A O 1
ATOM 1437 N N . MET A 1 181 ? 34.683 2.310 -68.562 1.00 89.19 181 MET A N 1
ATOM 1438 C CA . MET A 1 181 ? 33.764 1.891 -67.495 1.00 89.19 181 MET A CA 1
ATOM 1439 C C . MET A 1 181 ? 34.305 2.219 -66.097 1.00 89.19 181 MET A C 1
ATOM 1441 O O . MET A 1 181 ? 33.569 2.765 -65.276 1.00 89.19 181 MET A O 1
ATOM 1445 N N . ALA A 1 182 ? 35.584 1.940 -65.826 1.00 88.50 182 ALA A N 1
ATOM 1446 C CA . ALA A 1 182 ? 36.218 2.256 -64.546 1.00 88.50 182 ALA A CA 1
ATOM 1447 C C . ALA A 1 182 ? 36.313 3.773 -64.294 1.00 88.50 182 ALA A C 1
ATOM 1449 O O . ALA A 1 182 ? 36.116 4.217 -63.166 1.00 88.50 182 ALA A O 1
ATOM 1450 N N . THR A 1 183 ? 36.543 4.578 -65.336 1.00 90.00 183 THR A N 1
ATOM 1451 C CA . THR A 1 183 ? 36.550 6.045 -65.263 1.00 90.00 183 THR A CA 1
ATOM 1452 C C . THR A 1 183 ? 35.168 6.571 -64.907 1.00 90.00 183 THR A C 1
ATOM 1454 O O . THR A 1 183 ? 35.052 7.375 -63.989 1.00 90.00 183 THR A O 1
ATOM 1457 N N . ARG A 1 184 ? 34.108 6.069 -65.559 1.00 91.19 184 ARG A N 1
ATOM 1458 C CA . ARG A 1 184 ? 32.721 6.426 -65.210 1.00 91.19 184 ARG A CA 1
ATOM 1459 C C . ARG A 1 184 ? 32.391 6.048 -63.767 1.00 91.19 184 ARG A C 1
ATOM 1461 O O . ARG A 1 184 ? 31.889 6.882 -63.025 1.00 91.19 184 ARG A O 1
ATOM 1468 N N . ALA A 1 185 ? 32.754 4.836 -63.341 1.00 89.75 185 ALA A N 1
ATOM 1469 C CA . ALA A 1 185 ? 32.546 4.390 -61.964 1.00 89.75 185 ALA A CA 1
ATOM 1470 C C . ALA A 1 185 ? 33.298 5.262 -60.940 1.00 89.75 185 ALA A C 1
ATOM 1472 O O . ALA A 1 185 ? 32.751 5.581 -59.886 1.00 89.75 185 ALA A O 1
ATOM 1473 N N . HIS A 1 186 ? 34.529 5.688 -61.248 1.00 91.44 186 HIS A N 1
ATOM 1474 C CA . HIS A 1 186 ? 35.282 6.613 -60.400 1.00 91.44 186 HIS A CA 1
ATOM 1475 C C . HIS A 1 186 ? 34.664 8.019 -60.378 1.00 91.44 186 HIS A C 1
ATOM 1477 O O . HIS A 1 186 ? 34.555 8.611 -59.308 1.00 91.44 186 HIS A O 1
ATOM 1483 N N . GLU A 1 187 ? 34.223 8.552 -61.520 1.00 90.75 187 GLU A N 1
ATOM 1484 C CA . GLU A 1 187 ? 33.541 9.849 -61.591 1.00 90.75 187 GLU A CA 1
ATOM 1485 C C . GLU A 1 187 ? 32.217 9.856 -60.819 1.00 90.75 187 GLU A C 1
ATOM 1487 O O . GLU A 1 187 ? 31.921 10.828 -60.121 1.00 90.75 187 GLU A O 1
ATOM 1492 N N . ASP A 1 188 ? 31.436 8.780 -60.906 1.00 90.88 188 ASP A N 1
ATOM 1493 C CA . ASP A 1 188 ? 30.183 8.636 -60.167 1.00 90.88 188 ASP A CA 1
ATOM 1494 C C . ASP A 1 188 ? 30.436 8.499 -58.661 1.00 90.88 188 ASP A C 1
ATOM 1496 O O . ASP A 1 188 ? 29.776 9.177 -57.868 1.00 90.88 188 ASP A O 1
ATOM 1500 N N . ALA A 1 189 ? 31.446 7.717 -58.261 1.00 89.81 189 ALA A N 1
ATOM 1501 C CA . ALA A 1 189 ? 31.879 7.630 -56.867 1.00 89.81 189 ALA A CA 1
ATOM 1502 C C . ALA A 1 189 ? 32.356 8.992 -56.338 1.00 89.81 189 ALA A C 1
ATOM 1504 O O . ALA A 1 189 ? 31.926 9.417 -55.272 1.00 89.81 189 ALA A O 1
ATOM 1505 N N . LYS A 1 190 ? 33.148 9.737 -57.117 1.00 91.62 190 LYS A N 1
ATOM 1506 C CA . LYS A 1 190 ? 33.615 11.085 -56.764 1.00 91.62 190 LYS A CA 1
ATOM 1507 C C . LYS A 1 190 ? 32.461 12.080 -56.620 1.00 91.62 190 LYS A C 1
ATOM 1509 O O . LYS A 1 190 ? 32.435 12.866 -55.676 1.00 91.62 190 LYS A O 1
ATOM 1514 N N . LYS A 1 191 ? 31.476 12.053 -57.527 1.00 92.19 191 LYS A N 1
ATOM 1515 C CA . LYS A 1 191 ? 30.256 12.875 -57.403 1.00 92.19 191 LYS A CA 1
ATOM 1516 C C . LYS A 1 191 ? 29.475 12.518 -56.137 1.00 92.19 191 LYS A C 1
ATOM 1518 O O . LYS A 1 191 ? 28.966 13.423 -55.477 1.00 92.19 191 LYS A O 1
ATOM 1523 N N . ALA A 1 192 ? 29.387 11.233 -55.790 1.00 89.94 192 ALA A N 1
ATOM 1524 C CA . ALA A 1 192 ? 28.754 10.783 -54.554 1.00 89.94 192 ALA A CA 1
ATOM 1525 C C . ALA A 1 192 ? 29.515 11.275 -53.309 1.00 89.94 192 ALA A C 1
ATOM 1527 O O . ALA A 1 192 ? 28.880 11.839 -52.419 1.00 89.94 192 ALA A O 1
ATOM 1528 N N . THR A 1 193 ? 30.851 11.184 -53.284 1.00 91.31 193 THR A N 1
ATOM 1529 C CA . THR A 1 193 ? 31.681 11.723 -52.191 1.00 91.31 193 THR A CA 1
ATOM 1530 C C . THR A 1 193 ? 31.492 13.224 -52.025 1.00 91.31 193 THR A C 1
ATOM 1532 O O . THR A 1 193 ? 31.308 13.686 -50.907 1.00 91.31 193 THR A O 1
ATOM 1535 N N . VAL A 1 194 ? 31.475 14.004 -53.114 1.00 92.38 194 VAL A N 1
ATOM 1536 C CA . VAL A 1 194 ? 31.272 15.464 -53.041 1.00 92.38 194 VAL A CA 1
ATOM 1537 C C . VAL A 1 194 ? 29.903 15.810 -52.449 1.00 92.38 194 VAL A C 1
ATOM 1539 O O . VAL A 1 194 ? 29.815 16.702 -51.608 1.00 92.38 194 VAL A O 1
ATOM 1542 N N . ARG A 1 195 ? 28.843 15.085 -52.835 1.00 91.44 195 ARG A N 1
ATOM 1543 C CA . ARG A 1 195 ? 27.496 15.269 -52.263 1.00 91.44 195 ARG A CA 1
ATOM 1544 C C . ARG A 1 195 ? 27.448 14.897 -50.779 1.00 91.44 195 ARG A C 1
ATOM 1546 O O . ARG A 1 195 ? 26.873 15.639 -49.984 1.00 91.44 195 ARG A O 1
ATOM 1553 N N . ALA A 1 196 ? 28.066 13.778 -50.401 1.00 90.06 196 ALA A N 1
ATOM 1554 C CA . ALA A 1 196 ? 28.156 13.354 -49.007 1.00 90.06 196 ALA A CA 1
ATOM 1555 C C . ALA A 1 196 ? 28.991 14.341 -48.168 1.00 90.06 196 ALA A C 1
ATOM 1557 O O . ALA A 1 196 ? 28.602 14.682 -47.056 1.00 90.06 196 ALA A O 1
ATOM 1558 N N . ALA A 1 197 ? 30.077 14.884 -48.728 1.00 91.06 197 ALA A N 1
ATOM 1559 C CA . ALA A 1 197 ? 30.924 15.889 -48.091 1.00 91.06 197 ALA A CA 1
ATOM 1560 C C . ALA A 1 197 ? 30.171 17.202 -47.842 1.00 91.06 197 ALA A C 1
ATOM 1562 O O . ALA A 1 197 ? 30.278 17.766 -46.754 1.00 91.06 197 ALA A O 1
ATOM 1563 N N . SER A 1 198 ? 29.383 17.680 -48.815 1.00 89.50 198 SER A N 1
ATOM 1564 C CA . SER A 1 198 ? 28.553 18.875 -48.624 1.00 89.50 198 SER A CA 1
ATOM 1565 C C . SER A 1 198 ? 27.474 18.659 -47.563 1.00 89.50 198 SER A C 1
ATOM 1567 O O . SER A 1 198 ? 27.296 19.520 -46.707 1.00 89.50 198 SER A O 1
ATOM 1569 N N . ALA A 1 199 ? 26.814 17.494 -47.566 1.00 88.94 199 ALA A N 1
ATOM 1570 C CA . ALA A 1 199 ? 25.792 17.157 -46.575 1.00 88.94 199 ALA A CA 1
ATOM 1571 C C . ALA A 1 199 ? 26.381 17.028 -45.157 1.00 88.94 199 ALA A C 1
ATOM 1573 O O . ALA A 1 199 ? 25.800 17.527 -44.194 1.00 88.94 199 ALA A O 1
ATOM 1574 N N . HIS A 1 200 ? 27.559 16.411 -45.022 1.00 89.12 200 HIS A N 1
ATOM 1575 C CA . HIS A 1 200 ? 28.285 16.342 -43.756 1.00 89.12 200 HIS A CA 1
ATOM 1576 C C . HIS A 1 200 ? 28.739 17.731 -43.281 1.00 89.12 200 HIS A C 1
ATOM 1578 O O . HIS A 1 200 ? 28.576 18.050 -42.110 1.00 89.12 200 HIS A O 1
ATOM 1584 N N . ALA A 1 201 ? 29.256 18.589 -44.168 1.00 88.38 201 ALA A N 1
ATOM 1585 C CA . ALA A 1 201 ? 29.699 19.938 -43.804 1.00 88.38 201 ALA A CA 1
ATOM 1586 C C . ALA A 1 201 ? 28.546 20.844 -43.336 1.00 88.38 201 ALA A C 1
ATOM 1588 O O . ALA A 1 201 ? 28.723 21.636 -42.409 1.00 88.38 201 ALA A O 1
ATOM 1589 N N . GLU A 1 202 ? 27.368 20.729 -43.954 1.00 87.44 202 GLU A N 1
ATOM 1590 C CA . GLU A 1 202 ? 26.161 21.445 -43.532 1.00 87.44 202 GLU A CA 1
ATOM 1591 C C . GLU A 1 202 ? 25.690 20.971 -42.151 1.00 87.44 202 GLU A C 1
ATOM 1593 O O . GLU A 1 202 ? 25.499 21.784 -41.244 1.00 87.44 202 GLU A O 1
ATOM 1598 N N . LYS A 1 203 ? 25.604 19.649 -41.953 1.00 86.75 203 LYS A N 1
ATOM 1599 C CA . LYS A 1 203 ? 25.204 19.058 -40.670 1.00 86.75 203 LYS A CA 1
ATOM 1600 C C . LYS A 1 203 ? 26.219 19.318 -39.557 1.00 86.75 203 LYS A C 1
ATOM 1602 O O . LYS A 1 203 ? 25.819 19.647 -38.448 1.00 86.75 203 LYS A O 1
ATOM 1607 N N . SER A 1 204 ? 27.518 19.263 -39.846 1.00 85.81 204 SER A N 1
ATOM 1608 C CA . SER A 1 204 ? 28.590 19.513 -38.874 1.00 85.81 204 SER A CA 1
ATOM 1609 C C . SER A 1 204 ? 28.533 20.929 -38.290 1.00 85.81 204 SER A C 1
ATOM 1611 O O . SER A 1 204 ? 28.693 21.082 -37.082 1.00 85.81 204 SER A O 1
ATOM 1613 N N . LYS A 1 205 ? 28.216 21.953 -39.097 1.00 84.00 205 LYS A N 1
ATOM 1614 C CA . LYS A 1 205 ? 28.012 23.321 -38.584 1.00 84.00 205 LYS A CA 1
ATOM 1615 C C . LYS A 1 205 ? 26.798 23.421 -37.661 1.00 84.00 205 LYS A C 1
ATOM 1617 O O . LYS A 1 205 ? 26.869 24.088 -36.636 1.00 84.00 205 LYS A O 1
ATOM 1622 N N . ALA A 1 206 ? 25.703 22.740 -38.001 1.00 83.06 206 ALA A N 1
ATOM 1623 C CA . ALA A 1 206 ? 24.514 22.692 -37.151 1.00 83.06 206 ALA A CA 1
ATOM 1624 C C . ALA A 1 206 ? 24.758 21.930 -35.829 1.00 83.06 206 ALA A C 1
ATOM 1626 O O . ALA A 1 206 ? 24.073 22.173 -34.835 1.00 83.06 206 ALA A O 1
ATOM 1627 N N . VAL A 1 207 ? 25.745 21.028 -35.795 1.00 86.25 207 VAL A N 1
ATOM 1628 C CA . VAL A 1 207 ? 26.055 20.189 -34.630 1.00 86.25 207 VAL A CA 1
ATOM 1629 C C . VAL A 1 207 ? 26.809 20.910 -33.534 1.00 86.25 207 VAL A C 1
ATOM 1631 O O . VAL A 1 207 ? 26.570 20.597 -32.372 1.00 86.25 207 VAL A O 1
ATOM 1634 N N . ASP A 1 208 ? 27.669 21.877 -33.841 1.00 82.69 208 ASP A N 1
ATOM 1635 C CA . ASP A 1 208 ? 28.332 22.649 -32.784 1.00 82.69 208 ASP A CA 1
ATOM 1636 C C . ASP A 1 208 ? 27.296 23.419 -31.944 1.00 82.69 208 ASP A C 1
ATOM 1638 O O . ASP A 1 208 ? 27.301 23.337 -30.711 1.00 82.69 208 ASP A O 1
ATOM 1642 N N . ASP A 1 209 ? 26.310 24.035 -32.604 1.00 84.81 209 ASP A N 1
ATOM 1643 C CA . ASP A 1 209 ? 25.163 24.664 -31.943 1.00 84.81 209 ASP A CA 1
ATOM 1644 C C . ASP A 1 209 ? 24.285 23.635 -31.213 1.00 84.81 209 ASP A C 1
ATOM 1646 O O . ASP A 1 209 ? 23.842 23.869 -30.082 1.00 84.81 209 ASP A O 1
ATOM 1650 N N . ALA A 1 210 ? 24.041 22.472 -31.830 1.00 86.31 210 ALA A N 1
ATOM 1651 C CA . ALA A 1 210 ? 23.268 21.398 -31.211 1.00 86.31 210 ALA A CA 1
ATOM 1652 C C . ALA A 1 210 ? 23.964 20.818 -29.970 1.00 86.31 210 ALA A C 1
ATOM 1654 O O . ALA A 1 210 ? 23.289 20.514 -28.993 1.00 86.31 210 ALA A O 1
ATOM 1655 N N . ARG A 1 211 ? 25.299 20.721 -29.944 1.00 88.25 211 ARG A N 1
ATOM 1656 C CA . ARG A 1 211 ? 26.082 20.241 -28.791 1.00 88.25 211 ARG A CA 1
ATOM 1657 C C . ARG A 1 211 ? 25.981 21.188 -27.606 1.00 88.25 211 ARG A C 1
ATOM 1659 O O . ARG A 1 211 ? 25.803 20.732 -26.476 1.00 88.25 211 ARG A O 1
ATOM 1666 N N . VAL A 1 212 ? 26.057 22.497 -27.851 1.00 89.75 212 VAL A N 1
ATOM 1667 C CA . VAL A 1 212 ? 25.857 23.501 -26.796 1.00 89.75 212 VAL A CA 1
ATOM 1668 C C . VAL A 1 212 ? 24.436 23.405 -26.241 1.00 89.75 212 VAL A C 1
ATOM 1670 O O . VAL A 1 212 ? 24.261 23.331 -25.023 1.00 89.75 212 VAL A O 1
ATOM 1673 N N . LYS A 1 213 ? 23.425 23.322 -27.116 1.00 89.62 213 LYS A N 1
ATOM 1674 C CA . LYS A 1 213 ? 22.021 23.136 -26.712 1.00 89.62 213 LYS A CA 1
ATOM 1675 C C . LYS A 1 213 ? 21.817 21.836 -25.935 1.00 89.62 213 LYS A C 1
ATOM 1677 O O . LYS A 1 213 ? 21.190 21.861 -24.882 1.00 89.62 213 LYS A O 1
ATOM 1682 N N . LEU A 1 214 ? 22.392 20.725 -26.388 1.00 92.62 214 LEU A N 1
ATOM 1683 C CA . LEU A 1 214 ? 22.303 19.423 -25.727 1.00 92.62 214 LEU A CA 1
ATOM 1684 C C . LEU A 1 214 ? 22.904 19.472 -24.320 1.00 92.62 214 LEU A C 1
ATOM 1686 O O . LEU A 1 214 ? 22.282 18.991 -23.379 1.00 92.62 214 LEU A O 1
ATOM 1690 N N . SER A 1 215 ? 24.069 20.103 -24.154 1.00 93.31 215 SER A N 1
ATOM 1691 C CA . SER A 1 215 ? 24.693 20.301 -22.840 1.00 93.31 215 SER A CA 1
ATOM 1692 C C . SER A 1 215 ? 23.809 21.142 -21.909 1.00 93.31 215 SER A C 1
ATOM 1694 O O . SER A 1 215 ? 23.582 20.776 -20.755 1.00 93.31 215 SER A O 1
ATOM 1696 N N . GLN A 1 216 ? 23.219 22.230 -22.417 1.00 93.62 216 GLN A N 1
ATOM 1697 C CA . GLN A 1 216 ? 22.270 23.046 -21.653 1.00 93.62 216 GLN A CA 1
ATOM 1698 C C . GLN A 1 216 ? 21.027 22.245 -21.243 1.00 93.62 216 GLN A C 1
ATOM 1700 O O . GLN A 1 216 ? 20.663 22.245 -20.067 1.00 93.62 216 GLN A O 1
ATOM 1705 N N . LYS A 1 217 ? 20.400 21.525 -22.182 1.00 93.81 217 LYS A N 1
ATOM 1706 C CA . LYS A 1 217 ? 19.224 20.682 -21.915 1.00 93.81 217 LYS A CA 1
ATOM 1707 C C . LYS A 1 217 ? 19.548 19.543 -20.951 1.00 93.81 217 LYS A C 1
ATOM 1709 O O . LYS A 1 217 ? 18.757 19.273 -20.053 1.00 93.81 217 LYS A O 1
ATOM 1714 N N . HIS A 1 218 ? 20.733 18.944 -21.055 1.00 94.69 218 HIS A N 1
ATOM 1715 C CA . HIS A 1 218 ? 21.215 17.931 -20.120 1.00 94.69 218 HIS A CA 1
ATOM 1716 C C . HIS A 1 218 ? 21.326 18.476 -18.691 1.00 94.69 218 HIS A C 1
ATOM 1718 O O . HIS A 1 218 ? 20.829 17.853 -17.752 1.00 94.69 218 HIS A O 1
ATOM 1724 N N . ASN A 1 219 ? 21.913 19.664 -18.525 1.00 95.62 219 ASN A N 1
ATOM 1725 C CA . ASN A 1 219 ? 22.011 20.315 -17.220 1.00 95.62 219 ASN A CA 1
ATOM 1726 C C . ASN A 1 219 ? 20.623 20.640 -16.651 1.00 95.62 219 ASN A C 1
ATOM 1728 O O . ASN A 1 219 ? 20.357 20.326 -15.494 1.00 95.62 219 ASN A O 1
ATOM 1732 N N . VAL A 1 220 ? 19.713 21.187 -17.468 1.00 95.75 220 VAL A N 1
ATOM 1733 C CA . VAL A 1 220 ? 18.322 21.464 -17.062 1.00 95.75 220 VAL A CA 1
ATOM 1734 C C . VAL A 1 220 ? 17.607 20.184 -16.626 1.00 95.75 220 VAL A C 1
ATOM 1736 O O . VAL A 1 220 ? 16.978 20.168 -15.567 1.00 95.75 220 VAL A O 1
ATOM 1739 N N . LEU A 1 221 ? 17.737 19.098 -17.392 1.00 95.88 221 LEU A N 1
ATOM 1740 C CA . LEU A 1 221 ? 17.178 17.791 -17.047 1.00 95.88 221 LEU A CA 1
ATOM 1741 C C . LEU A 1 221 ? 17.747 17.277 -15.718 1.00 95.88 221 LEU A C 1
ATOM 1743 O O . LEU A 1 221 ? 16.995 16.804 -14.865 1.00 95.88 221 LEU A O 1
ATOM 1747 N N . GLY A 1 222 ? 19.060 17.407 -15.513 1.00 95.75 222 GLY A N 1
ATOM 1748 C CA . GLY A 1 222 ? 19.731 17.061 -14.261 1.00 95.75 222 GLY A CA 1
ATOM 1749 C C . GLY A 1 222 ? 19.194 17.856 -13.069 1.00 95.75 222 GLY A C 1
ATOM 1750 O O . GLY A 1 222 ? 18.839 17.268 -12.045 1.00 95.75 222 GLY A O 1
ATOM 1751 N N . THR A 1 223 ? 19.053 19.176 -13.212 1.00 96.62 223 THR A N 1
ATOM 1752 C CA . THR A 1 223 ? 18.487 20.053 -12.179 1.00 96.62 223 THR A CA 1
ATOM 1753 C C . THR A 1 223 ? 17.038 19.691 -11.861 1.00 96.62 223 THR A C 1
ATOM 1755 O O . THR A 1 223 ? 16.699 19.553 -10.686 1.00 96.62 223 THR A O 1
ATOM 1758 N N . ARG A 1 224 ? 16.188 19.471 -12.875 1.00 95.69 224 ARG A N 1
ATOM 1759 C CA . ARG A 1 224 ? 14.773 19.104 -12.678 1.00 95.69 224 ARG A CA 1
ATOM 1760 C C . ARG A 1 224 ? 14.619 17.735 -12.013 1.00 95.69 224 ARG A C 1
ATOM 1762 O O . ARG A 1 224 ? 13.853 17.606 -11.061 1.00 95.69 224 ARG A O 1
ATOM 1769 N N . LYS A 1 225 ? 15.411 16.734 -12.420 1.00 96.69 225 LYS A N 1
ATOM 1770 C CA . LYS A 1 225 ? 15.456 15.420 -11.749 1.00 96.69 225 LYS A CA 1
ATOM 1771 C C . LYS A 1 225 ? 15.914 15.536 -10.295 1.00 96.69 225 LYS A C 1
ATOM 1773 O O . LYS A 1 225 ? 15.345 14.891 -9.413 1.00 96.69 225 LYS A O 1
ATOM 1778 N N . GLY A 1 226 ? 16.925 16.366 -10.035 1.00 96.81 226 GLY A N 1
ATOM 1779 C CA . GLY A 1 226 ? 17.398 16.665 -8.685 1.00 96.81 226 GLY A CA 1
ATOM 1780 C C . GLY A 1 226 ? 16.314 17.312 -7.821 1.00 96.81 226 GLY A C 1
ATOM 1781 O O . GLY A 1 226 ? 16.096 16.877 -6.690 1.00 96.81 226 GLY A O 1
ATOM 1782 N N . HIS A 1 227 ? 15.594 18.291 -8.374 1.00 96.19 227 HIS A N 1
ATOM 1783 C CA . HIS A 1 227 ? 14.474 18.950 -7.710 1.00 96.19 227 HIS A CA 1
ATOM 1784 C C . HIS A 1 227 ? 13.350 17.961 -7.374 1.00 96.19 227 HIS A C 1
ATOM 1786 O O . HIS A 1 227 ? 12.993 17.855 -6.205 1.00 96.19 227 HIS A O 1
ATOM 1792 N N . LEU A 1 228 ? 12.884 17.154 -8.338 1.00 96.62 228 LEU A N 1
ATOM 1793 C CA . LEU A 1 228 ? 11.856 16.128 -8.109 1.00 96.62 228 LEU A CA 1
ATOM 1794 C C . LEU A 1 228 ? 12.262 15.144 -7.001 1.00 96.62 228 LEU A C 1
ATOM 1796 O O . LEU A 1 228 ? 11.460 14.803 -6.132 1.00 96.62 228 LEU A O 1
ATOM 1800 N N . LYS A 1 229 ? 13.524 14.697 -6.999 1.00 97.00 229 LYS A N 1
ATOM 1801 C CA . LYS A 1 229 ? 14.050 13.794 -5.965 1.00 97.00 229 LYS A CA 1
ATOM 1802 C C . LYS A 1 229 ? 14.053 14.446 -4.581 1.00 97.00 229 LYS A C 1
ATOM 1804 O O . LYS A 1 229 ? 13.737 13.780 -3.596 1.00 97.00 229 LYS A O 1
ATOM 1809 N N . ASN A 1 230 ? 14.446 15.714 -4.493 1.00 96.50 230 ASN A N 1
ATOM 1810 C CA . ASN A 1 230 ? 14.467 16.445 -3.229 1.00 96.50 230 ASN A CA 1
ATOM 1811 C C . ASN A 1 230 ? 13.049 16.720 -2.721 1.00 96.50 230 ASN A C 1
ATOM 1813 O O . ASN A 1 230 ? 12.780 16.414 -1.564 1.00 96.50 230 ASN A O 1
ATOM 1817 N N . LEU A 1 231 ? 12.144 17.158 -3.600 1.00 96.12 231 LEU A N 1
ATOM 1818 C CA . LEU A 1 231 ? 10.730 17.372 -3.300 1.00 96.12 231 LEU A CA 1
ATOM 1819 C C . LEU A 1 231 ? 10.084 16.096 -2.748 1.00 96.12 231 LEU A C 1
ATOM 1821 O O . LEU A 1 231 ? 9.548 16.107 -1.645 1.00 96.12 231 LEU A O 1
ATOM 1825 N N . LYS A 1 232 ? 10.230 14.953 -3.437 1.00 95.12 232 LYS A N 1
ATOM 1826 C CA . LYS A 1 232 ? 9.718 13.662 -2.938 1.00 95.12 232 LYS A CA 1
ATOM 1827 C C . LYS A 1 232 ? 10.277 13.311 -1.558 1.00 95.12 232 LYS A C 1
ATOM 1829 O O . LYS A 1 232 ? 9.542 12.808 -0.714 1.00 95.12 232 LYS A O 1
ATOM 1834 N N . ARG A 1 233 ? 11.562 13.582 -1.302 1.00 96.38 233 ARG A N 1
ATOM 1835 C CA . ARG A 1 233 ? 12.186 13.328 0.007 1.00 96.38 233 ARG A CA 1
ATOM 1836 C C . ARG A 1 233 ? 11.608 14.226 1.103 1.00 96.38 233 ARG A C 1
ATOM 1838 O O . ARG A 1 233 ? 11.406 13.749 2.213 1.00 96.38 233 ARG A O 1
ATOM 1845 N N . GLU A 1 234 ? 11.390 15.504 0.819 1.00 95.88 234 GLU A N 1
ATOM 1846 C CA . GLU A 1 234 ? 10.794 16.455 1.764 1.00 95.88 234 GLU A CA 1
ATOM 1847 C C . GLU A 1 234 ? 9.344 16.086 2.076 1.00 95.88 234 GLU A C 1
ATOM 1849 O O . GLU A 1 234 ? 8.983 15.966 3.244 1.00 95.88 234 GLU A O 1
ATOM 1854 N N . LEU A 1 235 ? 8.549 15.775 1.053 1.00 95.06 235 LEU A N 1
ATOM 1855 C CA . LEU A 1 235 ? 7.162 15.350 1.226 1.00 95.06 235 LEU A CA 1
ATOM 1856 C C . LEU A 1 235 ? 7.054 14.032 2.005 1.00 95.06 235 LEU A C 1
ATOM 1858 O O . LEU A 1 235 ? 6.210 13.915 2.886 1.00 95.06 235 LEU A O 1
ATOM 1862 N N . LEU A 1 236 ? 7.949 13.065 1.766 1.00 94.94 236 LEU A N 1
ATOM 1863 C CA . LEU A 1 236 ? 8.006 11.838 2.575 1.00 94.94 236 LEU A CA 1
ATOM 1864 C C . LEU A 1 236 ? 8.279 12.127 4.055 1.00 94.94 236 LEU A C 1
ATOM 1866 O O . LEU A 1 236 ? 7.673 11.498 4.918 1.00 94.94 236 LEU A O 1
ATOM 1870 N N . LYS A 1 237 ? 9.150 13.094 4.367 1.00 95.38 237 LYS A N 1
ATOM 1871 C CA . LYS A 1 237 ? 9.366 13.515 5.759 1.00 95.38 237 LYS A CA 1
ATOM 1872 C C . LYS A 1 237 ? 8.106 14.137 6.357 1.00 95.38 237 LYS A C 1
ATOM 1874 O O . LYS A 1 237 ? 7.798 13.850 7.505 1.00 95.38 237 LYS A O 1
ATOM 1879 N N . ASN A 1 238 ? 7.367 14.942 5.596 1.00 94.19 238 ASN A N 1
ATOM 1880 C CA . ASN A 1 238 ? 6.114 15.538 6.069 1.00 94.19 238 ASN A CA 1
ATOM 1881 C C . ASN A 1 238 ? 5.030 14.484 6.332 1.00 94.19 238 ASN A C 1
ATOM 1883 O O . ASN A 1 238 ? 4.254 14.629 7.276 1.00 94.19 238 ASN A O 1
ATOM 1887 N N . VAL A 1 239 ? 4.965 13.428 5.515 1.00 94.81 239 VAL A N 1
ATOM 1888 C CA . VAL A 1 239 ? 4.084 12.273 5.759 1.00 94.81 239 VAL A CA 1
ATOM 1889 C C . VAL A 1 239 ? 4.481 11.570 7.058 1.00 94.81 239 VAL A C 1
ATOM 1891 O O . VAL A 1 239 ? 3.621 11.323 7.899 1.00 94.81 239 VAL A O 1
ATOM 1894 N N . GLU A 1 240 ? 5.777 11.319 7.263 1.00 93.81 240 GLU A N 1
ATOM 1895 C CA . GLU A 1 240 ? 6.279 10.677 8.483 1.00 93.81 240 GLU A CA 1
ATOM 1896 C C . GLU A 1 240 ? 5.997 11.517 9.738 1.00 93.81 240 GLU A C 1
ATOM 1898 O O . GLU A 1 240 ? 5.536 10.985 10.742 1.00 93.81 240 GLU A O 1
ATOM 1903 N N . ILE A 1 241 ? 6.191 12.841 9.675 1.00 94.88 241 ILE A N 1
ATOM 1904 C CA . ILE A 1 241 ? 5.870 13.757 10.782 1.00 94.88 241 ILE A CA 1
ATOM 1905 C C . ILE A 1 241 ? 4.381 13.668 11.137 1.00 94.88 241 ILE A C 1
ATOM 1907 O O . ILE A 1 241 ? 4.045 13.454 12.299 1.00 94.88 241 ILE A O 1
ATOM 1911 N N . ARG A 1 242 ? 3.483 13.754 10.147 1.00 93.12 242 ARG A N 1
ATOM 1912 C CA . ARG A 1 242 ? 2.031 13.633 10.376 1.00 93.12 242 ARG A CA 1
ATOM 1913 C C . ARG A 1 242 ? 1.646 12.280 10.968 1.00 93.12 242 ARG A C 1
ATOM 1915 O O . ARG A 1 242 ? 0.747 12.207 11.806 1.00 93.12 242 ARG A O 1
ATOM 1922 N N . LYS A 1 243 ? 2.314 11.209 10.534 1.00 95.00 243 LYS A N 1
ATOM 1923 C CA . LYS A 1 243 ? 2.106 9.866 11.073 1.00 95.00 243 LYS A CA 1
ATOM 1924 C C . LYS A 1 243 ? 2.526 9.795 12.540 1.00 95.00 243 LYS A C 1
ATOM 1926 O O . LYS A 1 243 ? 1.732 9.343 13.360 1.00 95.00 243 LYS A O 1
ATOM 1931 N N . LEU A 1 244 ? 3.708 10.310 12.879 1.00 95.56 244 LEU A N 1
ATOM 1932 C CA . LEU A 1 244 ? 4.199 10.381 14.257 1.00 95.56 244 LEU A CA 1
ATOM 1933 C C . LEU A 1 244 ? 3.263 11.202 15.155 1.00 95.56 244 LEU A C 1
ATOM 1935 O O . LEU A 1 244 ? 2.916 10.749 16.243 1.00 95.56 244 LEU A O 1
ATOM 1939 N N . GLU A 1 245 ? 2.788 12.359 14.690 1.00 95.06 245 GLU A N 1
ATOM 1940 C CA . GLU A 1 245 ? 1.803 13.174 15.416 1.00 95.06 245 GLU A CA 1
ATOM 1941 C C . GLU A 1 245 ? 0.501 12.396 15.676 1.00 95.06 245 GLU A C 1
ATOM 1943 O O . GLU A 1 245 ? -0.020 12.393 16.795 1.00 95.06 245 GLU A O 1
ATOM 1948 N N . CYS A 1 246 ? -0.011 11.679 14.669 1.00 94.50 246 CYS A N 1
ATOM 1949 C CA . CYS A 1 246 ? -1.198 10.838 14.829 1.00 94.50 246 CYS A CA 1
ATOM 1950 C C . CYS A 1 246 ? -0.955 9.665 15.790 1.00 94.50 246 CYS A C 1
ATOM 1952 O O . CYS A 1 246 ? -1.839 9.342 16.584 1.00 94.50 246 CYS A O 1
ATOM 1954 N N . GLU A 1 247 ? 0.224 9.041 15.758 1.00 95.31 247 GLU A N 1
ATOM 1955 C CA . GLU A 1 247 ? 0.608 7.964 16.676 1.00 95.31 247 GLU A CA 1
ATOM 1956 C C . GLU A 1 247 ? 0.727 8.453 18.126 1.00 95.31 247 GLU A C 1
ATOM 1958 O O . GLU A 1 247 ? 0.315 7.755 19.058 1.00 95.31 247 GLU A O 1
ATOM 1963 N N . GLU A 1 248 ? 1.262 9.654 18.349 1.00 96.81 248 GLU A N 1
ATOM 1964 C CA . GLU A 1 248 ? 1.311 10.267 19.676 1.00 96.81 248 GLU A CA 1
ATOM 1965 C C . GLU A 1 248 ? -0.088 10.566 20.220 1.00 96.81 248 GLU A C 1
ATOM 1967 O O . GLU A 1 248 ? -0.385 10.244 21.378 1.00 96.81 248 GLU A O 1
ATOM 1972 N N . GLU A 1 249 ? -0.970 11.130 19.393 1.00 95.62 249 GLU A N 1
ATOM 1973 C CA . GLU A 1 249 ? -2.369 11.365 19.757 1.00 95.62 249 GLU A CA 1
ATOM 1974 C C . GLU A 1 249 ? -3.118 10.051 20.007 1.00 95.62 249 GLU A C 1
ATOM 1976 O O . GLU A 1 249 ? -3.856 9.941 20.987 1.00 95.62 249 GLU A O 1
ATOM 1981 N N . LEU A 1 250 ? -2.870 9.013 19.204 1.00 96.50 250 LEU A N 1
ATOM 1982 C CA . LEU A 1 250 ? -3.439 7.681 19.411 1.00 96.50 250 LEU A CA 1
ATOM 1983 C C . LEU A 1 250 ? -3.005 7.100 20.763 1.00 96.50 250 LEU A C 1
ATOM 1985 O O . LEU A 1 250 ? -3.837 6.596 21.519 1.00 96.50 250 LEU A O 1
ATOM 1989 N N . LYS A 1 251 ? -1.721 7.233 21.119 1.00 96.56 251 LYS A N 1
ATOM 1990 C CA . LYS A 1 251 ? -1.203 6.822 22.435 1.00 96.56 251 LYS A CA 1
ATOM 1991 C C . LYS A 1 251 ? -1.844 7.603 23.581 1.00 96.56 251 LYS A C 1
ATOM 1993 O O . LYS A 1 251 ? -1.991 7.045 24.668 1.00 96.56 251 LYS A O 1
ATOM 1998 N N . LYS A 1 252 ? -2.174 8.888 23.403 1.00 96.88 252 LYS A N 1
ATOM 1999 C CA . LYS A 1 252 ? -2.902 9.678 24.415 1.00 96.88 252 LYS A CA 1
ATOM 2000 C C . LYS A 1 252 ? -4.337 9.173 24.559 1.00 96.88 252 LYS A C 1
ATOM 2002 O O . LYS A 1 252 ? -4.715 8.782 25.656 1.00 96.88 252 LYS A O 1
ATOM 2007 N N . VAL A 1 253 ? -5.079 9.071 23.455 1.00 96.38 253 VAL A N 1
ATOM 2008 C CA . VAL A 1 253 ? -6.479 8.612 23.455 1.00 96.38 253 VAL A CA 1
ATOM 2009 C C . VAL A 1 253 ? -6.605 7.187 23.997 1.00 96.38 253 VAL A C 1
ATOM 2011 O O . VAL A 1 253 ? -7.521 6.919 24.766 1.00 96.38 253 VAL A O 1
ATOM 2014 N N . SER A 1 254 ? -5.679 6.281 23.666 1.00 95.50 254 SER A N 1
ATOM 2015 C CA . SER A 1 254 ? -5.685 4.922 24.221 1.00 95.50 254 SER A CA 1
ATOM 2016 C C . SER A 1 254 ? -5.471 4.927 25.734 1.00 95.50 254 SER A C 1
ATOM 2018 O O . SER A 1 254 ? -6.207 4.257 26.447 1.00 95.50 254 SER A O 1
ATOM 2020 N N . ARG A 1 255 ? -4.519 5.726 26.241 1.00 96.88 255 ARG A N 1
ATOM 2021 C CA . ARG A 1 255 ? -4.308 5.876 27.690 1.00 96.88 255 ARG A CA 1
ATOM 202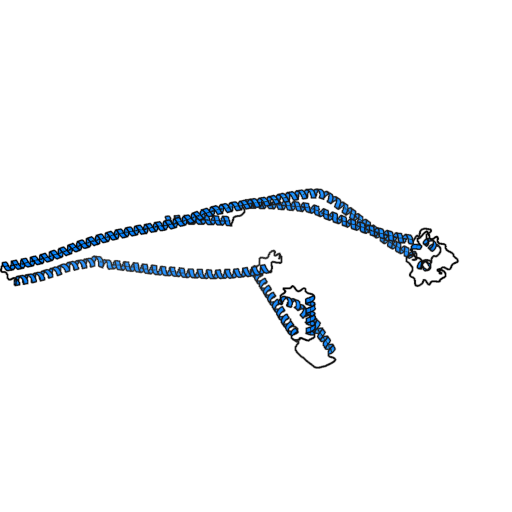2 C C . ARG A 1 255 ? -5.527 6.470 28.387 1.00 96.88 255 ARG A C 1
ATOM 2024 O O . ARG A 1 255 ? -5.870 6.020 29.475 1.00 96.88 255 ARG A O 1
ATOM 2031 N N . ASP A 1 256 ? -6.165 7.467 27.782 1.00 95.06 256 ASP A N 1
ATOM 2032 C CA . ASP A 1 256 ? -7.371 8.087 28.332 1.00 95.06 256 ASP A CA 1
ATOM 2033 C C . ASP A 1 256 ? -8.537 7.097 28.361 1.00 95.06 256 ASP A C 1
ATOM 2035 O O . ASP A 1 256 ? -9.277 7.050 29.337 1.00 95.06 256 ASP A O 1
ATOM 2039 N N . LEU A 1 257 ? -8.670 6.265 27.327 1.00 95.19 257 LEU A N 1
ATOM 2040 C CA . LEU A 1 257 ? -9.677 5.213 27.247 1.00 95.19 257 LEU A CA 1
ATOM 2041 C C . LEU A 1 257 ? -9.445 4.118 28.294 1.00 95.19 257 LEU A C 1
ATOM 2043 O O . LEU A 1 257 ? -10.394 3.719 28.968 1.00 95.19 257 LEU A O 1
ATOM 2047 N N . ASP A 1 258 ? -8.204 3.667 28.473 1.00 95.31 258 ASP A N 1
ATOM 2048 C CA . ASP A 1 258 ? -7.863 2.660 29.482 1.00 95.31 258 ASP A CA 1
ATOM 2049 C C . ASP A 1 258 ? -8.119 3.189 30.896 1.00 95.31 258 ASP A C 1
ATOM 2051 O O . ASP A 1 258 ? -8.789 2.528 31.688 1.00 95.31 258 ASP A O 1
ATOM 2055 N N . LYS A 1 259 ? -7.684 4.422 31.192 1.00 95.88 259 LYS A N 1
ATOM 2056 C CA . LYS A 1 259 ? -8.008 5.097 32.459 1.00 95.88 259 LYS A CA 1
ATOM 2057 C C . LYS A 1 259 ? -9.513 5.207 32.663 1.00 95.88 259 LYS A C 1
ATOM 2059 O O . LYS A 1 259 ? -10.015 4.832 33.713 1.00 95.88 259 LYS A O 1
ATOM 2064 N N . TYR A 1 260 ? -10.243 5.648 31.640 1.00 94.62 260 TYR A N 1
ATOM 2065 C CA . TYR A 1 260 ? -11.692 5.784 31.708 1.00 94.62 260 TYR A CA 1
ATOM 2066 C C . TYR A 1 260 ? -12.393 4.455 32.017 1.00 94.62 260 TYR A C 1
ATOM 2068 O O . TYR A 1 260 ? -13.361 4.425 32.780 1.00 94.62 260 TYR A O 1
ATOM 2076 N N . ARG A 1 261 ? -11.909 3.346 31.445 1.00 93.44 261 ARG A N 1
ATOM 2077 C CA . ARG A 1 261 ? -12.420 1.998 31.726 1.00 93.44 261 ARG A CA 1
ATOM 2078 C C . ARG A 1 261 ? -12.140 1.571 33.159 1.00 93.44 261 ARG A C 1
ATOM 2080 O O . ARG A 1 261 ? -13.073 1.111 33.816 1.00 93.44 261 ARG A O 1
ATOM 2087 N N . THR A 1 262 ? -10.917 1.771 33.643 1.00 95.19 262 THR A N 1
ATOM 2088 C CA . THR A 1 262 ? -10.540 1.477 35.032 1.00 95.19 262 THR A CA 1
ATOM 2089 C C . THR A 1 262 ? -11.380 2.296 36.010 1.00 95.19 262 THR A C 1
ATOM 2091 O O . THR A 1 262 ? -12.094 1.714 36.816 1.00 95.19 262 THR A O 1
ATOM 2094 N N . ASP A 1 263 ? -11.460 3.619 35.834 1.00 93.56 263 ASP A N 1
ATOM 2095 C CA . ASP A 1 263 ? -12.275 4.508 36.675 1.00 93.56 263 ASP A CA 1
ATOM 2096 C C . ASP A 1 263 ? -13.773 4.144 36.639 1.00 93.56 263 ASP A C 1
ATOM 2098 O O . ASP A 1 263 ? -14.536 4.434 37.564 1.00 93.56 263 ASP A O 1
ATOM 2102 N N . THR A 1 264 ? -14.249 3.568 35.529 1.00 92.06 264 THR A N 1
ATOM 2103 C CA . THR A 1 264 ? -15.630 3.075 35.413 1.00 92.06 264 THR A CA 1
ATOM 2104 C C . THR A 1 264 ? -15.826 1.763 36.167 1.00 92.06 264 THR A C 1
ATOM 2106 O O . THR A 1 264 ? -16.888 1.565 36.756 1.00 92.06 264 THR A O 1
ATOM 2109 N N . ALA A 1 265 ? -14.848 0.859 36.128 1.00 91.56 265 ALA A N 1
ATOM 2110 C CA . ALA A 1 265 ? -14.888 -0.404 36.854 1.00 91.56 265 ALA A CA 1
ATOM 2111 C C . ALA A 1 265 ? -14.800 -0.170 38.367 1.00 91.56 265 ALA A C 1
ATOM 2113 O O . ALA A 1 265 ? -15.660 -0.655 39.100 1.00 91.56 265 ALA A O 1
ATOM 2114 N N . ASP A 1 266 ? -13.854 0.659 38.803 1.00 94.00 266 ASP A N 1
ATOM 2115 C CA . ASP A 1 266 ? -13.649 1.001 40.211 1.00 94.00 266 ASP A CA 1
ATOM 2116 C C . ASP A 1 266 ? -14.890 1.685 40.792 1.00 94.00 266 ASP A C 1
ATOM 2118 O O . ASP A 1 266 ? -15.406 1.266 41.825 1.00 94.00 266 ASP A O 1
ATOM 2122 N N . GLY A 1 267 ? -15.466 2.658 40.075 1.00 90.81 267 GLY A N 1
ATOM 2123 C CA . GLY A 1 267 ? -16.699 3.316 40.513 1.00 90.81 267 GLY A CA 1
ATOM 2124 C C . GLY A 1 267 ? -17.910 2.375 40.592 1.00 90.81 267 GLY A C 1
ATOM 2125 O O . GLY A 1 267 ? -18.794 2.577 41.423 1.00 90.81 267 GLY A O 1
ATOM 2126 N N . LYS A 1 268 ? -17.980 1.328 39.754 1.00 90.81 268 LYS A N 1
ATOM 2127 C CA . LYS A 1 268 ? -19.032 0.300 39.870 1.00 90.81 268 LYS A CA 1
ATOM 2128 C C . LYS A 1 268 ? -18.844 -0.549 41.123 1.00 90.81 268 LYS A C 1
ATOM 2130 O O . LYS A 1 268 ? -19.837 -0.841 41.789 1.00 90.81 268 LYS A O 1
ATOM 2135 N N . GLU A 1 269 ? -17.609 -0.937 41.425 1.00 93.50 269 GLU A N 1
ATOM 2136 C CA . GLU A 1 269 ? -17.311 -1.734 42.613 1.00 93.50 269 GLU A CA 1
ATOM 2137 C C . GLU A 1 269 ? -17.526 -0.922 43.893 1.00 93.50 269 GLU A C 1
ATOM 2139 O O . GLU A 1 269 ? -18.113 -1.435 44.840 1.00 93.50 269 GLU A O 1
ATOM 2144 N N . GLU A 1 270 ? -17.182 0.369 43.894 1.00 94.44 270 GLU A N 1
ATOM 2145 C CA . GLU A 1 270 ? -17.468 1.279 45.007 1.00 94.44 270 GLU A CA 1
ATOM 2146 C C . GLU A 1 270 ? -18.978 1.404 45.265 1.00 94.44 270 GLU A C 1
ATOM 2148 O O . GLU A 1 270 ? -19.426 1.233 46.397 1.00 94.44 270 GLU A O 1
ATOM 2153 N N . ILE A 1 271 ? -19.791 1.642 44.225 1.00 91.62 271 ILE A N 1
ATOM 2154 C CA . ILE A 1 271 ? -21.258 1.724 44.368 1.00 91.62 271 ILE A CA 1
ATOM 2155 C C . ILE A 1 271 ? -21.826 0.411 44.918 1.00 91.62 271 ILE A C 1
ATOM 2157 O O . ILE A 1 271 ? -22.704 0.429 45.780 1.00 91.62 271 ILE A O 1
ATOM 2161 N N . LYS A 1 272 ? -21.332 -0.729 44.427 1.00 93.94 272 LYS A N 1
ATOM 2162 C CA . LYS A 1 272 ? -21.755 -2.051 44.896 1.00 93.94 272 LYS A CA 1
ATOM 2163 C C . LYS A 1 272 ? -21.349 -2.288 46.352 1.00 93.94 272 LYS A C 1
ATOM 2165 O O . LYS A 1 272 ? -22.160 -2.799 47.117 1.00 93.94 272 LYS A O 1
ATOM 2170 N N . GLY A 1 273 ? -20.133 -1.897 46.730 1.00 94.62 273 GLY A N 1
ATOM 2171 C CA . GLY A 1 273 ? -19.638 -1.965 48.102 1.00 94.62 273 GLY A CA 1
ATOM 2172 C C . GLY A 1 273 ? -20.508 -1.152 49.056 1.00 94.62 273 GLY A C 1
ATOM 2173 O O . GLY A 1 273 ? -20.996 -1.702 50.036 1.00 94.62 273 GLY A O 1
ATOM 2174 N N . ARG A 1 274 ? -20.800 0.109 48.708 1.00 95.00 274 ARG A N 1
ATOM 2175 C CA . ARG A 1 274 ? -21.689 0.975 49.500 1.00 95.00 274 ARG A CA 1
ATOM 2176 C C . ARG A 1 274 ? -23.093 0.395 49.646 1.00 95.00 274 ARG A C 1
ATOM 2178 O O . ARG A 1 274 ? -23.634 0.398 50.738 1.00 95.00 274 ARG A O 1
ATOM 2185 N N . TYR A 1 275 ? -23.664 -0.152 48.571 1.00 94.56 275 TYR A N 1
ATOM 2186 C CA . TYR A 1 275 ? -24.980 -0.792 48.641 1.00 94.56 275 TYR A CA 1
ATOM 2187 C C . TYR A 1 275 ? -24.999 -2.000 49.590 1.00 94.56 275 TYR A C 1
ATOM 2189 O O . TYR A 1 275 ? -25.950 -2.164 50.346 1.00 94.56 275 TYR A O 1
ATOM 2197 N N . LEU A 1 276 ? -23.956 -2.837 49.564 1.00 94.88 276 LEU A N 1
ATOM 2198 C CA . LEU A 1 276 ? -23.839 -3.986 50.466 1.00 94.88 276 LEU A CA 1
ATOM 2199 C C . LEU A 1 276 ? -23.650 -3.557 51.926 1.00 94.88 276 LEU A C 1
ATOM 2201 O O . LEU A 1 276 ? -24.196 -4.199 52.820 1.00 94.88 276 LEU A O 1
ATOM 2205 N N . GLU A 1 277 ? -22.891 -2.487 52.163 1.00 95.81 277 GLU A N 1
ATOM 2206 C CA . GLU A 1 277 ? -22.715 -1.893 53.490 1.00 95.81 277 GLU A CA 1
ATOM 2207 C C . GLU A 1 277 ? -24.047 -1.343 54.023 1.00 95.81 277 GLU A C 1
ATOM 2209 O O . GLU A 1 277 ? -24.486 -1.768 55.091 1.00 95.81 277 GLU A O 1
ATOM 2214 N N . ASP A 1 278 ? -24.756 -0.530 53.230 1.00 94.44 278 ASP A N 1
ATOM 2215 C CA . ASP A 1 278 ? -26.089 -0.006 53.561 1.00 94.44 278 ASP A CA 1
ATOM 2216 C C . ASP A 1 278 ? -27.093 -1.148 53.838 1.00 94.44 278 ASP A C 1
ATOM 2218 O O . ASP A 1 278 ? -27.890 -1.088 54.779 1.00 94.44 278 ASP A O 1
ATOM 2222 N N . GLU A 1 279 ? -27.062 -2.219 53.034 1.00 95.38 279 GLU A N 1
ATOM 2223 C CA . GLU A 1 279 ? -27.907 -3.402 53.226 1.00 95.38 279 GLU A CA 1
ATOM 2224 C C . GLU A 1 279 ? -27.583 -4.117 54.546 1.00 95.38 279 GLU A C 1
ATOM 2226 O O . GLU A 1 279 ? -28.497 -4.477 55.295 1.00 95.38 279 GLU A O 1
ATOM 2231 N N . MET A 1 280 ? -26.299 -4.313 54.857 1.00 94.44 280 MET A N 1
ATOM 2232 C CA . MET A 1 280 ? -25.857 -4.930 56.109 1.00 94.44 280 MET A CA 1
ATOM 2233 C C . MET A 1 280 ? -26.244 -4.092 57.328 1.00 94.44 280 MET A C 1
ATOM 2235 O O . MET A 1 280 ? -26.750 -4.653 58.304 1.00 94.44 280 MET A O 1
ATOM 2239 N N . GLU A 1 281 ? -26.048 -2.774 57.278 1.00 95.75 281 GLU A N 1
ATOM 2240 C CA . GLU A 1 281 ? -26.450 -1.852 58.343 1.00 95.75 281 GLU A CA 1
ATOM 2241 C C . GLU A 1 281 ? -27.961 -1.903 58.576 1.00 95.75 281 GLU A C 1
ATOM 2243 O O . GLU A 1 281 ? -28.413 -2.095 59.710 1.00 95.75 281 GLU A O 1
ATOM 2248 N N . LEU A 1 282 ? -28.751 -1.825 57.500 1.00 95.06 282 LEU A N 1
ATOM 2249 C CA . LEU A 1 282 ? -30.205 -1.902 57.580 1.00 95.06 282 LEU A CA 1
ATOM 2250 C C . LEU A 1 282 ? -30.639 -3.243 58.179 1.00 95.06 282 LEU A C 1
ATOM 2252 O O . LEU A 1 282 ? -31.439 -3.274 59.116 1.00 95.06 282 LEU A O 1
ATOM 2256 N N . ARG A 1 283 ? -30.073 -4.354 57.701 1.00 95.69 283 ARG A N 1
ATOM 2257 C CA . ARG A 1 283 ? -30.374 -5.702 58.199 1.00 95.69 283 ARG A CA 1
ATOM 2258 C C . ARG A 1 283 ? -30.001 -5.866 59.673 1.00 95.69 283 ARG A C 1
ATOM 2260 O O . ARG A 1 283 ? -30.760 -6.478 60.421 1.00 95.69 283 ARG A O 1
ATOM 2267 N N . SER A 1 284 ? -28.868 -5.307 60.091 1.00 94.56 284 SER A N 1
ATOM 2268 C CA . SER A 1 284 ? -28.423 -5.295 61.487 1.00 94.56 284 SER A CA 1
ATOM 2269 C C . SER A 1 284 ? -29.380 -4.493 62.374 1.00 94.56 284 SER A C 1
ATOM 2271 O O . SER A 1 284 ? -29.810 -4.987 63.417 1.00 94.56 284 SER A O 1
ATOM 2273 N N . SER A 1 285 ? -29.806 -3.304 61.925 1.00 94.56 285 SER A N 1
ATOM 2274 C CA . SER A 1 285 ? -30.756 -2.463 62.667 1.00 94.56 285 SER A CA 1
ATOM 2275 C C . SER A 1 285 ? -32.103 -3.162 62.887 1.00 94.56 285 SER A C 1
ATOM 2277 O O . SER A 1 285 ? -32.592 -3.216 64.017 1.00 94.56 285 SER A O 1
ATOM 2279 N N . TRP A 1 286 ? -32.654 -3.799 61.845 1.00 93.88 286 TRP A N 1
ATOM 2280 C CA . TRP A 1 286 ? -33.896 -4.566 61.945 1.00 93.88 286 TRP A CA 1
ATOM 2281 C C . TRP A 1 286 ? -33.751 -5.796 62.832 1.00 93.88 286 TRP A C 1
ATOM 2283 O O . TRP A 1 286 ? -34.667 -6.104 63.589 1.00 93.88 286 TRP A O 1
ATOM 2293 N N . GLN A 1 287 ? -32.610 -6.486 62.782 1.00 95.75 287 GLN A N 1
ATOM 2294 C CA . GLN A 1 287 ? -32.354 -7.615 63.672 1.00 95.75 287 GLN A CA 1
ATOM 2295 C C . GLN A 1 287 ? -32.336 -7.174 65.143 1.00 95.75 287 GLN A C 1
ATOM 2297 O O . GLN A 1 287 ? -32.882 -7.884 65.986 1.00 95.75 287 GLN A O 1
ATOM 2302 N N . GLY A 1 288 ? -31.770 -5.999 65.439 1.00 94.81 288 GLY A N 1
ATOM 2303 C CA . GLY A 1 288 ? -31.832 -5.383 66.766 1.00 94.81 288 GLY A CA 1
ATOM 2304 C C . GLY A 1 288 ? -33.270 -5.100 67.200 1.00 94.81 288 GLY A C 1
ATOM 2305 O O . GLY A 1 288 ? -33.689 -5.561 68.255 1.00 94.81 288 GLY A O 1
ATOM 2306 N N . THR A 1 289 ? -34.069 -4.459 66.339 1.00 95.69 289 THR A N 1
ATOM 2307 C CA . THR A 1 289 ? -35.490 -4.186 66.632 1.00 95.69 289 THR A CA 1
ATOM 2308 C C . THR A 1 289 ? -36.296 -5.470 66.860 1.00 95.69 289 THR A C 1
ATOM 2310 O O . THR A 1 289 ? -37.135 -5.528 67.754 1.00 95.69 289 THR A O 1
ATOM 2313 N N . ILE A 1 290 ? -36.041 -6.521 66.074 1.00 95.12 290 ILE A N 1
ATOM 2314 C CA . ILE A 1 290 ? -36.676 -7.833 66.259 1.00 95.12 290 ILE A CA 1
ATOM 2315 C C . ILE A 1 290 ? -36.287 -8.436 67.613 1.00 95.12 290 ILE A C 1
ATOM 2317 O O . ILE A 1 290 ? -37.145 -9.000 68.291 1.00 95.12 290 ILE A O 1
ATOM 2321 N N . GLN A 1 291 ? -35.017 -8.329 68.011 1.00 96.00 291 GLN A N 1
ATOM 2322 C CA . GLN A 1 291 ? -34.562 -8.825 69.307 1.00 96.00 291 GLN A CA 1
ATOM 2323 C C . GLN A 1 291 ? -35.222 -8.061 70.460 1.00 96.00 291 GLN A C 1
ATOM 2325 O O . GLN A 1 291 ? -35.753 -8.698 71.365 1.00 96.00 291 GLN A O 1
ATOM 2330 N N . ASP A 1 292 ? -35.280 -6.730 70.382 1.00 96.06 292 ASP A N 1
ATOM 2331 C CA . ASP A 1 292 ? -35.927 -5.888 71.395 1.00 96.06 292 ASP A CA 1
ATOM 2332 C C . ASP A 1 292 ? -37.416 -6.240 71.558 1.00 96.06 292 ASP A C 1
ATOM 2334 O O . ASP A 1 292 ? -37.902 -6.411 72.678 1.00 96.06 292 ASP A O 1
ATOM 2338 N N . LEU A 1 293 ? -38.136 -6.419 70.442 1.00 94.81 293 LEU A N 1
ATOM 2339 C CA . LEU A 1 293 ? -39.542 -6.837 70.449 1.00 94.81 293 LEU A CA 1
ATOM 2340 C C . LEU A 1 293 ? -39.730 -8.242 71.038 1.00 94.81 293 LEU A C 1
ATOM 2342 O O . LEU A 1 293 ? -40.698 -8.480 71.761 1.00 94.81 293 LEU A O 1
ATOM 2346 N N . ASN A 1 294 ? -38.821 -9.179 70.753 1.00 95.94 294 ASN A N 1
ATOM 2347 C CA . ASN A 1 294 ? -38.863 -10.522 71.335 1.00 95.94 294 ASN A CA 1
ATOM 2348 C C . ASN A 1 294 ? -38.593 -10.502 72.844 1.00 95.94 294 ASN A C 1
ATOM 2350 O O . ASN A 1 294 ? -39.271 -11.208 73.591 1.00 95.94 294 ASN A O 1
ATOM 2354 N N . ASP A 1 295 ? -37.654 -9.676 73.302 1.00 95.50 295 ASP A N 1
ATOM 2355 C CA . ASP A 1 295 ? -37.356 -9.510 74.723 1.00 95.50 295 ASP A CA 1
ATOM 2356 C C . ASP A 1 295 ? -38.540 -8.866 75.466 1.00 95.50 295 ASP A C 1
ATOM 2358 O O . ASP A 1 295 ? -38.883 -9.282 76.577 1.00 95.50 295 ASP A O 1
ATOM 2362 N N . GLU A 1 296 ? -39.201 -7.869 74.867 1.00 95.81 296 GLU A N 1
ATOM 2363 C CA . GLU A 1 296 ? -40.415 -7.258 75.423 1.00 95.81 296 GLU A CA 1
ATOM 2364 C C . GLU A 1 296 ? -41.575 -8.257 75.477 1.00 95.81 296 GLU A C 1
ATOM 2366 O O . GLU A 1 296 ? -42.224 -8.394 76.520 1.00 95.81 296 GLU A O 1
ATOM 2371 N N . LYS A 1 297 ? -41.779 -9.025 74.401 1.00 94.25 297 LYS A N 1
ATOM 2372 C CA . LYS A 1 297 ? -42.748 -10.122 74.367 1.00 94.25 297 LYS A CA 1
ATOM 2373 C C . LYS A 1 297 ? -42.484 -11.129 75.490 1.00 94.25 297 LYS A C 1
ATOM 2375 O O . LYS A 1 297 ? -43.403 -11.431 76.247 1.00 94.25 297 LYS A O 1
ATOM 2380 N N . GLY A 1 298 ? -41.240 -11.577 75.663 1.00 94.94 298 GLY A N 1
ATOM 2381 C CA . GLY A 1 298 ? -40.864 -12.514 76.725 1.00 94.94 298 GLY A CA 1
ATOM 2382 C C . GLY A 1 298 ? -41.112 -11.959 78.134 1.00 94.94 298 GLY A C 1
ATOM 2383 O O . GLY A 1 298 ? -41.578 -12.681 79.015 1.00 94.94 298 GLY A O 1
ATOM 2384 N N . LYS A 1 299 ? -40.882 -10.657 78.359 1.00 95.31 299 LYS A N 1
ATOM 2385 C CA . LYS A 1 299 ? -41.224 -9.992 79.633 1.00 95.31 299 LYS A CA 1
ATOM 2386 C C . LYS A 1 299 ? -42.731 -9.974 79.887 1.00 95.31 299 LYS A C 1
ATOM 2388 O O . LYS A 1 299 ? -43.153 -10.190 81.023 1.00 95.31 299 LYS A O 1
ATOM 2393 N N . ILE A 1 300 ? -43.539 -9.692 78.864 1.00 93.62 300 ILE A N 1
ATOM 2394 C CA . ILE A 1 300 ? -45.004 -9.695 78.976 1.00 93.62 300 ILE A CA 1
ATOM 2395 C C . ILE A 1 300 ? -45.508 -11.112 79.265 1.00 93.62 300 ILE A C 1
ATOM 2397 O O . ILE A 1 300 ? -46.285 -11.287 80.200 1.00 93.62 300 ILE A O 1
ATOM 2401 N N . GLU A 1 301 ? -45.022 -12.117 78.536 1.00 94.06 301 GLU A N 1
ATOM 2402 C CA . GLU A 1 301 ? -45.353 -13.530 78.770 1.00 94.06 301 GLU A CA 1
ATOM 2403 C C . GLU A 1 301 ? -44.977 -13.969 80.193 1.00 94.06 301 GLU A C 1
ATOM 2405 O O . GLU A 1 301 ? -45.787 -14.585 80.883 1.00 94.06 301 GLU A O 1
ATOM 2410 N N . GLY A 1 302 ? -43.800 -13.570 80.686 1.00 94.19 302 GLY A N 1
ATOM 2411 C CA . GLY A 1 302 ? -43.394 -13.815 82.071 1.00 94.19 302 GLY A CA 1
ATOM 2412 C C . GLY A 1 302 ? -44.349 -13.191 83.094 1.00 94.19 302 GLY A C 1
ATOM 2413 O O . GLY A 1 302 ? -44.757 -13.861 84.038 1.00 94.19 302 GLY A O 1
ATOM 2414 N N . ARG A 1 303 ? -44.771 -11.935 82.885 1.00 94.62 303 ARG A N 1
ATOM 2415 C CA . ARG A 1 303 ? -45.753 -11.260 83.755 1.00 94.62 303 ARG A CA 1
ATOM 2416 C C . ARG A 1 303 ? -47.118 -11.941 83.736 1.00 94.62 303 ARG A C 1
ATOM 2418 O O . ARG A 1 303 ? -47.750 -12.017 84.785 1.00 94.62 303 ARG A O 1
ATOM 2425 N N . ILE A 1 304 ? -47.570 -12.405 82.569 1.00 91.94 304 ILE A N 1
ATOM 2426 C CA . ILE A 1 304 ? -48.819 -13.166 82.435 1.00 91.94 304 ILE A CA 1
ATOM 2427 C C . ILE A 1 304 ? -48.718 -14.456 83.248 1.00 91.94 304 ILE A C 1
ATOM 2429 O O . ILE A 1 304 ? -49.597 -14.715 84.062 1.00 91.94 304 ILE A O 1
ATOM 2433 N N . ASN A 1 305 ? -47.627 -15.212 83.101 1.00 93.69 305 ASN A N 1
ATOM 2434 C CA . ASN A 1 305 ? -47.430 -16.453 83.848 1.00 93.69 305 ASN A CA 1
ATOM 2435 C C . ASN A 1 305 ? -47.397 -16.215 85.362 1.00 93.69 305 ASN A C 1
ATOM 2437 O O . ASN A 1 305 ? -48.083 -16.918 86.095 1.00 93.69 305 ASN A O 1
ATOM 2441 N N . THR A 1 306 ? -46.684 -15.190 85.842 1.00 93.75 306 THR A N 1
ATOM 2442 C CA . THR A 1 306 ? -46.693 -14.846 87.274 1.00 93.75 306 THR A CA 1
ATOM 2443 C C . THR A 1 306 ? -48.086 -14.445 87.759 1.00 93.75 306 THR A C 1
ATOM 2445 O O . THR A 1 306 ? -48.492 -14.860 88.837 1.00 93.75 306 THR A O 1
ATOM 2448 N N . ALA A 1 307 ? -48.846 -13.676 86.970 1.00 91.00 307 ALA A N 1
ATOM 2449 C CA . ALA A 1 307 ? -50.209 -13.295 87.333 1.00 91.00 307 ALA A CA 1
ATOM 2450 C C . ALA A 1 307 ? -51.157 -14.505 87.402 1.00 91.00 307 ALA A C 1
ATOM 2452 O O . ALA A 1 307 ? -52.002 -14.550 88.292 1.00 91.00 307 ALA A O 1
ATOM 2453 N N . ILE A 1 308 ? -51.000 -15.479 86.497 1.00 90.00 308 ILE A N 1
ATOM 2454 C CA . ILE A 1 308 ? -51.729 -16.755 86.538 1.00 90.00 308 ILE A CA 1
ATOM 2455 C C . ILE A 1 308 ? -51.355 -17.527 87.809 1.00 90.00 308 ILE A C 1
ATOM 2457 O O . ILE A 1 308 ? -52.239 -17.874 88.583 1.00 90.00 308 ILE A O 1
ATOM 2461 N N . GLU A 1 309 ? -50.061 -17.708 88.091 1.00 91.94 309 GLU A N 1
ATOM 2462 C CA . GLU A 1 309 ? -49.599 -18.415 89.295 1.00 91.94 309 GLU A CA 1
ATOM 2463 C C . GLU A 1 309 ? -50.072 -17.751 90.600 1.00 91.94 309 GLU A C 1
ATOM 2465 O O . GLU A 1 309 ? -50.435 -18.434 91.559 1.00 91.94 309 GLU A O 1
ATOM 2470 N N . ASP A 1 310 ? -50.052 -16.419 90.669 1.00 91.00 310 ASP A N 1
ATOM 2471 C CA . ASP A 1 310 ? -50.530 -15.668 91.832 1.00 91.00 310 ASP A CA 1
ATOM 2472 C C . ASP A 1 310 ? -52.052 -15.764 91.980 1.00 91.00 310 ASP A C 1
ATOM 2474 O O . ASP A 1 310 ? -52.557 -15.865 93.104 1.00 91.00 310 ASP A O 1
ATOM 2478 N N . HIS A 1 311 ? -52.791 -15.766 90.867 1.00 87.44 311 HIS A N 1
ATOM 2479 C CA . HIS A 1 311 ? -54.232 -15.993 90.874 1.00 87.44 311 HIS A CA 1
ATOM 2480 C C . HIS A 1 311 ? -54.569 -17.393 91.395 1.00 87.44 311 HIS A C 1
ATOM 2482 O O . HIS A 1 311 ? -55.374 -17.506 92.321 1.00 87.44 311 HIS A O 1
ATOM 2488 N N . ASP A 1 312 ? -53.885 -18.426 90.900 1.00 88.94 312 ASP A N 1
ATOM 2489 C CA . ASP A 1 312 ? -54.071 -19.814 91.334 1.00 88.94 312 ASP A CA 1
ATOM 2490 C C . ASP A 1 312 ? -53.792 -19.975 92.837 1.00 88.94 312 ASP A C 1
ATOM 2492 O O . ASP A 1 312 ? -54.617 -20.514 93.575 1.00 88.94 312 ASP A O 1
ATOM 2496 N N . LYS A 1 313 ? -52.690 -19.398 93.340 1.00 88.88 313 LYS A N 1
ATOM 2497 C CA . LYS A 1 313 ? -52.389 -19.374 94.787 1.00 88.88 313 LYS A CA 1
ATOM 2498 C C . LYS A 1 313 ? -53.450 -18.631 95.599 1.00 88.88 313 LYS A C 1
ATOM 2500 O O . LYS A 1 313 ? -53.680 -18.949 96.766 1.00 88.88 313 LYS A O 1
ATOM 2505 N N . THR A 1 314 ? -54.052 -17.587 95.033 1.00 87.44 314 THR A N 1
ATOM 2506 C CA . THR A 1 314 ? -55.096 -16.814 95.717 1.00 87.44 314 THR A CA 1
ATOM 2507 C C . THR A 1 314 ? -56.396 -17.609 95.802 1.00 87.44 314 THR A C 1
ATOM 2509 O O . THR A 1 314 ? -57.029 -17.608 96.859 1.00 87.44 314 THR A O 1
ATOM 2512 N N . LEU A 1 315 ? -56.761 -18.319 94.730 1.00 82.69 315 LEU A N 1
ATOM 2513 C CA . LEU A 1 315 ? -57.893 -19.247 94.711 1.00 82.69 315 LEU A CA 1
ATOM 2514 C C . LEU A 1 315 ? -57.709 -20.366 95.738 1.00 82.69 315 LEU A C 1
ATOM 2516 O O . LEU A 1 315 ? -58.625 -20.627 96.516 1.00 82.69 315 LEU A O 1
ATOM 2520 N N . GLU A 1 316 ? -56.514 -20.957 95.805 1.00 82.44 316 GLU A N 1
ATOM 2521 C CA . GLU A 1 316 ? -56.190 -22.002 96.780 1.00 82.44 316 GLU A CA 1
ATOM 2522 C C . GLU A 1 316 ? -56.395 -21.494 98.218 1.00 82.44 316 GLU A C 1
ATOM 2524 O O . GLU A 1 316 ? -57.185 -22.065 98.970 1.00 82.44 316 GLU A O 1
ATOM 2529 N N . LYS A 1 317 ? -55.826 -20.334 98.572 1.00 83.56 317 LYS A N 1
ATOM 2530 C CA . LYS A 1 317 ? -56.019 -19.722 99.902 1.00 83.56 317 LYS A CA 1
ATOM 2531 C C . LYS A 1 317 ? -57.470 -19.359 100.210 1.00 83.56 317 LYS A C 1
ATOM 2533 O O . LYS A 1 317 ? -57.911 -19.517 101.347 1.00 83.56 317 LYS A O 1
ATOM 2538 N N . MET A 1 318 ? -58.212 -18.824 99.238 1.00 76.62 318 MET A N 1
ATOM 2539 C CA . MET A 1 318 ? -59.634 -18.525 99.428 1.00 76.62 318 MET A CA 1
ATOM 2540 C C . MET A 1 318 ? -60.432 -19.800 99.692 1.00 76.62 318 MET A C 1
ATOM 2542 O O . MET A 1 318 ? -61.296 -19.789 100.567 1.00 76.62 318 MET A O 1
ATOM 2546 N N . SER A 1 319 ? -60.118 -20.894 98.993 1.00 76.62 319 SER A N 1
ATOM 2547 C CA . SER A 1 319 ? -60.758 -22.190 99.220 1.00 76.62 319 SER A CA 1
ATOM 2548 C C . SER A 1 319 ? -60.471 -22.724 100.630 1.00 76.62 319 SER A C 1
ATOM 2550 O O . SER A 1 319 ? -61.399 -23.126 101.331 1.00 76.62 319 SER A O 1
ATOM 2552 N N . GLU A 1 320 ? -59.226 -22.623 101.106 1.00 79.88 320 GLU A N 1
ATOM 2553 C CA . GLU A 1 320 ? -58.831 -23.036 102.458 1.00 79.88 320 GLU A CA 1
ATOM 2554 C C . GLU A 1 320 ? -59.553 -22.222 103.543 1.00 79.88 320 GLU A C 1
ATOM 2556 O O . GLU A 1 320 ? -60.142 -22.791 104.466 1.00 79.88 320 GLU A O 1
ATOM 2561 N N . LEU A 1 321 ? -59.569 -20.889 103.413 1.00 79.50 321 LEU A N 1
ATOM 2562 C CA . LEU A 1 321 ? -60.265 -19.993 104.345 1.00 79.50 321 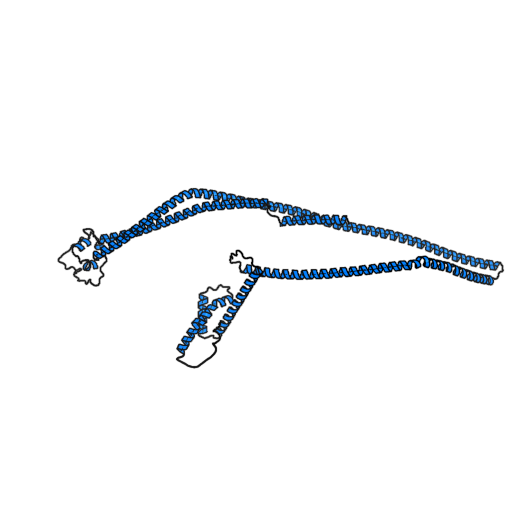LEU A CA 1
ATOM 2563 C C . LEU A 1 321 ? -61.775 -20.237 104.357 1.00 79.50 321 LEU A C 1
ATOM 2565 O O . LEU A 1 321 ? -62.411 -20.161 105.409 1.00 79.50 321 LEU A O 1
ATOM 2569 N N . PHE A 1 322 ? -62.355 -20.535 103.197 1.00 71.19 322 PHE A N 1
ATOM 2570 C CA . PHE A 1 322 ? -63.772 -20.833 103.078 1.00 71.19 322 PHE A CA 1
ATOM 2571 C C . PHE A 1 322 ? -64.134 -22.159 103.766 1.00 71.19 322 PHE A C 1
ATOM 2573 O O . PHE A 1 322 ? -65.103 -22.209 104.528 1.00 71.19 322 PHE A O 1
ATOM 2580 N N . VAL A 1 323 ? -63.324 -23.209 103.583 1.00 71.75 323 VAL A N 1
ATOM 2581 C CA . VAL A 1 323 ? -63.482 -24.491 104.295 1.00 71.75 323 VAL A CA 1
ATOM 2582 C C . VAL A 1 323 ? -63.350 -24.292 105.810 1.00 71.75 323 VAL A C 1
ATOM 2584 O O . VAL A 1 323 ? -64.166 -24.812 106.576 1.00 71.75 323 VAL A O 1
ATOM 2587 N N . GLN A 1 324 ? -62.386 -23.479 106.251 1.00 70.25 324 GLN A N 1
ATOM 2588 C CA . GLN A 1 324 ? -62.192 -23.155 107.664 1.00 70.25 324 GLN A CA 1
ATOM 2589 C C . GLN A 1 324 ? -63.400 -22.402 108.256 1.00 70.25 324 GLN A C 1
ATOM 2591 O O . GLN A 1 324 ? -63.928 -22.813 109.292 1.00 70.25 324 GLN A O 1
ATOM 2596 N N . ALA A 1 325 ? -63.906 -21.370 107.576 1.00 67.00 325 ALA A N 1
ATOM 2597 C CA . ALA A 1 325 ? -65.069 -20.596 108.020 1.00 67.00 325 ALA A CA 1
ATOM 2598 C C . ALA A 1 325 ? -66.361 -21.435 108.096 1.00 67.00 325 ALA A C 1
ATOM 2600 O O . ALA A 1 325 ? -67.158 -21.262 109.023 1.00 67.00 325 ALA A O 1
ATOM 2601 N N . CYS A 1 326 ? -66.555 -22.379 107.166 1.00 63.44 326 CYS A N 1
ATOM 2602 C CA . CYS A 1 326 ? -67.688 -23.310 107.195 1.00 63.44 326 CYS A CA 1
ATOM 2603 C C . CYS A 1 326 ? -67.634 -24.243 108.415 1.00 63.44 326 CYS A C 1
ATOM 2605 O O . CYS A 1 326 ? -68.664 -24.483 109.050 1.00 63.44 326 CYS A O 1
ATOM 2607 N N . SER A 1 327 ? -66.433 -24.701 108.790 1.00 63.59 327 SER A N 1
ATOM 2608 C CA . SER A 1 327 ? -66.229 -25.551 109.969 1.00 63.59 327 SER A CA 1
ATOM 2609 C C . SER A 1 327 ? -66.485 -24.820 111.298 1.00 63.59 327 SER A C 1
ATOM 2611 O O . SER A 1 327 ? -67.080 -25.395 112.208 1.00 63.59 327 SER A O 1
ATOM 2613 N N . GLU A 1 328 ? -66.121 -23.534 111.400 1.00 64.50 328 GLU A N 1
ATOM 2614 C CA . GLU A 1 328 ? -66.335 -22.711 112.604 1.00 64.50 328 GLU A CA 1
ATOM 2615 C C . GLU A 1 328 ? -67.817 -22.373 112.852 1.00 64.50 328 GLU A C 1
ATOM 2617 O O . GLU A 1 328 ? -68.227 -22.203 113.999 1.00 64.50 328 GLU A O 1
ATOM 2622 N N . HIS A 1 329 ? -68.639 -22.309 111.798 1.00 59.81 329 HIS A N 1
ATOM 2623 C CA . HIS A 1 329 ? -70.072 -21.991 111.889 1.00 59.81 329 HIS A CA 1
ATOM 2624 C C . HIS A 1 329 ? -70.985 -23.225 112.034 1.00 59.81 329 HIS A C 1
ATOM 2626 O O . HIS A 1 329 ? -72.209 -23.089 112.011 1.00 59.81 329 HIS A O 1
ATOM 2632 N N . GLY A 1 330 ? -70.422 -24.427 112.212 1.00 57.62 330 GLY A N 1
ATOM 2633 C CA . GLY A 1 330 ? -71.193 -25.657 112.442 1.00 57.62 330 GLY A CA 1
ATOM 2634 C C . GLY A 1 330 ? -71.972 -26.159 111.220 1.00 57.62 330 GLY A C 1
ATOM 2635 O O . GLY A 1 330 ? -72.932 -26.914 111.375 1.00 57.62 330 GLY A O 1
ATOM 2636 N N . VAL A 1 331 ? -71.578 -25.737 110.015 1.00 60.41 331 VAL A N 1
ATOM 2637 C CA . VAL A 1 331 ? -72.153 -26.194 108.745 1.00 60.41 331 VAL A CA 1
ATOM 2638 C C . VAL A 1 331 ? -71.333 -27.386 108.242 1.00 60.41 331 VAL A C 1
ATOM 2640 O O . VAL A 1 331 ? -70.109 -27.316 108.204 1.00 60.41 331 VAL A O 1
ATOM 2643 N N . ASP A 1 332 ? -72.002 -28.481 107.869 1.00 60.81 332 ASP A N 1
ATOM 2644 C CA . ASP A 1 332 ? -71.369 -29.718 107.390 1.00 60.81 332 ASP A CA 1
ATOM 2645 C C . ASP A 1 332 ? -70.500 -29.462 106.132 1.00 60.81 332 ASP A C 1
ATOM 2647 O O . ASP A 1 332 ? -71.051 -29.115 105.076 1.00 60.81 332 ASP A O 1
ATOM 2651 N N . PRO A 1 333 ? -69.160 -29.627 106.210 1.00 59.34 333 PRO A N 1
ATOM 2652 C CA . PRO A 1 333 ? -68.245 -29.387 105.093 1.00 59.34 333 PRO A CA 1
ATOM 2653 C C . PRO A 1 333 ? -68.559 -30.224 103.847 1.00 59.34 333 PRO A C 1
ATOM 2655 O O . PRO A 1 333 ? -68.345 -29.751 102.730 1.00 59.34 333 PRO A O 1
ATOM 2658 N N . ASP A 1 334 ? -69.127 -31.425 104.008 1.00 64.25 334 ASP A N 1
ATOM 2659 C CA . ASP A 1 334 ? -69.493 -32.292 102.881 1.00 64.25 334 ASP A CA 1
ATOM 2660 C C . ASP A 1 334 ? -70.701 -31.749 102.105 1.00 64.25 334 ASP A C 1
ATOM 2662 O O . ASP A 1 334 ? -70.779 -31.889 100.881 1.00 64.25 334 ASP A O 1
ATOM 2666 N N . TYR A 1 335 ? -71.646 -31.094 102.787 1.00 66.94 335 TYR A N 1
ATOM 2667 C CA . TYR A 1 335 ? -72.796 -30.461 102.137 1.00 66.94 335 TYR A CA 1
ATOM 2668 C C . TYR A 1 335 ? -72.375 -29.210 101.360 1.00 66.94 335 TYR A C 1
ATOM 2670 O O . TYR A 1 335 ? -72.809 -29.000 100.227 1.00 66.94 335 TYR A O 1
ATOM 2678 N N . VAL A 1 336 ? -71.472 -28.412 101.934 1.00 65.75 336 VAL A N 1
ATOM 2679 C CA . VAL A 1 336 ? -70.911 -27.224 101.279 1.00 65.75 336 VAL A CA 1
ATOM 2680 C C . VAL A 1 336 ? -70.005 -27.600 100.105 1.00 65.75 336 VAL A C 1
ATOM 2682 O O . VAL A 1 336 ? -70.055 -26.930 99.075 1.00 65.75 336 VAL A O 1
ATOM 2685 N N . SER A 1 337 ? -69.229 -28.682 100.218 1.00 65.38 337 SER A N 1
ATOM 2686 C CA . SER A 1 337 ? -68.407 -29.216 99.125 1.00 65.38 337 SER A CA 1
ATOM 2687 C C . SER A 1 337 ? -69.263 -29.692 97.948 1.00 65.38 337 SER A C 1
ATOM 2689 O O . SER A 1 337 ? -68.948 -29.393 96.798 1.00 65.38 337 SER A O 1
ATOM 2691 N N . ARG A 1 338 ? -70.398 -30.357 98.214 1.00 73.06 338 ARG A N 1
ATOM 2692 C CA . ARG A 1 338 ? -71.365 -30.726 97.164 1.00 73.06 338 ARG A CA 1
ATOM 2693 C C . ARG A 1 338 ? -71.991 -29.502 96.506 1.00 73.06 338 ARG A C 1
ATOM 2695 O O . ARG A 1 338 ? -72.045 -29.454 95.286 1.00 73.06 338 ARG A O 1
ATOM 2702 N N . LEU A 1 339 ? -72.391 -28.499 97.290 1.00 75.69 339 LEU A N 1
ATOM 2703 C CA . LEU A 1 339 ? -72.927 -27.254 96.737 1.00 75.69 339 LEU A CA 1
ATOM 2704 C C . LEU A 1 339 ? -71.879 -26.496 95.906 1.00 75.69 339 LEU A C 1
ATOM 2706 O O . LEU A 1 339 ? -72.220 -25.939 94.870 1.00 75.69 339 LEU A O 1
ATOM 2710 N N . HIS A 1 340 ? -70.612 -26.492 96.333 1.00 71.25 340 HIS A N 1
ATOM 2711 C CA . HIS A 1 340 ? -69.503 -25.933 95.553 1.00 71.25 340 HIS A CA 1
ATOM 2712 C C . HIS A 1 340 ? -69.311 -26.675 94.243 1.00 71.25 340 HIS A C 1
ATOM 2714 O O . HIS A 1 340 ? -69.162 -26.033 93.213 1.00 71.25 340 HIS A O 1
ATOM 2720 N N . LYS A 1 341 ? -69.380 -28.006 94.267 1.00 75.94 341 LYS A N 1
ATOM 2721 C CA . LYS A 1 341 ? -69.281 -28.821 93.061 1.00 75.94 341 LYS A CA 1
ATOM 2722 C C . LYS A 1 341 ? -70.436 -28.552 92.092 1.00 75.94 341 LYS A C 1
ATOM 2724 O O . LYS A 1 341 ? -70.199 -28.403 90.899 1.00 75.94 341 LYS A O 1
ATOM 2729 N N . ASP A 1 342 ? -71.659 -28.411 92.602 1.00 77.19 342 ASP A N 1
ATOM 2730 C CA . ASP A 1 342 ? -72.827 -28.051 91.790 1.00 77.19 342 ASP A CA 1
ATOM 2731 C C . ASP A 1 342 ? -72.691 -26.629 91.205 1.00 77.19 342 ASP A C 1
ATOM 2733 O O . ASP A 1 342 ? -73.049 -26.388 90.051 1.00 77.19 342 ASP A O 1
ATOM 2737 N N . ILE A 1 343 ? -72.137 -25.681 91.973 1.00 79.38 343 ILE A N 1
ATOM 2738 C CA . ILE A 1 343 ? -71.846 -24.317 91.506 1.00 79.38 343 ILE A CA 1
ATOM 2739 C C . ILE A 1 343 ? -70.718 -24.320 90.465 1.00 79.38 343 ILE A C 1
ATOM 2741 O O . ILE A 1 343 ? -70.856 -23.658 89.442 1.00 79.38 343 ILE A O 1
ATOM 2745 N N . GLU A 1 344 ? -69.638 -25.077 90.666 1.00 77.44 344 GLU A N 1
ATOM 2746 C CA . GLU A 1 344 ? -68.549 -25.233 89.694 1.00 77.44 344 GLU A CA 1
ATOM 2747 C C . GLU A 1 344 ? -69.044 -25.859 88.388 1.00 77.44 344 GLU A C 1
ATOM 2749 O O . GLU A 1 344 ? -68.693 -25.380 87.309 1.00 77.44 344 GLU A O 1
ATOM 2754 N N . GLU A 1 345 ? -69.907 -26.878 88.454 1.00 79.00 345 GLU A N 1
ATOM 2755 C CA . GLU A 1 345 ? -70.528 -27.471 87.266 1.00 79.00 345 GLU A CA 1
ATOM 2756 C C . GLU A 1 345 ? -71.410 -26.455 86.520 1.00 79.00 345 GLU A C 1
ATOM 2758 O O . GLU A 1 345 ? -71.377 -26.390 85.286 1.00 79.00 345 GLU A O 1
ATOM 2763 N N . LEU A 1 346 ? -72.168 -25.622 87.241 1.00 81.00 346 LEU A N 1
ATOM 2764 C CA . LEU A 1 346 ? -72.991 -24.568 86.643 1.00 81.00 346 LEU A CA 1
ATOM 2765 C C . LEU A 1 346 ? -72.149 -23.431 86.038 1.00 81.00 346 LEU A C 1
ATOM 2767 O O . LEU A 1 346 ? -72.433 -23.016 84.914 1.00 81.00 346 LEU A O 1
ATOM 2771 N N . VAL A 1 347 ? -71.095 -22.975 86.721 1.00 84.12 347 VAL A N 1
ATOM 2772 C CA . VAL A 1 347 ? -70.176 -21.928 86.235 1.00 84.12 347 VAL A CA 1
ATOM 2773 C C . VAL A 1 347 ? -69.364 -22.421 85.038 1.00 84.12 347 VAL A C 1
ATOM 2775 O O . VAL A 1 347 ? -69.225 -21.700 84.052 1.00 84.12 347 VAL A O 1
ATOM 2778 N N . SER A 1 348 ? -68.887 -23.668 85.060 1.00 78.50 348 SER A N 1
ATOM 2779 C CA . SER A 1 348 ? -68.204 -24.288 83.918 1.00 78.50 348 SER A CA 1
ATOM 2780 C C . SER A 1 348 ? -69.123 -24.360 82.696 1.00 78.50 348 SER A C 1
ATOM 2782 O O . SER A 1 348 ? -68.713 -24.065 81.570 1.00 78.50 348 SER A O 1
ATOM 2784 N N . ARG A 1 349 ? -70.404 -24.678 82.912 1.00 79.56 349 ARG A N 1
ATOM 2785 C CA . ARG A 1 349 ? -71.410 -24.708 81.849 1.00 79.56 349 ARG A CA 1
ATOM 2786 C C . ARG A 1 349 ? -71.738 -23.312 81.312 1.00 79.56 349 ARG A C 1
ATOM 2788 O O . ARG A 1 349 ? -71.931 -23.171 80.107 1.00 79.56 349 ARG A O 1
ATOM 2795 N N . GLU A 1 350 ? -71.769 -22.292 82.164 1.00 81.88 350 GLU A N 1
ATOM 2796 C CA . GLU A 1 350 ? -71.935 -20.893 81.755 1.00 81.88 350 GLU A CA 1
ATOM 2797 C C . GLU A 1 350 ? -70.729 -20.390 80.950 1.00 81.88 350 GLU A C 1
ATOM 2799 O O . GLU A 1 350 ? -70.913 -19.852 79.861 1.00 81.88 350 GLU A O 1
ATOM 2804 N N . GLN A 1 351 ? -69.500 -20.653 81.405 1.00 78.69 351 GLN A N 1
ATOM 2805 C CA . GLN A 1 351 ? -68.283 -20.319 80.659 1.00 78.69 351 GLN A CA 1
ATOM 2806 C C . GLN A 1 351 ? -68.212 -21.036 79.310 1.00 78.69 351 GLN A C 1
ATOM 2808 O O . GLN A 1 351 ? -67.846 -20.414 78.317 1.00 78.69 351 GLN A O 1
ATOM 2813 N N . ALA A 1 352 ? -68.595 -22.314 79.235 1.00 76.94 352 ALA A N 1
ATOM 2814 C CA . ALA A 1 352 ? -68.652 -23.034 77.964 1.00 76.94 352 ALA A CA 1
ATOM 2815 C C . ALA A 1 352 ? -69.660 -22.397 76.989 1.00 76.94 352 ALA A C 1
ATOM 2817 O O . ALA A 1 352 ? -69.405 -22.324 75.785 1.00 76.94 352 ALA A O 1
ATOM 2818 N N . ILE A 1 353 ? -70.790 -21.897 77.501 1.00 79.50 353 ILE A N 1
ATOM 2819 C CA . ILE A 1 353 ? -71.774 -21.156 76.705 1.00 79.50 353 ILE A CA 1
ATOM 2820 C C . ILE A 1 353 ? -71.209 -19.791 76.286 1.00 79.50 353 ILE A C 1
ATOM 2822 O O . ILE A 1 353 ? -71.353 -19.420 75.122 1.00 79.50 353 ILE A O 1
ATOM 2826 N N . GLU A 1 354 ? -70.522 -19.063 77.163 1.00 78.75 354 GLU A N 1
ATOM 2827 C CA . GLU A 1 354 ? -69.954 -17.748 76.844 1.00 78.75 354 GLU A CA 1
ATOM 2828 C C . GLU A 1 354 ? -68.806 -17.840 75.825 1.00 78.75 354 GLU A C 1
ATOM 2830 O O . GLU A 1 354 ? -68.820 -17.140 74.815 1.00 78.75 354 GLU A O 1
ATOM 2835 N N . GLN A 1 355 ? -67.893 -18.802 75.987 1.00 78.31 355 GLN A N 1
ATOM 2836 C CA . GLN A 1 355 ? -66.844 -19.104 75.002 1.00 78.31 355 GLN A CA 1
ATOM 2837 C C . GLN A 1 355 ? -67.434 -19.524 73.649 1.00 78.31 355 GLN A C 1
ATOM 2839 O O . GLN A 1 355 ? -66.880 -19.227 72.588 1.00 78.31 355 GLN A O 1
ATOM 2844 N N . SER A 1 356 ? -68.588 -20.202 73.656 1.00 76.19 356 SER A N 1
ATOM 2845 C CA . SER A 1 356 ? -69.279 -20.536 72.411 1.00 76.19 356 SER A CA 1
ATOM 2846 C C . SER A 1 356 ? -69.859 -19.303 71.712 1.00 76.19 356 SER A C 1
ATOM 2848 O O . SER A 1 356 ? -69.887 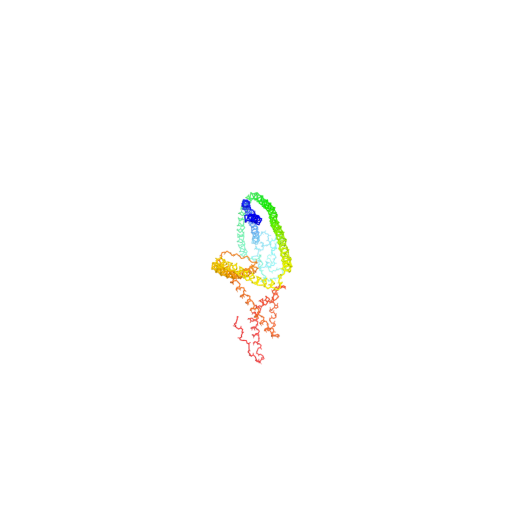-19.281 70.484 1.00 76.19 356 SER A O 1
ATOM 2850 N N . LYS A 1 357 ? -70.255 -18.251 72.447 1.00 79.94 357 LYS A N 1
ATOM 2851 C CA . LYS A 1 357 ? -70.737 -16.996 71.848 1.00 79.94 357 LYS A CA 1
ATOM 2852 C C . LYS A 1 357 ? -69.627 -16.262 71.112 1.00 79.94 357 LYS A C 1
ATOM 2854 O O . LYS A 1 357 ? -69.855 -15.845 69.982 1.00 79.94 357 LYS A O 1
ATOM 2859 N N . GLU A 1 358 ? -68.437 -16.146 71.700 1.00 78.69 358 GLU A N 1
ATOM 2860 C CA . GLU A 1 358 ? -67.286 -15.522 71.029 1.00 78.69 358 GLU A CA 1
ATOM 2861 C C . GLU A 1 358 ? -66.949 -16.255 69.733 1.00 78.69 358 GLU A C 1
ATOM 2863 O O . GLU A 1 358 ? -66.829 -15.637 68.682 1.00 78.69 358 GLU A O 1
ATOM 2868 N N . ARG A 1 359 ? -66.928 -17.588 69.772 1.00 79.81 359 ARG A N 1
ATOM 2869 C CA . ARG A 1 359 ? -66.661 -18.421 68.596 1.00 79.81 359 ARG A CA 1
ATOM 2870 C C . ARG A 1 359 ? -67.754 -18.333 67.526 1.00 79.81 359 ARG A C 1
ATOM 2872 O O . ARG A 1 359 ? -67.457 -18.443 66.339 1.00 79.81 359 ARG A O 1
ATOM 2879 N N . VAL A 1 360 ? -69.011 -18.117 67.918 1.00 83.31 360 VAL A N 1
ATOM 2880 C CA . VAL A 1 360 ? -70.108 -17.821 66.981 1.00 83.31 360 VAL A CA 1
ATOM 2881 C C . VAL A 1 360 ? -69.934 -16.430 66.370 1.00 83.31 360 VAL A C 1
ATOM 2883 O O . VAL A 1 360 ? -70.081 -16.293 65.161 1.00 83.31 360 VAL A O 1
ATOM 2886 N N . VAL A 1 361 ? -69.552 -15.422 67.157 1.00 82.81 361 VAL A N 1
ATOM 2887 C CA . VAL A 1 361 ? -69.274 -14.065 66.658 1.00 82.81 361 VAL A CA 1
ATOM 2888 C C . VAL A 1 361 ? -68.060 -14.052 65.725 1.00 82.81 361 VAL A C 1
ATOM 2890 O O . VAL A 1 361 ? -68.121 -13.439 64.663 1.00 82.81 361 VAL A O 1
ATOM 2893 N N . GLU A 1 362 ? -66.982 -14.762 66.058 1.00 81.75 362 GLU A N 1
ATOM 2894 C CA . GLU A 1 362 ? -65.822 -14.956 65.182 1.00 81.75 362 GLU A CA 1
ATOM 2895 C C . GLU A 1 362 ? -66.213 -15.666 63.888 1.00 81.75 362 GLU A C 1
ATOM 2897 O O . GLU A 1 362 ? -65.811 -15.233 62.811 1.00 81.75 362 GLU A O 1
ATOM 2902 N N . TYR A 1 363 ? -67.037 -16.713 63.968 1.00 82.88 363 TYR A N 1
ATOM 2903 C CA . TYR A 1 363 ? -67.550 -17.400 62.787 1.00 82.88 363 TYR A CA 1
ATOM 2904 C C . TYR A 1 363 ? -68.419 -16.478 61.919 1.00 82.88 363 TYR A C 1
ATOM 2906 O O . TYR A 1 363 ? -68.268 -16.465 60.699 1.00 82.88 363 TYR A O 1
ATOM 2914 N N . GLU A 1 364 ? -69.284 -15.658 62.519 1.00 82.94 364 GLU A N 1
ATOM 2915 C CA . GLU A 1 364 ? -70.091 -14.667 61.801 1.00 82.94 364 GLU A CA 1
ATOM 2916 C C . GLU A 1 364 ? -69.234 -13.557 61.173 1.00 82.94 364 GLU A C 1
ATOM 2918 O O . GLU A 1 364 ? -69.492 -13.143 60.038 1.00 82.94 364 GLU A O 1
ATOM 2923 N N . LEU A 1 365 ? -68.196 -13.087 61.872 1.00 83.06 365 LEU A N 1
ATOM 2924 C CA . LEU A 1 365 ? -67.237 -12.106 61.361 1.00 83.06 365 LEU A CA 1
ATOM 2925 C C . LEU A 1 365 ? -66.393 -12.688 60.226 1.00 83.06 365 LEU A C 1
ATOM 2927 O O . LEU A 1 365 ? -66.220 -12.021 59.209 1.00 83.06 365 LEU A O 1
ATOM 2931 N N . TRP A 1 366 ? -65.922 -13.927 60.354 1.00 85.94 366 TRP A N 1
ATOM 2932 C CA . TRP A 1 366 ? -65.215 -14.662 59.306 1.00 85.94 366 TRP A CA 1
ATOM 2933 C C . TRP A 1 366 ? -66.101 -14.850 58.070 1.00 85.94 366 TRP A C 1
ATOM 2935 O O . TRP A 1 366 ? -65.692 -14.527 56.953 1.00 85.94 366 TRP A O 1
ATOM 2945 N N . LEU A 1 367 ? -67.355 -15.269 58.267 1.00 82.94 367 LEU A N 1
ATOM 2946 C CA . LEU A 1 367 ? -68.327 -15.438 57.188 1.00 82.94 367 LEU A CA 1
ATOM 2947 C C . LEU A 1 367 ? -68.617 -14.105 56.475 1.00 82.94 367 LEU A C 1
ATOM 2949 O O . LEU A 1 367 ? -68.750 -14.055 55.252 1.00 82.94 367 LEU A O 1
ATOM 2953 N N . ARG A 1 368 ? -68.695 -13.001 57.227 1.00 81.12 368 ARG A N 1
ATOM 2954 C CA . ARG A 1 368 ? -68.961 -11.669 56.671 1.00 81.12 368 ARG A CA 1
ATOM 2955 C C . ARG A 1 368 ? -67.743 -11.043 55.998 1.00 81.12 368 ARG A C 1
ATOM 2957 O O . ARG A 1 368 ? -67.912 -10.380 54.977 1.00 81.12 368 ARG A O 1
ATOM 2964 N N . ASN A 1 369 ? -66.548 -11.209 56.555 1.00 80.44 369 ASN A N 1
ATOM 2965 C CA . ASN A 1 369 ? -65.364 -10.447 56.153 1.00 80.44 369 ASN A CA 1
ATOM 2966 C C . ASN A 1 369 ? -64.404 -11.241 55.264 1.00 80.44 369 ASN A C 1
ATOM 2968 O O . ASN A 1 369 ? -63.845 -10.672 54.330 1.00 80.44 369 ASN A O 1
ATOM 2972 N N . GLU A 1 370 ? -64.188 -12.524 55.551 1.00 77.69 370 GLU A N 1
ATOM 2973 C CA . GLU A 1 370 ? -63.204 -13.356 54.848 1.00 77.69 370 GLU A CA 1
ATOM 2974 C C . GLU A 1 370 ? -63.865 -14.243 53.797 1.00 77.69 370 GLU A C 1
ATOM 2976 O O . GLU A 1 370 ? -63.430 -14.269 52.646 1.00 77.69 370 GLU A O 1
ATOM 2981 N N . TRP A 1 371 ? -64.965 -14.912 54.150 1.00 82.44 371 TRP A N 1
ATOM 2982 C CA . TRP A 1 371 ? -65.689 -15.772 53.215 1.00 82.44 371 TRP A CA 1
ATOM 2983 C C . TRP A 1 371 ? -66.337 -14.981 52.071 1.00 82.44 371 TRP A C 1
ATOM 2985 O O . TRP A 1 371 ? -66.350 -15.438 50.930 1.00 82.44 371 TRP A O 1
ATOM 2995 N N . SER A 1 372 ? -66.805 -13.758 52.336 1.00 81.50 372 SER A N 1
ATOM 2996 C CA . SER A 1 372 ? -67.317 -12.857 51.293 1.00 81.50 372 SER A CA 1
ATOM 2997 C C . SER A 1 372 ? -66.251 -12.484 50.254 1.00 81.50 372 SER A C 1
ATOM 2999 O O . SER A 1 372 ? -66.564 -12.376 49.071 1.00 81.50 372 SER A O 1
ATOM 3001 N N . ARG A 1 373 ? -64.982 -12.370 50.670 1.00 82.50 373 ARG A N 1
ATOM 3002 C CA . ARG A 1 373 ? -63.835 -12.084 49.792 1.00 82.50 373 ARG A CA 1
ATOM 3003 C C . ARG A 1 373 ? -63.342 -13.304 49.021 1.00 82.50 373 ARG A C 1
ATOM 3005 O O . ARG A 1 373 ? -62.571 -13.137 48.082 1.00 82.50 373 ARG A O 1
ATOM 3012 N N . LEU A 1 374 ? -63.761 -14.519 49.388 1.00 84.25 374 LEU A N 1
ATOM 3013 C CA . LEU A 1 374 ? -63.328 -15.760 48.738 1.00 84.25 374 LEU A CA 1
ATOM 3014 C C . LEU A 1 374 ? -63.650 -15.755 47.237 1.00 84.25 374 LEU A C 1
ATOM 3016 O O . LEU A 1 374 ? -62.832 -16.200 46.435 1.00 84.25 374 LEU A O 1
ATOM 3020 N N . SER A 1 375 ? -64.818 -15.227 46.858 1.00 84.62 375 SER A N 1
ATOM 3021 C CA . SER A 1 375 ? -65.221 -15.105 45.452 1.00 84.62 375 SER A CA 1
ATOM 3022 C C . SER A 1 375 ? -64.270 -14.185 44.681 1.00 84.62 375 SER A C 1
ATOM 3024 O O . SER A 1 375 ? -63.720 -14.597 43.661 1.00 84.62 375 SER A O 1
ATOM 3026 N N . ASP A 1 376 ? -64.007 -12.989 45.215 1.00 84.62 376 ASP A N 1
ATOM 3027 C CA . ASP A 1 376 ? -63.125 -11.994 44.595 1.00 84.62 376 ASP A CA 1
ATOM 3028 C C . ASP A 1 376 ? -61.673 -12.492 44.516 1.00 84.62 376 ASP A C 1
ATOM 3030 O O . ASP A 1 376 ? -61.014 -12.346 43.487 1.00 84.62 376 ASP A O 1
ATOM 3034 N N . LEU A 1 377 ? -61.165 -13.132 45.577 1.00 86.50 377 LEU A N 1
ATOM 3035 C CA . LEU A 1 377 ? -59.826 -13.732 45.590 1.00 86.50 377 LEU A CA 1
ATOM 3036 C C . LEU A 1 377 ? -59.705 -14.870 44.574 1.00 86.50 377 LEU A C 1
ATOM 3038 O O . LEU A 1 377 ? -58.672 -15.008 43.918 1.00 86.50 377 LEU A O 1
ATOM 3042 N N . ASN A 1 378 ? -60.747 -15.689 44.428 1.00 88.25 378 ASN A N 1
ATOM 3043 C CA . ASN A 1 378 ? -60.759 -16.777 43.459 1.00 88.25 378 ASN A CA 1
ATOM 3044 C C . ASN A 1 378 ? -60.807 -16.243 42.016 1.00 88.25 378 ASN A C 1
ATOM 3046 O O . ASN A 1 378 ? -60.158 -16.802 41.130 1.00 88.25 378 ASN A O 1
ATOM 3050 N N . GLU A 1 379 ? -61.506 -15.131 41.782 1.00 88.75 379 GLU A N 1
ATOM 3051 C CA . GLU A 1 379 ? -61.521 -14.439 40.493 1.00 88.75 379 GLU A CA 1
ATOM 3052 C C . GLU A 1 379 ? -60.160 -13.799 40.170 1.00 88.75 379 GLU A C 1
ATOM 3054 O O . GLU A 1 379 ? -59.641 -14.001 39.071 1.00 88.75 379 GLU A O 1
ATOM 3059 N N . GLN A 1 380 ? -59.518 -13.138 41.140 1.00 88.19 380 GLN A N 1
ATOM 3060 C CA . GLN A 1 380 ? -58.156 -12.599 41.002 1.00 88.19 380 GLN A CA 1
ATOM 3061 C C . GLN A 1 380 ? -57.112 -13.696 40.754 1.00 88.19 380 GLN A C 1
ATOM 3063 O O . GLN A 1 380 ? -56.237 -13.553 39.903 1.00 88.19 380 GLN A O 1
ATOM 3068 N N . HIS A 1 381 ? -57.204 -14.823 41.460 1.00 88.38 381 HIS A N 1
ATOM 3069 C CA . HIS A 1 381 ? -56.318 -15.960 41.227 1.00 88.38 381 HIS A CA 1
ATOM 3070 C C . HIS A 1 381 ? -56.543 -16.570 39.834 1.00 88.38 381 HIS A C 1
ATOM 3072 O O . HIS A 1 381 ? -55.583 -16.907 39.138 1.00 88.38 381 HIS A O 1
ATOM 3078 N N . SER A 1 382 ? -57.800 -16.691 39.395 1.00 89.44 382 SER A N 1
ATOM 3079 C CA . SER A 1 382 ? -58.139 -17.181 38.055 1.00 89.44 382 SER A CA 1
ATOM 3080 C C . SER A 1 382 ? -57.611 -16.252 36.954 1.00 89.44 382 SER A C 1
ATOM 3082 O O . SER A 1 382 ? -57.002 -16.729 35.992 1.00 89.44 382 SER A O 1
ATOM 3084 N N . SER A 1 383 ? -57.765 -14.932 37.111 1.00 89.50 383 SER A N 1
ATOM 3085 C CA . SER A 1 383 ? -57.276 -13.941 36.146 1.00 89.50 383 SER A CA 1
ATOM 3086 C C . SER A 1 383 ? -55.747 -13.907 36.086 1.00 89.50 383 SER A C 1
ATOM 3088 O O . SER A 1 383 ? -55.184 -14.014 34.996 1.00 89.50 383 SER A O 1
ATOM 3090 N N . ALA A 1 384 ? -55.066 -13.901 37.236 1.00 88.38 384 ALA A N 1
ATOM 3091 C CA . ALA A 1 384 ? -53.607 -13.975 37.309 1.00 88.38 384 ALA A CA 1
ATOM 3092 C C . ALA A 1 384 ? -53.064 -15.277 36.693 1.00 88.38 384 ALA A C 1
ATOM 3094 O O . ALA A 1 384 ? -52.075 -15.271 35.957 1.00 88.38 384 ALA A O 1
ATOM 3095 N N . LYS A 1 385 ? -53.738 -16.411 36.922 1.00 91.81 385 LYS A N 1
ATOM 3096 C CA . LYS A 1 385 ? -53.385 -17.699 36.305 1.00 91.81 385 LYS A CA 1
ATOM 3097 C C . LYS A 1 385 ? -53.585 -17.682 34.787 1.00 91.81 385 LYS A C 1
ATOM 3099 O O . LYS A 1 385 ? -52.775 -18.256 34.057 1.00 91.81 385 LYS A O 1
ATOM 3104 N N . ALA A 1 386 ? -54.637 -17.027 34.298 1.00 91.25 386 ALA A N 1
ATOM 3105 C CA . ALA A 1 386 ? -54.870 -16.857 32.867 1.00 91.25 386 ALA A CA 1
ATOM 3106 C C . ALA A 1 386 ? -53.793 -15.973 32.214 1.00 91.25 386 ALA A C 1
ATOM 3108 O O . ALA A 1 386 ? -53.281 -16.336 31.153 1.00 91.25 386 ALA A O 1
ATOM 3109 N N . GLU A 1 387 ? -53.401 -14.865 32.848 1.00 92.06 387 GLU A N 1
ATOM 3110 C CA . GLU A 1 387 ? -52.307 -14.010 32.369 1.00 92.06 387 GLU A CA 1
ATOM 3111 C C . GLU A 1 387 ? -50.960 -14.728 32.374 1.00 92.06 387 GLU A C 1
ATOM 3113 O O . GLU A 1 387 ? -50.250 -14.694 31.368 1.00 92.06 387 GLU A O 1
ATOM 3118 N N . HIS A 1 388 ? -50.632 -15.456 33.444 1.00 89.75 388 HIS A N 1
ATOM 3119 C CA . HIS A 1 388 ? -49.414 -16.261 33.484 1.00 89.75 388 HIS A CA 1
ATOM 3120 C C . HIS A 1 388 ? -49.383 -17.267 32.323 1.00 89.75 388 HIS A C 1
ATOM 3122 O O . HIS A 1 388 ? -48.363 -17.392 31.638 1.00 89.75 388 HIS A O 1
ATOM 3128 N N . ASN A 1 389 ? -50.483 -17.979 32.067 1.00 92.12 389 ASN A N 1
ATOM 3129 C CA . ASN A 1 389 ? -50.538 -18.949 30.974 1.00 92.12 389 ASN A CA 1
ATOM 3130 C C . ASN A 1 389 ? -50.393 -18.290 29.593 1.00 92.12 389 ASN A C 1
ATOM 3132 O O . ASN A 1 389 ? -49.738 -18.863 28.719 1.00 92.12 389 ASN A O 1
ATOM 3136 N N . LYS A 1 390 ? -50.949 -17.086 29.400 1.00 94.00 390 LYS A N 1
ATOM 3137 C CA . LYS A 1 390 ? -50.738 -16.292 28.179 1.00 94.00 390 LYS A CA 1
ATOM 3138 C C . LYS A 1 390 ? -49.267 -15.919 28.013 1.00 94.00 390 LYS A C 1
ATOM 3140 O O . LYS A 1 390 ? -48.671 -16.296 27.012 1.00 94.00 390 LYS A O 1
ATOM 3145 N N . LEU A 1 391 ? -48.662 -15.293 29.024 1.00 91.94 391 LEU A N 1
ATOM 3146 C CA . LEU A 1 391 ? -47.253 -14.884 28.989 1.00 91.94 391 LEU A CA 1
ATOM 3147 C C . LEU A 1 391 ? -46.311 -16.069 28.750 1.00 91.94 391 LEU A C 1
ATOM 3149 O O . LEU A 1 391 ? -45.378 -15.963 27.964 1.00 91.94 391 LEU A O 1
ATOM 3153 N N . LYS A 1 392 ? -46.589 -17.223 29.364 1.00 93.19 392 LYS A N 1
ATOM 3154 C CA . LYS A 1 392 ? -45.825 -18.460 29.149 1.00 93.19 392 LYS A CA 1
ATOM 3155 C C . LYS A 1 392 ? -45.930 -18.970 27.707 1.00 93.19 392 LYS A C 1
ATOM 3157 O O . LYS A 1 392 ? -44.958 -19.489 27.166 1.00 93.19 392 LYS A O 1
ATOM 3162 N N . THR A 1 393 ? -47.107 -18.850 27.095 1.00 93.00 393 THR A N 1
ATOM 3163 C CA . THR A 1 393 ? -47.319 -19.254 25.698 1.00 93.00 393 THR A CA 1
ATOM 3164 C C . THR A 1 393 ? -46.607 -18.297 24.743 1.00 93.00 393 THR A C 1
ATOM 3166 O O . THR A 1 393 ? -45.942 -18.755 23.816 1.00 93.00 393 THR A O 1
ATOM 3169 N N . ASP A 1 394 ? -46.685 -16.991 25.001 1.00 92.94 394 ASP A N 1
ATOM 3170 C CA . ASP A 1 394 ? -46.001 -15.961 24.212 1.00 92.94 394 ASP A CA 1
ATOM 3171 C C . ASP A 1 394 ? -44.476 -16.099 24.293 1.00 92.94 394 ASP A C 1
ATOM 3173 O O . ASP A 1 394 ? -43.792 -15.978 23.278 1.00 92.94 394 ASP A O 1
ATOM 3177 N N . ASP A 1 395 ? -43.939 -16.386 25.481 1.00 88.94 395 ASP A N 1
ATOM 3178 C CA . ASP A 1 395 ? -42.511 -16.636 25.692 1.00 88.94 395 ASP A CA 1
ATOM 3179 C C . ASP A 1 395 ? -42.036 -17.860 24.897 1.00 88.94 395 ASP A C 1
ATOM 3181 O O . ASP A 1 395 ? -41.081 -17.773 24.127 1.00 88.94 395 ASP A O 1
ATOM 3185 N N . TYR A 1 396 ? -42.782 -18.970 24.959 1.00 93.31 396 TYR A N 1
ATOM 3186 C CA . TYR A 1 396 ? -42.495 -20.161 24.157 1.00 93.31 396 TYR A CA 1
ATOM 3187 C C . TYR A 1 396 ? -42.534 -19.880 22.645 1.00 93.31 396 TYR A C 1
ATOM 3189 O O . TYR A 1 396 ? -41.669 -20.351 21.905 1.00 93.31 396 TYR A O 1
ATOM 3197 N N . GLN A 1 397 ? -43.511 -19.101 22.169 1.00 92.88 397 GLN A N 1
ATOM 3198 C CA . GLN A 1 397 ? -43.600 -18.727 20.754 1.00 92.88 397 GLN A CA 1
ATOM 3199 C C . GLN A 1 397 ? -42.430 -17.839 20.317 1.00 92.88 397 GLN A C 1
ATOM 3201 O O . GLN A 1 397 ? -41.866 -18.068 19.248 1.00 92.88 397 GLN A O 1
ATOM 3206 N N . LYS A 1 398 ? -42.037 -16.861 21.141 1.00 92.00 398 LYS A N 1
ATOM 3207 C CA . LYS A 1 398 ? -40.885 -15.989 20.867 1.00 92.00 398 LYS A CA 1
ATOM 3208 C C . LYS A 1 398 ? -39.573 -16.765 20.871 1.00 92.00 398 LYS A C 1
ATOM 3210 O O . LYS A 1 398 ? -38.768 -16.569 19.966 1.00 92.00 398 LYS A O 1
ATOM 3215 N N . GLN A 1 399 ? -39.387 -17.671 21.830 1.00 89.88 399 GLN A N 1
ATOM 3216 C CA . GLN A 1 399 ? -38.210 -18.533 21.897 1.00 89.88 399 GLN A CA 1
ATOM 3217 C C . GLN A 1 399 ? -38.114 -19.423 20.655 1.00 89.88 399 GLN A C 1
ATOM 3219 O O . GLN A 1 399 ? -37.072 -19.477 20.008 1.00 89.88 399 GLN A O 1
ATOM 3224 N N . LYS A 1 400 ? -39.228 -20.048 20.259 1.00 93.12 400 LYS A N 1
ATOM 3225 C CA . LYS A 1 400 ? -39.279 -20.872 19.050 1.00 93.12 400 LYS A CA 1
ATOM 3226 C C . LYS A 1 400 ? -38.977 -20.065 17.783 1.00 93.12 400 LYS A C 1
ATOM 3228 O O . LYS A 1 400 ? -38.199 -20.517 16.953 1.00 93.12 400 LYS A O 1
ATOM 3233 N N . ALA A 1 401 ? -39.549 -18.867 17.646 1.00 93.00 401 ALA A N 1
ATOM 3234 C CA . ALA A 1 401 ? -39.281 -17.993 16.505 1.00 93.00 401 ALA A CA 1
ATOM 3235 C C . ALA A 1 401 ? -37.804 -17.567 16.436 1.00 93.00 401 ALA A C 1
ATOM 3237 O O . ALA A 1 401 ? -37.220 -17.553 15.354 1.00 93.00 401 ALA A O 1
ATOM 3238 N N . PHE A 1 402 ? -37.191 -17.267 17.586 1.00 91.88 402 PHE A N 1
ATOM 3239 C CA . PHE A 1 402 ? -35.765 -16.965 17.675 1.00 91.88 402 PHE A CA 1
ATOM 3240 C C . PHE A 1 402 ? -34.901 -18.159 17.250 1.00 91.88 402 PHE A C 1
ATOM 3242 O O . PHE A 1 402 ? -33.976 -17.986 16.457 1.00 91.88 402 PHE A O 1
ATOM 3249 N N . ASP A 1 403 ? -35.213 -19.364 17.732 1.00 92.00 403 ASP A N 1
ATOM 3250 C CA . ASP A 1 403 ? -34.469 -20.580 17.390 1.00 92.00 403 ASP A CA 1
ATOM 3251 C C . ASP A 1 403 ? -34.586 -20.911 15.891 1.00 92.00 403 ASP A C 1
ATOM 3253 O O . ASP A 1 403 ? -33.574 -21.194 15.240 1.00 92.00 403 ASP A O 1
ATOM 3257 N N . ASP A 1 404 ? -35.790 -20.797 15.318 1.00 93.12 404 ASP A N 1
ATOM 3258 C CA . ASP A 1 404 ? -36.041 -20.997 13.886 1.00 93.12 404 ASP A CA 1
ATOM 3259 C C . ASP A 1 404 ? -35.256 -19.977 13.036 1.00 93.12 404 ASP A C 1
ATOM 3261 O O . ASP A 1 404 ? -34.572 -20.348 12.075 1.00 93.12 404 ASP A O 1
ATOM 3265 N N . GLU A 1 405 ? -35.279 -18.690 13.405 1.00 92.12 405 GLU A N 1
ATOM 3266 C CA . GLU A 1 405 ? -34.538 -17.642 12.694 1.00 92.12 405 GLU A CA 1
ATOM 3267 C C . GLU A 1 405 ? -33.019 -17.835 12.811 1.00 92.12 405 GLU A C 1
ATOM 3269 O O . GLU A 1 405 ? -32.281 -17.698 11.828 1.00 92.12 405 GLU A O 1
ATOM 3274 N N . ASN A 1 406 ? -32.532 -18.201 13.996 1.00 90.50 406 ASN A N 1
ATOM 3275 C CA . ASN A 1 406 ? -31.117 -18.457 14.228 1.00 90.50 406 ASN A CA 1
ATOM 3276 C C . ASN A 1 406 ? -30.630 -19.675 13.425 1.00 90.50 406 ASN A C 1
ATOM 3278 O O . ASN A 1 406 ? -29.534 -19.649 12.858 1.00 90.50 406 ASN A O 1
ATOM 3282 N N . GLN A 1 407 ? -31.465 -20.708 13.283 1.00 92.12 407 GLN A N 1
ATOM 3283 C CA . GLN A 1 407 ? -31.162 -21.870 12.452 1.00 92.12 407 GLN A CA 1
ATOM 3284 C C . GLN A 1 407 ? -31.078 -21.504 10.962 1.00 92.12 407 GLN A C 1
ATOM 3286 O O . GLN A 1 407 ? -30.158 -21.949 10.266 1.00 92.12 407 GLN A O 1
ATOM 3291 N N . VAL A 1 408 ? -31.980 -20.649 10.466 1.00 93.12 408 VAL A N 1
ATOM 3292 C CA . VAL A 1 408 ? -31.915 -20.116 9.093 1.00 93.12 408 VAL A CA 1
ATOM 3293 C C . VAL A 1 408 ? -30.628 -19.314 8.883 1.00 93.12 408 VAL A C 1
ATOM 3295 O O . VAL A 1 408 ? -29.902 -19.552 7.914 1.00 93.12 408 VAL A O 1
ATOM 3298 N N . ARG A 1 409 ? -30.282 -18.417 9.816 1.00 90.38 409 ARG A N 1
ATOM 3299 C CA . ARG A 1 409 ? -29.036 -17.631 9.764 1.00 90.38 409 ARG A CA 1
ATOM 3300 C C . ARG A 1 409 ? -27.794 -18.527 9.777 1.00 90.38 409 ARG A C 1
ATOM 3302 O O . ARG A 1 409 ? -26.863 -18.291 9.004 1.00 90.38 409 ARG A O 1
ATOM 3309 N N . LEU A 1 410 ? -27.779 -19.578 10.599 1.00 91.19 410 LEU A N 1
ATOM 3310 C CA . LEU A 1 410 ? -26.678 -20.540 10.664 1.00 91.19 410 LEU A CA 1
ATOM 3311 C C . LEU A 1 410 ? -26.507 -21.300 9.343 1.00 91.19 410 LEU A C 1
ATOM 3313 O O . LEU A 1 410 ? -25.378 -21.474 8.876 1.00 91.19 410 LEU A O 1
ATOM 3317 N N . ASN A 1 411 ? -27.610 -21.729 8.730 1.00 92.69 411 ASN A N 1
ATOM 3318 C CA . ASN A 1 411 ? -27.588 -22.403 7.434 1.00 92.69 411 ASN A CA 1
ATOM 3319 C C . ASN A 1 411 ? -27.091 -21.472 6.320 1.00 92.69 411 ASN A C 1
ATOM 3321 O O . ASN A 1 411 ? -26.220 -21.874 5.549 1.00 92.69 411 ASN A O 1
ATOM 3325 N N . ASN A 1 412 ? -27.539 -20.213 6.297 1.00 91.94 412 ASN A N 1
ATOM 3326 C CA . ASN A 1 412 ? -27.039 -19.209 5.353 1.00 91.94 412 ASN A CA 1
ATOM 3327 C C . ASN A 1 412 ? -25.536 -18.962 5.529 1.00 91.94 412 ASN A C 1
ATOM 3329 O O . ASN A 1 412 ? -24.798 -18.931 4.548 1.00 91.94 412 ASN A O 1
ATOM 3333 N N . ARG A 1 413 ? -25.050 -18.869 6.775 1.00 88.06 413 ARG A N 1
ATOM 3334 C CA . ARG A 1 413 ? -23.614 -18.718 7.053 1.00 88.06 413 ARG A CA 1
ATOM 3335 C C . ARG A 1 413 ? -22.803 -19.909 6.542 1.00 88.06 413 ARG A C 1
ATOM 3337 O O . ARG A 1 413 ? -21.717 -19.717 6.006 1.00 88.06 413 ARG A O 1
ATOM 3344 N N . LYS A 1 414 ? -23.317 -21.135 6.691 1.00 89.69 414 LYS A N 1
ATOM 3345 C CA . LYS A 1 414 ? -22.669 -22.344 6.152 1.00 89.69 414 LYS A CA 1
ATOM 3346 C C . LYS A 1 414 ? -22.643 -22.347 4.621 1.00 89.69 414 LYS A C 1
ATOM 3348 O O . LYS A 1 414 ? -21.628 -22.734 4.052 1.00 89.69 414 LYS A O 1
ATOM 3353 N N . ALA A 1 415 ? -23.722 -21.912 3.969 1.00 90.38 415 ALA A N 1
ATOM 3354 C CA . ALA A 1 415 ? -23.782 -21.804 2.513 1.00 90.38 415 ALA A CA 1
ATOM 3355 C C . ALA A 1 415 ? -22.764 -20.779 1.982 1.00 90.38 415 ALA A C 1
ATOM 3357 O O . ALA A 1 415 ? -21.948 -21.127 1.134 1.00 90.38 415 ALA A O 1
ATOM 3358 N N . LEU A 1 416 ? -22.731 -19.577 2.567 1.00 89.00 416 LEU A N 1
ATOM 3359 C CA . LEU A 1 416 ? -21.757 -18.531 2.234 1.00 89.00 416 LEU A CA 1
ATOM 3360 C C . LEU A 1 416 ? -20.312 -18.984 2.480 1.00 89.00 416 LEU A C 1
ATOM 3362 O O . LEU A 1 416 ? -19.450 -18.769 1.639 1.00 89.00 416 LEU A O 1
ATOM 3366 N N . ALA A 1 417 ? -20.033 -19.663 3.598 1.00 87.88 417 ALA A N 1
ATOM 3367 C CA . ALA A 1 417 ? -18.694 -20.192 3.873 1.00 87.88 417 ALA A CA 1
ATOM 3368 C C . ALA A 1 417 ? -18.246 -21.231 2.831 1.00 87.88 417 ALA A C 1
ATOM 3370 O O . ALA A 1 417 ? -17.070 -21.287 2.471 1.00 87.88 417 ALA A O 1
ATOM 3371 N N . LYS A 1 418 ? -19.181 -22.047 2.327 1.00 90.00 418 LYS A N 1
ATOM 3372 C CA . LYS A 1 418 ? -18.902 -22.993 1.244 1.00 90.00 418 LYS A CA 1
ATOM 3373 C C . LYS A 1 418 ? -18.599 -22.261 -0.067 1.00 90.00 418 LYS A C 1
ATOM 3375 O O . LYS A 1 418 ? -17.632 -22.616 -0.730 1.00 90.00 418 LYS A O 1
ATOM 3380 N N . GLU A 1 419 ? -19.374 -21.232 -0.400 1.00 88.94 419 GLU A N 1
ATOM 3381 C CA . GLU A 1 419 ? -19.167 -20.409 -1.598 1.00 88.94 419 GLU A CA 1
ATOM 3382 C C . GLU A 1 419 ? -17.816 -19.677 -1.568 1.00 88.94 419 GLU A C 1
ATOM 3384 O O . GLU A 1 419 ? -17.074 -19.713 -2.547 1.00 88.94 419 GLU A O 1
ATOM 3389 N N . VAL A 1 420 ? -17.436 -19.109 -0.418 1.00 86.81 420 VAL A N 1
ATOM 3390 C CA . VAL A 1 420 ? -16.110 -18.500 -0.214 1.00 86.81 420 VAL A CA 1
ATOM 3391 C C . VAL A 1 420 ? -14.998 -19.529 -0.415 1.00 86.81 420 VAL A C 1
ATOM 3393 O O . VAL A 1 420 ? -14.066 -19.270 -1.166 1.00 86.81 420 VAL A O 1
ATOM 3396 N N . SER A 1 421 ? -15.120 -20.731 0.158 1.00 86.56 421 SER A N 1
ATOM 3397 C CA . SER A 1 421 ? -14.122 -21.791 -0.046 1.00 86.56 421 SER A CA 1
ATOM 3398 C C . SER A 1 421 ? -14.010 -22.235 -1.512 1.00 86.56 421 SER A C 1
ATOM 3400 O O . SER A 1 421 ? -12.922 -22.584 -1.970 1.00 86.56 421 SER A O 1
ATOM 3402 N N . GLU A 1 422 ? -15.115 -22.242 -2.260 1.00 87.50 422 GLU A N 1
ATOM 3403 C CA . GLU A 1 422 ? -15.106 -22.528 -3.698 1.00 87.50 422 GLU A CA 1
ATOM 3404 C C . GLU A 1 422 ? -14.443 -21.398 -4.502 1.00 87.50 422 GLU A C 1
ATOM 3406 O O . GLU A 1 422 ? -13.708 -21.682 -5.450 1.00 87.50 422 GLU A O 1
ATOM 3411 N N . LEU A 1 423 ? -14.649 -20.135 -4.118 1.00 86.06 423 LEU A N 1
ATOM 3412 C CA . LEU A 1 423 ? -13.965 -18.984 -4.713 1.00 86.06 423 LEU A CA 1
ATOM 3413 C C . LEU A 1 423 ? -12.464 -18.987 -4.405 1.00 86.06 423 LEU A C 1
ATOM 3415 O O . LEU A 1 423 ? -11.673 -18.799 -5.326 1.00 86.06 423 LEU A O 1
ATOM 3419 N N . ASP A 1 424 ? -12.062 -19.287 -3.170 1.00 83.69 424 ASP A N 1
ATOM 3420 C CA . ASP A 1 424 ? -10.651 -19.401 -2.779 1.00 83.69 424 ASP A CA 1
ATOM 3421 C C . ASP A 1 424 ? -9.928 -20.480 -3.592 1.00 83.69 424 ASP A C 1
ATOM 3423 O O . ASP A 1 424 ? -8.809 -20.269 -4.059 1.00 83.69 424 ASP A O 1
ATOM 3427 N N . LYS A 1 425 ? -10.589 -21.620 -3.841 1.00 84.12 425 LYS A N 1
ATOM 3428 C CA . LYS A 1 425 ? -10.057 -22.657 -4.739 1.00 84.12 425 LYS A CA 1
ATOM 3429 C C . LYS A 1 425 ? -9.875 -22.135 -6.159 1.00 84.12 425 LYS A C 1
ATOM 3431 O O . LYS A 1 425 ? -8.801 -22.304 -6.721 1.00 84.12 425 LYS A O 1
ATOM 3436 N N . LYS A 1 426 ? -10.878 -21.449 -6.720 1.00 82.25 426 LYS A N 1
ATOM 3437 C CA . LYS A 1 426 ? -10.777 -20.855 -8.066 1.00 82.25 426 LYS A CA 1
ATOM 3438 C C . LYS A 1 426 ? -9.650 -19.823 -8.162 1.00 82.25 426 LYS A C 1
ATOM 3440 O O . LYS A 1 426 ? -8.978 -19.761 -9.188 1.00 82.25 426 LYS A O 1
ATOM 3445 N N . ILE A 1 427 ? -9.438 -19.024 -7.114 1.00 79.19 427 ILE A N 1
ATOM 3446 C CA . ILE A 1 427 ? -8.340 -18.051 -7.039 1.00 79.19 427 ILE A CA 1
ATOM 3447 C C . ILE A 1 427 ? -6.992 -18.775 -6.984 1.00 79.19 427 ILE A C 1
ATOM 3449 O O . ILE A 1 427 ? -6.092 -18.423 -7.742 1.00 79.19 427 ILE A O 1
ATOM 3453 N N . SER A 1 428 ? -6.862 -19.808 -6.151 1.00 78.19 428 SER A N 1
ATOM 3454 C CA . SER A 1 428 ? -5.636 -20.608 -6.047 1.00 78.19 428 SER A CA 1
ATOM 3455 C C . SER A 1 428 ? -5.302 -21.335 -7.357 1.00 78.19 428 SER A C 1
ATOM 3457 O O . SER A 1 428 ? -4.144 -21.342 -7.783 1.00 78.19 428 SER A O 1
ATOM 3459 N N . ASP A 1 429 ? -6.311 -21.873 -8.045 1.00 75.44 429 ASP A N 1
ATOM 3460 C CA . ASP A 1 429 ? -6.155 -22.488 -9.365 1.00 75.44 429 ASP A CA 1
ATOM 3461 C C . ASP A 1 429 ? -5.691 -21.451 -10.404 1.00 75.44 429 ASP A C 1
ATOM 3463 O O . ASP A 1 429 ? -4.760 -21.708 -11.168 1.00 75.44 429 ASP A O 1
ATOM 3467 N N . ALA A 1 430 ? -6.288 -20.252 -10.404 1.00 74.19 430 ALA A N 1
ATOM 3468 C CA . ALA A 1 430 ? -5.886 -19.159 -11.288 1.00 74.19 430 ALA A CA 1
ATOM 3469 C C . ALA A 1 430 ? -4.454 -18.673 -11.002 1.00 74.19 430 ALA A C 1
ATOM 3471 O O . ALA A 1 430 ? -3.687 -18.473 -11.940 1.00 74.19 430 ALA A O 1
ATOM 3472 N N . GLN A 1 431 ? -4.064 -18.539 -9.731 1.00 75.38 431 GLN A N 1
ATOM 3473 C CA . GLN A 1 431 ? -2.700 -18.174 -9.328 1.00 75.38 431 GLN A CA 1
ATOM 3474 C C . GLN A 1 431 ? -1.677 -19.221 -9.770 1.00 75.38 431 GLN A C 1
ATOM 3476 O O . GLN A 1 431 ? -0.663 -18.867 -10.357 1.00 75.38 431 GLN A O 1
ATOM 3481 N N . THR A 1 432 ? -1.986 -20.510 -9.603 1.00 73.31 432 THR A N 1
ATOM 3482 C CA . THR A 1 432 ? -1.118 -21.604 -10.070 1.00 73.31 432 THR A CA 1
ATOM 3483 C C . THR A 1 432 ? -0.914 -21.561 -11.589 1.00 73.31 432 THR A C 1
ATOM 3485 O O . THR A 1 432 ? 0.144 -21.940 -12.090 1.00 73.31 432 THR A O 1
ATOM 3488 N N . ILE A 1 433 ? -1.923 -21.108 -12.339 1.00 70.44 433 ILE A N 1
ATOM 3489 C CA . ILE A 1 433 ? -1.816 -20.902 -13.785 1.00 70.44 433 ILE A CA 1
ATOM 3490 C C . ILE A 1 433 ? -0.928 -19.690 -14.082 1.00 70.44 433 ILE A C 1
ATOM 3492 O O . ILE A 1 433 ? 0.013 -19.833 -14.855 1.00 70.44 433 ILE A O 1
ATOM 3496 N N . VAL A 1 434 ? -1.162 -18.535 -13.452 1.00 69.62 434 VAL A N 1
ATOM 3497 C CA . VAL A 1 434 ? -0.319 -17.338 -13.643 1.00 69.62 434 VAL A CA 1
ATOM 3498 C C . VAL A 1 434 ? 1.149 -17.632 -13.319 1.00 69.62 434 VAL A C 1
ATOM 3500 O O . VAL A 1 434 ? 2.023 -17.301 -14.118 1.00 69.62 434 VAL A O 1
ATOM 3503 N N . ASP A 1 435 ? 1.419 -18.336 -12.220 1.00 69.00 435 ASP A N 1
ATOM 3504 C CA . ASP A 1 435 ? 2.776 -18.705 -11.811 1.00 69.00 435 ASP A CA 1
ATOM 3505 C C . ASP A 1 435 ? 3.469 -19.615 -12.835 1.00 69.00 435 ASP A C 1
ATOM 3507 O O . ASP A 1 435 ? 4.679 -19.512 -13.019 1.00 69.00 435 ASP A O 1
ATOM 3511 N N . ARG A 1 436 ? 2.723 -20.462 -13.559 1.00 62.78 436 ARG A N 1
ATOM 3512 C CA . ARG A 1 436 ? 3.275 -21.344 -14.607 1.00 62.78 436 ARG A CA 1
ATOM 3513 C C . ARG A 1 436 ? 3.589 -20.638 -15.925 1.00 62.78 436 ARG A C 1
ATOM 3515 O O . ARG A 1 436 ? 4.333 -21.200 -16.722 1.00 62.78 436 ARG A O 1
ATOM 3522 N N . PHE A 1 437 ? 3.025 -19.458 -16.167 1.00 58.56 437 PHE A N 1
ATOM 3523 C CA . PHE A 1 437 ? 3.193 -18.698 -17.413 1.00 58.56 437 PHE A CA 1
ATOM 3524 C C . PHE A 1 437 ? 3.926 -17.362 -17.204 1.00 58.56 437 PHE A C 1
ATOM 3526 O O . PHE A 1 437 ? 3.926 -16.511 -18.089 1.00 58.56 437 PHE A O 1
ATOM 3533 N N . SER A 1 438 ? 4.565 -17.173 -16.048 1.00 52.78 438 SER A N 1
ATOM 3534 C CA . SER A 1 438 ? 5.192 -15.913 -15.631 1.00 52.78 438 SER A CA 1
ATOM 3535 C C . SER A 1 438 ? 6.477 -15.530 -16.393 1.00 52.78 438 SER A C 1
ATOM 3537 O O . SER A 1 438 ? 6.960 -14.413 -16.218 1.00 52.78 438 SER A O 1
ATOM 3539 N N . ASP A 1 439 ? 6.976 -16.390 -17.292 1.00 46.97 439 ASP A N 1
ATOM 3540 C CA . ASP A 1 439 ? 8.204 -16.163 -18.075 1.00 46.97 439 ASP A CA 1
ATOM 3541 C C . ASP A 1 439 ? 7.986 -15.682 -19.530 1.00 46.97 439 ASP A C 1
ATOM 3543 O O . ASP A 1 439 ? 8.967 -15.399 -20.221 1.00 46.97 439 ASP A O 1
ATOM 3547 N N . GLU A 1 440 ? 6.746 -15.514 -20.018 1.00 44.91 440 GLU A N 1
ATOM 3548 C CA . GLU A 1 440 ? 6.495 -14.935 -21.354 1.00 44.91 440 GLU A CA 1
ATOM 3549 C C . GLU A 1 440 ? 5.651 -13.645 -21.309 1.00 44.91 440 GLU A C 1
ATOM 3551 O O . GLU A 1 440 ? 4.562 -13.626 -20.728 1.00 44.91 440 GLU A O 1
ATOM 3556 N N . PRO A 1 441 ? 6.092 -12.551 -21.965 1.00 40.81 441 PRO A N 1
ATOM 3557 C CA . PRO A 1 441 ? 5.330 -11.312 -22.029 1.00 40.81 441 PRO A CA 1
ATOM 3558 C C . PRO A 1 441 ? 4.159 -11.465 -23.008 1.00 40.81 441 PRO A C 1
ATOM 3560 O O . PRO A 1 441 ? 4.288 -11.212 -24.206 1.00 40.81 441 PRO A O 1
ATOM 3563 N N . PHE A 1 442 ? 2.990 -11.856 -22.502 1.00 48.72 442 PHE A N 1
ATOM 3564 C CA . PHE A 1 442 ? 1.757 -11.831 -23.284 1.00 48.72 442 PHE A CA 1
ATOM 3565 C C . PHE A 1 442 ? 1.142 -10.426 -23.282 1.00 48.72 442 PHE A C 1
ATOM 3567 O O . PHE A 1 442 ? 0.602 -9.954 -22.282 1.00 48.72 442 PHE A O 1
ATOM 3574 N N . GLY A 1 443 ? 1.195 -9.760 -24.436 1.00 46.25 443 GLY A N 1
ATOM 3575 C CA . GLY A 1 443 ? 0.364 -8.595 -24.722 1.00 46.25 443 GLY A CA 1
ATOM 3576 C C . GLY A 1 443 ? -1.081 -9.037 -24.937 1.00 46.25 443 GLY A C 1
ATOM 3577 O O . GLY A 1 443 ? -1.404 -9.613 -25.973 1.00 46.25 443 GLY A O 1
ATOM 3578 N N . LEU A 1 444 ? -1.954 -8.782 -23.964 1.00 50.12 444 LEU A N 1
ATOM 3579 C CA . LEU A 1 444 ? -3.393 -9.000 -24.101 1.00 50.12 444 LEU A CA 1
ATOM 3580 C C . LEU A 1 444 ? -4.128 -7.669 -23.949 1.00 50.12 444 LEU A C 1
ATOM 3582 O O . LEU A 1 444 ? -4.577 -7.290 -22.870 1.00 50.12 444 LEU A O 1
ATOM 3586 N N . GLU A 1 445 ? -4.264 -6.966 -25.072 1.00 38.38 445 GLU A N 1
ATOM 3587 C CA . GLU A 1 445 ? -5.288 -5.941 -25.239 1.00 38.38 445 GLU A CA 1
ATOM 3588 C C . GLU A 1 445 ? -6.661 -6.604 -25.415 1.00 38.38 445 GLU A C 1
ATOM 3590 O O . GLU A 1 445 ? -6.889 -7.392 -26.331 1.00 38.38 445 GLU A O 1
ATOM 3595 N N . GLY A 1 446 ? -7.591 -6.231 -24.533 1.00 49.16 446 GLY A N 1
ATOM 3596 C CA . GLY A 1 446 ? -9.015 -6.128 -24.839 1.00 49.16 446 GLY A CA 1
ATOM 3597 C C . GLY A 1 446 ? -9.743 -7.409 -25.245 1.00 49.16 446 GLY A C 1
ATOM 3598 O O . GLY A 1 446 ? -10.061 -7.589 -26.414 1.00 49.16 446 GLY A O 1
ATOM 3599 N N . ARG A 1 447 ? -10.162 -8.213 -24.258 1.00 45.34 447 ARG A N 1
ATOM 3600 C CA . ARG A 1 447 ? -11.441 -8.953 -24.279 1.00 45.34 447 ARG A CA 1
ATOM 3601 C C . ARG A 1 447 ? -11.821 -9.360 -22.855 1.00 45.34 447 ARG A C 1
ATOM 3603 O O . ARG A 1 447 ? -11.264 -10.296 -22.294 1.00 45.34 447 ARG A O 1
ATOM 3610 N N . VAL A 1 448 ? -12.796 -8.660 -22.276 1.00 44.72 448 VAL A N 1
ATOM 3611 C CA . VAL A 1 448 ? -13.462 -9.081 -21.036 1.00 44.72 448 VAL A CA 1
ATOM 3612 C C . VAL A 1 448 ? -14.448 -10.194 -21.398 1.00 44.72 448 VAL A C 1
ATOM 3614 O O . VAL A 1 448 ? -15.634 -9.957 -21.596 1.00 44.72 448 VAL A O 1
ATOM 3617 N N . SER A 1 449 ? -13.941 -11.412 -21.564 1.00 48.56 449 SER A N 1
ATOM 3618 C CA . SER A 1 449 ? -14.744 -12.628 -21.411 1.00 48.56 449 SER A CA 1
ATOM 3619 C C . SER A 1 449 ? -14.490 -13.185 -20.014 1.00 48.56 449 SER A C 1
ATOM 3621 O O . SER A 1 449 ? -13.357 -13.131 -19.539 1.00 48.56 449 SER A O 1
ATOM 3623 N N . GLU A 1 450 ? -15.541 -13.675 -19.351 1.00 55.28 450 GLU A N 1
ATOM 3624 C CA . GLU A 1 450 ? -15.519 -14.166 -17.968 1.00 55.28 450 GLU A CA 1
ATOM 3625 C C . GLU A 1 450 ? -14.267 -15.007 -17.693 1.00 55.28 450 GLU A C 1
ATOM 3627 O O . GLU A 1 450 ? -14.095 -16.074 -18.287 1.00 55.28 450 GLU A O 1
ATOM 3632 N N . ILE A 1 451 ? -13.405 -14.529 -16.788 1.00 55.72 451 ILE A N 1
ATOM 3633 C CA . ILE A 1 451 ? -12.131 -15.165 -16.407 1.00 55.72 451 ILE A CA 1
ATOM 3634 C C . ILE A 1 451 ? -12.332 -16.660 -16.126 1.00 55.72 451 ILE A C 1
ATOM 3636 O O . ILE A 1 451 ? -11.527 -17.477 -16.549 1.00 55.72 451 ILE A O 1
ATOM 3640 N N . GLY A 1 452 ? -13.465 -17.041 -15.524 1.00 59.09 452 GLY A N 1
ATOM 3641 C CA . GLY A 1 452 ? -13.809 -18.442 -15.274 1.00 59.09 452 GLY A CA 1
ATOM 3642 C C . GLY A 1 452 ? -13.859 -19.319 -16.532 1.00 59.09 452 GLY A C 1
ATOM 3643 O O . GLY A 1 452 ? -13.378 -20.447 -16.497 1.00 59.09 452 GLY A O 1
ATOM 3644 N N . SER A 1 453 ? -14.377 -18.811 -17.653 1.00 58.12 453 SER A N 1
ATOM 3645 C CA . SER A 1 453 ? -14.456 -19.562 -18.915 1.00 58.12 453 SER A CA 1
ATOM 3646 C C . SER A 1 453 ? -13.082 -19.771 -19.558 1.00 58.12 453 SER A C 1
ATOM 3648 O O . SER A 1 453 ? -12.786 -20.862 -20.050 1.00 58.12 453 SER A O 1
ATOM 3650 N N . LEU A 1 454 ? -12.213 -18.759 -19.494 1.00 62.00 454 LEU A N 1
ATOM 3651 C CA . LEU A 1 454 ? -10.846 -18.823 -20.008 1.00 62.00 454 LEU A CA 1
ATOM 3652 C C . LEU A 1 454 ? -9.971 -19.726 -19.137 1.00 62.00 454 LEU A C 1
ATOM 3654 O O . LEU A 1 454 ? -9.295 -20.602 -19.670 1.00 62.00 454 LEU A O 1
ATOM 3658 N N . THR A 1 455 ? -10.052 -19.592 -17.811 1.00 67.50 455 THR A N 1
ATOM 3659 C CA . THR A 1 455 ? -9.341 -20.460 -16.863 1.00 67.50 455 THR A CA 1
ATOM 3660 C C . THR A 1 455 ? -9.782 -21.915 -17.011 1.00 67.50 455 THR A C 1
ATOM 3662 O O . THR A 1 455 ? -8.940 -22.808 -17.035 1.00 67.50 455 THR A O 1
ATOM 3665 N N . GLN A 1 456 ? -11.083 -22.175 -17.193 1.00 70.56 456 GLN A N 1
ATOM 3666 C CA . GLN A 1 456 ? -11.588 -23.528 -17.432 1.00 70.56 456 GLN A CA 1
ATOM 3667 C C . GLN A 1 456 ? -11.107 -24.089 -18.775 1.00 70.56 456 GLN A C 1
ATOM 3669 O O . GLN A 1 456 ? -10.708 -25.248 -18.844 1.00 70.56 456 GLN A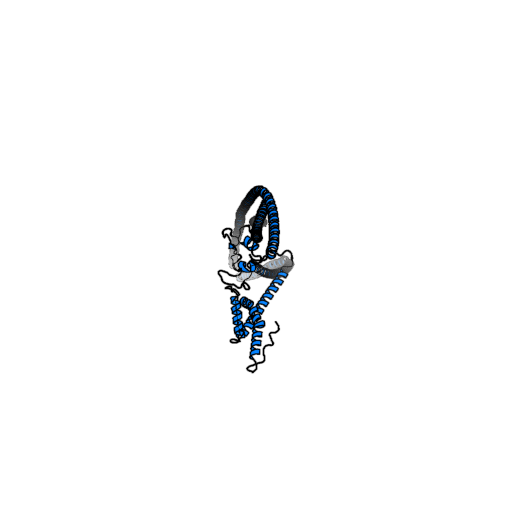 O 1
ATOM 3674 N N . THR A 1 457 ? -11.120 -23.280 -19.836 1.00 70.94 457 THR A N 1
ATOM 3675 C CA . THR A 1 457 ? -10.665 -23.706 -21.168 1.00 70.94 457 THR A CA 1
ATOM 3676 C C . THR A 1 457 ? -9.169 -24.015 -21.162 1.00 70.94 457 THR A C 1
ATOM 3678 O O . THR A 1 457 ? -8.765 -25.074 -21.634 1.00 70.94 457 THR A O 1
ATOM 3681 N N . LEU A 1 458 ? -8.355 -23.149 -20.552 1.00 74.00 458 LEU A N 1
ATOM 3682 C CA . LEU A 1 458 ? -6.914 -23.356 -20.401 1.00 74.00 458 LEU A CA 1
ATOM 3683 C C . LEU A 1 458 ? -6.596 -24.556 -19.505 1.00 74.00 458 LEU A C 1
ATOM 3685 O O . LEU A 1 458 ? -5.737 -25.360 -19.850 1.00 74.00 458 LEU A O 1
ATOM 3689 N N . SER A 1 459 ? -7.312 -24.728 -18.391 1.00 73.75 459 SER A N 1
ATOM 3690 C CA . SER A 1 459 ? -7.157 -25.892 -17.511 1.00 73.75 459 SER A CA 1
ATOM 3691 C C . SER A 1 459 ? -7.511 -27.196 -18.230 1.00 73.75 459 SER A C 1
ATOM 3693 O O . SER A 1 459 ? -6.748 -28.160 -18.175 1.00 73.75 459 SER A O 1
ATOM 3695 N N . ASN A 1 460 ? -8.611 -27.212 -18.989 1.00 75.69 460 ASN A N 1
ATOM 3696 C CA . ASN A 1 460 ? -9.001 -28.365 -19.797 1.00 75.69 460 ASN A CA 1
ATOM 3697 C C . ASN A 1 460 ? -7.946 -28.678 -20.869 1.00 75.69 460 ASN A C 1
ATOM 3699 O O . ASN A 1 460 ? -7.561 -29.835 -21.007 1.00 75.69 460 ASN A O 1
ATOM 3703 N N . GLN A 1 461 ? -7.422 -27.669 -21.573 1.00 76.81 461 GLN A N 1
ATOM 3704 C CA . GLN A 1 461 ? -6.360 -27.863 -22.567 1.00 76.81 461 GLN A CA 1
ATOM 3705 C C . GLN A 1 461 ? -5.045 -28.341 -21.938 1.00 76.81 461 GLN A C 1
ATOM 3707 O O . GLN A 1 461 ? -4.387 -29.222 -22.487 1.00 76.81 461 GLN A O 1
ATOM 3712 N N . LEU A 1 462 ? -4.676 -27.836 -20.758 1.00 75.06 462 LEU A N 1
ATOM 3713 C CA . LEU A 1 462 ? -3.514 -28.320 -20.007 1.00 75.06 462 LEU A CA 1
ATOM 3714 C C . LEU A 1 462 ? -3.698 -29.766 -19.531 1.00 75.06 462 LEU A C 1
ATOM 3716 O O . LEU A 1 462 ? -2.760 -30.561 -19.599 1.00 75.06 462 LEU A O 1
ATOM 3720 N N . ALA A 1 463 ? -4.898 -30.130 -19.078 1.00 75.50 463 ALA A N 1
ATOM 3721 C CA . ALA A 1 463 ? -5.224 -31.496 -18.684 1.00 75.50 463 ALA A CA 1
ATOM 3722 C C . ALA A 1 463 ? -5.220 -32.452 -19.889 1.00 75.50 463 ALA A C 1
ATOM 3724 O O . ALA A 1 463 ? -4.716 -33.573 -19.785 1.00 75.50 463 ALA A O 1
ATOM 3725 N N . GLU A 1 464 ? -5.729 -32.010 -21.042 1.00 77.50 464 GLU A N 1
ATOM 3726 C CA . GLU A 1 464 ? -5.652 -32.751 -22.301 1.00 77.50 464 GLU A CA 1
ATOM 3727 C C . GLU A 1 464 ? -4.205 -32.939 -22.756 1.00 77.50 464 GLU A C 1
ATOM 3729 O O . GLU A 1 464 ? -3.821 -34.067 -23.061 1.00 77.50 464 GLU A O 1
ATOM 3734 N N . LEU A 1 465 ? -3.373 -31.893 -22.712 1.00 79.31 465 LEU A N 1
ATOM 3735 C CA . LEU A 1 465 ? -1.943 -31.987 -23.019 1.00 79.31 465 LEU A CA 1
ATOM 3736 C C . LEU A 1 465 ? -1.213 -32.944 -22.071 1.00 79.31 465 LEU A C 1
ATOM 3738 O O . LEU A 1 465 ? -0.441 -33.782 -22.533 1.00 79.31 465 LEU A O 1
ATOM 3742 N N . ALA A 1 466 ? -1.483 -32.889 -20.764 1.00 77.31 466 ALA A N 1
ATOM 3743 C CA . ALA A 1 466 ? -0.892 -33.811 -19.792 1.00 77.31 466 ALA A CA 1
ATOM 3744 C C . ALA A 1 466 ? -1.323 -35.267 -20.045 1.00 77.31 466 ALA A C 1
ATOM 3746 O O . ALA A 1 466 ? -0.511 -36.193 -19.964 1.00 77.31 466 ALA A O 1
ATOM 3747 N N . LYS A 1 467 ? -2.594 -35.484 -20.401 1.00 79.25 467 LYS A N 1
ATOM 3748 C CA . LYS A 1 467 ? -3.109 -36.804 -20.779 1.00 79.25 467 LYS A CA 1
ATOM 3749 C C . LYS A 1 467 ? -2.453 -37.312 -22.063 1.00 79.25 467 LYS A C 1
ATOM 3751 O O . LYS A 1 467 ? -2.057 -38.476 -22.102 1.00 79.25 467 LYS A O 1
ATOM 3756 N N . LEU A 1 468 ? -2.302 -36.454 -23.074 1.00 79.69 468 LEU A N 1
ATOM 3757 C CA . LEU A 1 468 ? -1.644 -36.785 -24.338 1.00 79.69 468 LEU A CA 1
ATOM 3758 C C . LEU A 1 468 ? -0.169 -37.138 -24.105 1.00 79.69 468 LEU A C 1
ATOM 3760 O O . LEU A 1 468 ? 0.294 -38.173 -24.577 1.00 79.69 468 LEU A O 1
ATOM 3764 N N . LYS A 1 469 ? 0.542 -36.339 -23.296 1.00 79.38 469 LYS A N 1
ATOM 3765 C CA . LYS A 1 469 ? 1.938 -36.578 -22.896 1.00 79.38 469 LYS A CA 1
ATOM 3766 C C . LYS A 1 469 ? 2.098 -37.953 -22.246 1.00 79.38 469 LYS A C 1
ATOM 3768 O O . LYS A 1 469 ? 2.931 -38.749 -22.676 1.00 79.38 469 LYS A O 1
ATOM 3773 N N . LYS A 1 470 ? 1.218 -38.284 -21.295 1.00 80.19 470 LYS A N 1
ATOM 3774 C CA . LYS A 1 470 ? 1.212 -39.584 -20.614 1.00 80.19 470 LYS A CA 1
ATOM 3775 C C . LYS A 1 470 ? 0.884 -40.745 -21.555 1.00 80.19 470 LYS A C 1
ATOM 3777 O O . LYS A 1 470 ? 1.472 -41.816 -21.420 1.00 80.19 470 LYS A O 1
ATOM 3782 N N . GLN A 1 471 ? -0.040 -40.559 -22.499 1.00 80.75 471 GLN A N 1
ATOM 3783 C CA . GLN A 1 471 ? -0.360 -41.571 -23.511 1.00 80.75 471 GLN A CA 1
ATOM 3784 C C . GLN A 1 471 ? 0.832 -41.838 -24.433 1.00 80.75 471 GLN A C 1
ATOM 3786 O O . GLN A 1 471 ? 1.191 -42.999 -24.610 1.00 80.75 471 GLN A O 1
ATOM 3791 N N . VAL A 1 472 ? 1.484 -40.786 -24.939 1.00 80.69 472 VAL A N 1
ATOM 3792 C CA . VAL A 1 472 ? 2.701 -40.886 -25.764 1.00 80.69 472 VAL A CA 1
ATOM 3793 C C . VAL A 1 472 ? 3.835 -41.560 -24.988 1.00 80.69 472 VAL A C 1
ATOM 3795 O O . VAL A 1 472 ? 4.530 -42.427 -25.516 1.00 80.69 472 VAL A O 1
ATOM 3798 N N . PHE A 1 473 ? 3.999 -41.222 -23.709 1.00 80.31 473 PHE A N 1
ATOM 3799 C CA . PHE A 1 473 ? 4.985 -41.861 -22.844 1.00 80.31 473 PHE A CA 1
ATOM 3800 C C . PHE A 1 473 ? 4.709 -43.356 -22.642 1.00 80.31 473 PHE A C 1
ATOM 3802 O O . PHE A 1 473 ? 5.614 -44.185 -22.752 1.00 80.31 473 PHE A O 1
ATOM 3809 N N . GLN A 1 474 ? 3.456 -43.719 -22.360 1.00 80.62 474 GLN A N 1
ATOM 3810 C CA . GLN A 1 474 ? 3.053 -45.113 -22.189 1.00 80.62 474 GLN A CA 1
ATOM 3811 C C . GLN A 1 474 ? 3.214 -45.907 -23.486 1.00 80.62 474 GLN A C 1
ATOM 3813 O O . GLN A 1 474 ? 3.774 -46.999 -23.443 1.00 80.62 474 GLN A O 1
ATOM 3818 N N . SER A 1 475 ? 2.803 -45.359 -24.635 1.00 78.62 475 SER A N 1
ATOM 3819 C CA . SER A 1 475 ? 2.970 -46.020 -25.933 1.00 78.62 475 SER A CA 1
ATOM 3820 C C . SER A 1 475 ? 4.444 -46.194 -26.292 1.00 78.62 475 SER A C 1
ATOM 3822 O O . SER A 1 475 ? 4.833 -47.266 -26.755 1.00 78.62 475 SER A O 1
ATOM 3824 N N . PHE A 1 476 ? 5.283 -45.191 -26.010 1.00 83.38 476 PHE A N 1
ATOM 3825 C CA . PHE A 1 476 ? 6.730 -45.294 -26.175 1.00 83.38 476 PHE A CA 1
ATOM 3826 C C . PHE A 1 476 ? 7.320 -46.389 -25.282 1.00 83.38 476 PHE A C 1
ATOM 3828 O O . PHE A 1 476 ? 8.042 -47.250 -25.778 1.00 83.38 476 PHE A O 1
ATOM 3835 N N . ARG A 1 477 ? 6.969 -46.431 -23.988 1.00 79.56 477 ARG A N 1
ATOM 3836 C CA . ARG A 1 477 ? 7.435 -47.487 -23.072 1.00 79.56 477 ARG A CA 1
ATOM 3837 C C . ARG A 1 477 ? 6.962 -48.874 -23.480 1.00 79.56 477 ARG A C 1
ATOM 3839 O O . ARG A 1 477 ? 7.739 -49.817 -23.390 1.00 79.56 477 ARG A O 1
ATOM 3846 N N . SER A 1 478 ? 5.720 -49.017 -23.935 1.00 79.00 478 SER A N 1
ATOM 3847 C CA . SER A 1 478 ? 5.214 -50.289 -24.453 1.00 79.00 478 SER A CA 1
ATOM 3848 C C . SER A 1 478 ? 5.994 -50.730 -25.689 1.00 79.00 478 SER A C 1
ATOM 3850 O O . SER A 1 478 ? 6.416 -51.881 -25.757 1.00 79.00 478 SER A O 1
ATOM 3852 N N . ALA A 1 479 ? 6.258 -49.825 -26.633 1.00 77.62 479 ALA A N 1
ATOM 3853 C CA . ALA A 1 479 ? 7.059 -50.130 -27.812 1.00 77.62 479 ALA A CA 1
ATOM 3854 C C . ALA A 1 479 ? 8.524 -50.449 -27.450 1.00 77.62 479 ALA A C 1
ATOM 3856 O O . ALA A 1 479 ? 9.077 -51.428 -27.946 1.00 77.62 479 ALA A O 1
ATOM 3857 N N . GLN A 1 480 ? 9.126 -49.709 -26.515 1.00 79.50 480 GLN A N 1
ATOM 3858 C CA . GLN A 1 480 ? 10.461 -49.988 -25.986 1.00 79.50 480 GLN A CA 1
ATOM 3859 C C . GLN A 1 480 ? 10.524 -51.355 -25.292 1.00 79.50 480 GLN A C 1
ATOM 3861 O O . GLN A 1 480 ? 11.461 -52.110 -25.535 1.00 79.50 480 GLN A O 1
ATOM 3866 N N . ALA A 1 481 ? 9.527 -51.712 -24.479 1.00 79.38 481 ALA A N 1
ATOM 3867 C CA . ALA A 1 481 ? 9.443 -53.018 -23.825 1.00 79.38 481 ALA A CA 1
ATOM 3868 C C . ALA A 1 481 ? 9.305 -54.159 -24.846 1.00 79.38 481 ALA A C 1
ATOM 3870 O O . ALA A 1 481 ? 9.945 -55.199 -24.706 1.00 79.38 481 ALA A O 1
ATOM 3871 N N . VAL A 1 482 ? 8.527 -53.956 -25.915 1.00 79.62 482 VAL A N 1
ATOM 3872 C CA . VAL A 1 482 ? 8.450 -54.910 -27.031 1.00 79.62 482 VAL A CA 1
ATOM 3873 C C . VAL A 1 482 ? 9.819 -55.065 -27.693 1.00 79.62 482 VAL A C 1
ATOM 3875 O O . VAL A 1 482 ? 10.262 -56.193 -27.877 1.00 79.62 482 VAL A O 1
ATOM 3878 N N . ILE A 1 483 ? 10.530 -53.972 -27.990 1.00 79.25 483 ILE A N 1
ATOM 3879 C CA . ILE A 1 483 ? 11.876 -54.021 -28.589 1.00 79.25 483 ILE A CA 1
ATOM 3880 C C . ILE A 1 483 ? 12.889 -54.702 -27.648 1.00 79.25 483 ILE A C 1
ATOM 3882 O O . ILE A 1 483 ? 13.746 -55.459 -28.109 1.00 79.25 483 ILE A O 1
ATOM 3886 N N . GLN A 1 484 ? 12.784 -54.483 -26.335 1.00 77.56 484 GLN A N 1
ATOM 3887 C CA . GLN A 1 484 ? 13.624 -55.124 -25.315 1.00 77.56 484 GLN A CA 1
ATOM 3888 C C . GLN A 1 484 ? 13.338 -56.624 -25.153 1.00 77.56 484 GLN A C 1
ATOM 3890 O O . GLN A 1 484 ? 14.250 -57.383 -24.844 1.00 77.56 484 GLN A O 1
ATOM 3895 N N . ASN A 1 485 ? 12.117 -57.087 -25.428 1.00 77.62 485 ASN A N 1
ATOM 3896 C CA . ASN A 1 485 ? 11.799 -58.519 -25.417 1.00 77.62 485 ASN A CA 1
ATOM 3897 C C . ASN A 1 485 ? 12.418 -59.294 -26.599 1.00 77.62 485 ASN A C 1
ATOM 3899 O O . ASN A 1 485 ? 12.450 -60.522 -26.568 1.00 77.62 485 ASN A O 1
ATOM 3903 N N . TYR A 1 486 ? 12.934 -58.605 -27.623 1.00 72.50 486 TYR A N 1
ATOM 3904 C CA . TYR A 1 486 ? 13.630 -59.199 -28.774 1.00 72.50 486 TYR A CA 1
ATOM 3905 C C . TYR A 1 486 ? 15.146 -58.947 -28.738 1.00 72.50 486 TYR A C 1
ATOM 3907 O O . TYR A 1 486 ? 15.774 -58.691 -29.776 1.00 72.50 486 TYR A O 1
ATOM 3915 N N . THR A 1 487 ? 15.740 -59.023 -27.545 1.00 62.06 487 THR A N 1
ATOM 3916 C CA . THR A 1 487 ? 17.191 -58.935 -27.336 1.00 62.06 487 THR A CA 1
ATOM 3917 C C . THR A 1 487 ? 17.935 -59.947 -28.217 1.00 62.06 487 THR A C 1
ATOM 3919 O O . THR A 1 487 ? 17.571 -61.116 -28.325 1.00 62.06 487 THR A O 1
ATOM 3922 N N . GLY A 1 488 ? 18.963 -59.472 -28.929 1.00 62.84 488 GLY A N 1
ATOM 3923 C CA . GLY A 1 488 ? 19.750 -60.276 -29.875 1.00 62.84 488 GLY A CA 1
ATOM 3924 C C . GLY A 1 488 ? 19.261 -60.271 -31.332 1.00 62.84 488 GLY A C 1
ATOM 3925 O O . GLY A 1 488 ? 19.946 -60.810 -32.203 1.00 62.84 488 GLY A O 1
ATOM 3926 N N . THR A 1 489 ? 18.127 -59.635 -31.645 1.00 77.19 489 THR A N 1
ATOM 3927 C CA . THR A 1 489 ? 17.683 -59.436 -33.038 1.00 77.19 489 THR A CA 1
ATOM 3928 C C . THR A 1 489 ? 18.349 -58.219 -33.697 1.00 77.19 489 THR A C 1
ATOM 3930 O O . THR A 1 489 ? 18.773 -57.283 -33.025 1.00 77.19 489 THR A O 1
ATOM 3933 N N . GLN A 1 490 ? 18.408 -58.191 -35.036 1.00 72.12 490 GLN A N 1
ATOM 3934 C CA . GLN A 1 490 ? 18.928 -57.029 -35.784 1.00 72.12 490 GLN A CA 1
ATOM 3935 C C . GLN A 1 490 ? 18.096 -55.749 -35.564 1.00 72.12 490 GLN A C 1
ATOM 3937 O O . GLN A 1 490 ? 18.620 -54.644 -35.651 1.00 72.12 490 GLN A O 1
ATOM 3942 N N . ILE A 1 491 ? 16.810 -55.890 -35.225 1.00 75.06 491 ILE A N 1
ATOM 3943 C CA . ILE A 1 491 ? 15.922 -54.764 -34.889 1.00 75.06 491 ILE A CA 1
ATOM 3944 C C . ILE A 1 491 ? 16.333 -54.134 -33.550 1.00 75.06 491 ILE A C 1
ATOM 3946 O O . ILE A 1 491 ? 16.311 -52.919 -33.404 1.00 75.06 491 ILE A O 1
ATOM 3950 N N . HIS A 1 492 ? 16.759 -54.950 -32.585 1.00 77.06 492 HIS A N 1
ATOM 3951 C CA . HIS A 1 492 ? 17.241 -54.465 -31.295 1.00 77.06 492 HIS A CA 1
ATOM 3952 C C . HIS A 1 492 ? 18.591 -53.737 -31.412 1.00 77.06 492 HIS A C 1
ATOM 3954 O O . HIS A 1 492 ? 18.759 -52.673 -30.831 1.00 77.06 492 HIS A O 1
ATOM 3960 N N . LYS A 1 493 ? 19.521 -54.252 -32.228 1.00 78.06 493 LYS A N 1
ATOM 3961 C CA . LYS A 1 493 ? 20.826 -53.602 -32.465 1.00 78.06 493 LYS A CA 1
ATOM 3962 C C . LYS A 1 493 ? 20.697 -52.255 -33.178 1.00 78.06 493 LYS A C 1
ATOM 3964 O O . LYS A 1 493 ? 21.265 -51.266 -32.742 1.00 78.06 493 LYS A O 1
ATOM 3969 N N . THR A 1 494 ? 19.884 -52.204 -34.234 1.00 77.88 494 THR A N 1
ATOM 3970 C CA . THR A 1 494 ? 19.595 -50.943 -34.942 1.00 77.88 494 THR A CA 1
ATOM 3971 C C . THR A 1 494 ? 18.882 -49.928 -34.046 1.00 77.88 494 THR A C 1
ATOM 3973 O O . THR A 1 494 ? 19.099 -48.729 -34.180 1.00 77.88 494 THR A O 1
ATOM 3976 N N . TRP A 1 495 ? 18.065 -50.379 -33.091 1.00 81.06 495 TRP A N 1
ATOM 3977 C CA . TRP A 1 495 ? 17.467 -49.509 -32.079 1.00 81.06 495 TRP A CA 1
ATOM 3978 C C . TRP A 1 495 ? 18.498 -48.898 -31.119 1.00 81.06 495 TRP A C 1
ATOM 3980 O O . TRP A 1 495 ? 18.441 -47.694 -30.870 1.00 81.06 495 TRP A O 1
ATOM 3990 N N . GLU A 1 496 ? 19.450 -49.694 -30.621 1.00 79.19 496 GLU A N 1
ATOM 3991 C CA . GLU A 1 496 ? 20.547 -49.207 -29.770 1.00 79.19 496 GLU A CA 1
ATOM 3992 C C . GLU A 1 496 ? 21.403 -48.161 -30.500 1.00 79.19 496 GLU A C 1
ATOM 3994 O O . GLU A 1 496 ? 21.627 -47.079 -29.960 1.00 79.19 496 GLU A O 1
ATOM 3999 N N . GLU A 1 497 ? 21.767 -48.417 -31.760 1.00 79.69 497 GLU A N 1
ATOM 4000 C CA . GLU A 1 497 ? 22.554 -47.491 -32.589 1.00 79.69 497 GLU A CA 1
ATOM 4001 C C . GLU A 1 497 ? 21.830 -46.152 -32.834 1.00 79.69 497 GLU A C 1
ATOM 4003 O O . GLU A 1 497 ? 22.439 -45.081 -32.767 1.00 79.69 497 GLU A O 1
ATOM 4008 N N . ILE A 1 498 ? 20.512 -46.174 -33.082 1.00 79.88 498 ILE A N 1
ATOM 4009 C CA . ILE A 1 498 ? 19.718 -44.950 -33.295 1.00 79.88 498 ILE A CA 1
ATOM 4010 C C . ILE A 1 498 ? 19.593 -44.141 -31.996 1.00 79.88 498 ILE A C 1
ATOM 4012 O O . ILE A 1 498 ? 19.664 -42.908 -32.038 1.00 79.88 498 ILE A O 1
ATOM 4016 N N . ILE A 1 499 ? 19.389 -44.802 -30.850 1.00 79.00 499 ILE A N 1
ATOM 4017 C CA . ILE A 1 499 ? 19.347 -44.127 -29.545 1.00 79.00 499 ILE A CA 1
ATOM 4018 C C . ILE A 1 499 ? 20.707 -43.506 -29.228 1.00 79.00 499 ILE A C 1
ATOM 4020 O O . ILE A 1 499 ? 20.757 -42.343 -28.831 1.00 79.00 499 ILE A O 1
ATOM 4024 N N . GLU A 1 500 ? 21.796 -44.248 -29.420 1.00 78.12 500 GLU A N 1
ATOM 4025 C CA . GLU A 1 500 ? 23.155 -43.787 -29.138 1.00 78.12 500 GLU A CA 1
ATOM 4026 C C . GLU A 1 500 ? 23.525 -42.578 -30.008 1.00 78.12 500 GLU A C 1
ATOM 4028 O O . GLU A 1 500 ? 23.947 -41.544 -29.488 1.00 78.12 500 GLU A O 1
ATOM 4033 N N . HIS A 1 501 ? 23.233 -42.636 -31.312 1.00 78.00 501 HIS A N 1
ATOM 4034 C CA . HIS A 1 501 ? 23.434 -41.512 -32.227 1.00 78.00 501 HIS A CA 1
ATOM 4035 C C . HIS A 1 501 ? 22.614 -40.272 -31.830 1.00 78.00 501 HIS A C 1
ATOM 4037 O O . HIS A 1 501 ? 23.082 -39.137 -31.937 1.00 78.00 501 HIS A O 1
ATOM 4043 N N . ARG A 1 502 ? 21.380 -40.454 -31.350 1.00 74.12 502 ARG A N 1
ATOM 4044 C CA . ARG A 1 502 ? 20.534 -39.329 -30.920 1.00 74.12 502 ARG A CA 1
ATOM 4045 C C . ARG A 1 502 ? 20.938 -38.735 -29.588 1.00 74.12 502 ARG A C 1
ATOM 4047 O O . ARG A 1 502 ? 20.877 -37.518 -29.446 1.00 74.12 502 ARG A O 1
ATOM 4054 N N . ASN A 1 503 ? 21.362 -39.566 -28.647 1.00 74.00 503 ASN A N 1
ATOM 4055 C CA . ASN A 1 503 ? 21.915 -39.101 -27.383 1.00 74.00 503 ASN A CA 1
ATOM 4056 C C . ASN A 1 503 ? 23.229 -38.336 -27.606 1.00 74.00 503 ASN A C 1
ATOM 4058 O O . ASN A 1 503 ? 23.490 -37.381 -26.890 1.00 74.00 503 ASN A O 1
ATOM 4062 N N . ALA A 1 504 ? 24.014 -38.689 -28.631 1.00 73.75 504 ALA A N 1
ATOM 4063 C CA . ALA A 1 504 ? 25.206 -37.932 -29.018 1.00 73.75 504 ALA A CA 1
ATOM 4064 C C . ALA A 1 504 ? 24.889 -36.578 -29.691 1.00 73.75 504 ALA A C 1
ATOM 4066 O O . ALA A 1 504 ? 25.654 -35.628 -29.549 1.00 73.75 504 ALA A O 1
ATOM 4067 N N . MET A 1 505 ? 23.771 -36.472 -30.421 1.00 70.38 505 MET A N 1
ATOM 4068 C CA . MET A 1 505 ? 23.348 -35.242 -31.114 1.00 70.38 505 MET A CA 1
ATOM 4069 C C . MET A 1 505 ? 22.590 -34.248 -30.220 1.00 70.38 505 MET A C 1
ATOM 4071 O O . MET A 1 505 ? 22.564 -33.054 -30.513 1.00 70.38 505 MET A O 1
ATOM 4075 N N . LEU A 1 506 ? 21.950 -34.721 -29.150 1.00 64.88 506 LEU A N 1
ATOM 4076 C CA . LEU A 1 506 ? 21.167 -33.897 -28.231 1.00 64.88 506 LEU A CA 1
ATOM 4077 C C . LEU A 1 506 ? 21.931 -33.734 -26.915 1.00 64.88 506 LEU A C 1
ATOM 4079 O O . LEU A 1 506 ? 22.110 -34.704 -26.189 1.00 64.88 506 LEU A O 1
ATOM 4083 N N . ALA A 1 507 ? 22.327 -32.508 -26.563 1.00 60.41 507 ALA A N 1
ATOM 4084 C CA . ALA A 1 507 ? 22.881 -32.232 -25.239 1.00 60.41 507 ALA A CA 1
ATOM 4085 C C . ALA A 1 507 ? 21.857 -32.629 -24.160 1.00 60.41 507 ALA A C 1
ATOM 4087 O O . ALA A 1 507 ? 20.740 -32.103 -24.131 1.00 60.41 507 ALA A O 1
ATOM 4088 N N . THR A 1 508 ? 22.214 -33.583 -23.302 1.00 58.91 508 THR A N 1
ATOM 4089 C CA . THR A 1 508 ? 21.390 -34.035 -22.176 1.00 58.91 508 THR A CA 1
ATOM 4090 C C . THR A 1 508 ? 21.677 -33.163 -20.952 1.00 58.91 508 THR A C 1
ATOM 4092 O O . THR A 1 508 ? 22.781 -33.249 -20.413 1.00 58.91 508 THR A O 1
ATOM 4095 N N . PRO A 1 509 ? 20.733 -32.327 -20.483 1.00 58.81 509 PRO A N 1
ATOM 4096 C CA . PRO A 1 509 ? 20.884 -31.633 -19.207 1.00 58.81 509 PRO A CA 1
ATOM 4097 C C . PRO A 1 509 ? 20.911 -32.652 -18.057 1.00 58.81 509 PRO A C 1
ATOM 4099 O O . PRO A 1 509 ? 20.146 -33.616 -18.088 1.00 58.81 509 PRO A O 1
ATOM 4102 N N . GLU A 1 510 ? 21.740 -32.430 -17.030 1.00 56.19 510 GLU A N 1
ATOM 4103 C CA . GLU A 1 510 ? 21.949 -33.369 -15.905 1.00 56.19 510 GLU A CA 1
ATOM 4104 C C . GLU A 1 510 ? 20.682 -33.677 -15.070 1.00 56.19 510 GLU A C 1
ATOM 4106 O O . GLU A 1 510 ? 20.687 -34.639 -14.310 1.00 56.19 510 GLU A O 1
ATOM 4111 N N . ASN A 1 511 ? 19.576 -32.937 -15.250 1.00 56.59 511 ASN A N 1
ATOM 4112 C CA . ASN A 1 511 ? 18.333 -33.058 -14.465 1.00 56.59 511 ASN A CA 1
ATOM 4113 C C . ASN A 1 511 ? 17.059 -33.259 -15.316 1.00 56.59 511 ASN A C 1
ATOM 4115 O O . ASN A 1 511 ? 16.002 -32.719 -14.997 1.00 56.59 511 ASN A O 1
ATOM 4119 N N . MET A 1 512 ? 17.137 -33.995 -16.426 1.00 63.38 512 MET A N 1
ATOM 4120 C CA . MET A 1 512 ? 15.977 -34.235 -17.299 1.00 63.38 512 MET A CA 1
ATOM 4121 C C . MET A 1 512 ? 15.156 -35.460 -16.850 1.00 63.38 512 MET A C 1
ATOM 4123 O O . MET A 1 512 ? 15.709 -36.540 -16.639 1.00 63.38 512 MET A O 1
ATOM 4127 N N . ASP A 1 513 ? 13.832 -35.304 -16.733 1.00 67.62 513 ASP A N 1
ATOM 4128 C CA . ASP A 1 513 ? 12.919 -36.373 -16.302 1.00 67.62 513 ASP A CA 1
ATOM 4129 C C . ASP A 1 513 ? 12.809 -37.501 -17.351 1.00 67.62 513 ASP A C 1
ATOM 4131 O O . ASP A 1 513 ? 12.931 -37.295 -18.564 1.00 67.62 513 ASP A O 1
ATOM 4135 N N . ALA A 1 514 ? 12.537 -38.721 -16.887 1.00 65.44 514 ALA A N 1
ATOM 4136 C CA . ALA A 1 514 ? 12.382 -39.913 -17.713 1.00 65.44 514 ALA A CA 1
ATOM 4137 C C . ALA A 1 514 ? 11.234 -39.784 -18.731 1.00 65.44 514 ALA A C 1
ATOM 4139 O O . ALA A 1 514 ? 11.317 -40.358 -19.820 1.00 65.44 514 ALA A O 1
ATOM 4140 N N . GLU A 1 515 ? 10.176 -39.034 -18.400 1.00 68.06 515 GLU A N 1
ATOM 4141 C CA . GLU A 1 515 ? 9.074 -38.738 -19.324 1.00 68.06 515 GLU A CA 1
ATOM 4142 C C . GLU A 1 515 ? 9.526 -37.838 -20.483 1.00 68.06 515 GLU A C 1
ATOM 4144 O O . GLU A 1 515 ? 9.140 -38.038 -21.635 1.00 68.06 515 GLU A O 1
ATOM 4149 N N . GLU A 1 516 ? 10.412 -36.890 -20.200 1.00 69.50 516 GLU A N 1
ATOM 4150 C CA . GLU A 1 516 ? 10.922 -35.915 -21.160 1.00 69.50 516 GLU A CA 1
ATOM 4151 C C . GLU A 1 516 ? 11.983 -36.521 -22.089 1.00 69.50 516 GLU A C 1
ATOM 4153 O O . GLU A 1 516 ? 11.994 -36.245 -23.291 1.00 69.50 516 GLU A O 1
ATOM 4158 N N . MET A 1 517 ? 12.800 -37.442 -21.566 1.00 68.75 517 MET A N 1
ATOM 4159 C CA . MET A 1 517 ? 13.687 -38.277 -22.382 1.00 68.75 517 MET A CA 1
ATOM 4160 C C . MET A 1 517 ? 12.911 -39.148 -23.373 1.00 68.75 517 MET A C 1
ATOM 4162 O O . MET A 1 517 ? 13.199 -39.127 -24.567 1.00 68.75 517 MET A O 1
ATOM 4166 N N . ALA A 1 518 ? 11.891 -39.867 -22.903 1.00 70.31 518 ALA A N 1
ATOM 4167 C CA . ALA A 1 518 ? 11.100 -40.757 -23.748 1.00 70.31 518 ALA A CA 1
ATOM 4168 C C . ALA A 1 518 ? 10.422 -40.022 -24.916 1.00 70.31 518 ALA A C 1
ATOM 4170 O O . ALA A 1 518 ? 10.422 -40.527 -26.036 1.00 70.31 518 ALA A O 1
ATOM 4171 N N . ILE A 1 519 ? 9.908 -38.807 -24.689 1.00 73.69 519 ILE A N 1
ATOM 4172 C CA . ILE A 1 519 ? 9.291 -37.988 -25.744 1.00 73.69 519 ILE A CA 1
ATOM 4173 C C . ILE A 1 519 ? 10.314 -37.596 -26.819 1.00 73.69 519 ILE A C 1
ATOM 4175 O O . ILE A 1 519 ? 10.011 -37.673 -28.009 1.00 73.69 519 ILE A O 1
ATOM 4179 N N . ARG A 1 520 ? 11.553 -37.256 -26.436 1.00 73.62 520 ARG A N 1
ATOM 4180 C CA . ARG A 1 520 ? 12.637 -36.950 -27.393 1.00 73.62 520 ARG A CA 1
ATOM 4181 C C . ARG A 1 520 ? 13.029 -38.158 -28.254 1.00 73.62 520 ARG A C 1
ATOM 4183 O O . ARG A 1 520 ? 13.472 -37.998 -29.395 1.00 73.62 520 ARG A O 1
ATOM 4190 N N . HIS A 1 521 ? 12.841 -39.373 -27.743 1.00 75.94 521 HIS A N 1
ATOM 4191 C CA . HIS A 1 521 ? 13.122 -40.615 -28.466 1.00 75.94 521 HIS A CA 1
ATOM 4192 C C . HIS A 1 521 ? 11.943 -41.131 -29.307 1.00 75.94 521 HIS A C 1
ATOM 4194 O O . HIS A 1 521 ? 12.131 -42.071 -30.078 1.00 75.94 521 HIS A O 1
ATOM 4200 N N . VAL A 1 522 ? 10.757 -40.512 -29.263 1.00 79.19 522 VAL A N 1
ATOM 4201 C CA . VAL A 1 522 ? 9.600 -40.925 -30.092 1.00 79.19 522 VAL A CA 1
ATOM 4202 C C . VAL A 1 522 ? 9.933 -40.892 -31.584 1.00 79.19 522 VAL A C 1
ATOM 4204 O O . VAL A 1 522 ? 9.666 -41.852 -32.307 1.00 79.19 522 VAL A O 1
ATOM 4207 N N . GLU A 1 523 ? 10.622 -39.849 -32.049 1.00 75.50 523 GLU A N 1
ATOM 4208 C CA . GLU A 1 523 ? 11.022 -39.743 -33.457 1.00 75.50 523 GLU A CA 1
ATOM 4209 C C . GLU A 1 523 ? 12.025 -40.864 -33.841 1.00 75.50 523 GLU A C 1
ATOM 4211 O O . GLU A 1 523 ? 12.201 -41.190 -35.016 1.00 75.50 523 GLU A O 1
ATOM 4216 N N . ALA A 1 524 ? 12.706 -41.475 -32.861 1.00 75.69 524 ALA A N 1
ATOM 4217 C CA . ALA A 1 524 ? 13.699 -42.534 -33.069 1.00 75.69 524 ALA A CA 1
ATOM 4218 C C . ALA A 1 524 ? 12.966 -43.828 -33.365 1.00 75.69 524 ALA A C 1
ATOM 4220 O O . ALA A 1 524 ? 13.328 -44.573 -34.271 1.00 75.69 524 ALA A O 1
ATOM 4221 N N . LEU A 1 525 ? 11.883 -44.035 -32.619 1.00 77.00 525 LEU A N 1
ATOM 4222 C CA . LEU A 1 525 ? 10.967 -45.145 -32.778 1.00 77.00 525 LEU A CA 1
ATOM 4223 C C . LEU A 1 525 ? 10.254 -45.050 -34.130 1.00 77.00 525 LEU A C 1
ATOM 4225 O O . LEU A 1 525 ? 10.146 -46.047 -34.839 1.00 77.00 525 LEU A O 1
ATOM 4229 N N . ARG A 1 526 ? 9.896 -43.834 -34.555 1.00 79.00 526 ARG A N 1
ATOM 4230 C CA . ARG A 1 526 ? 9.396 -43.563 -35.907 1.00 79.00 526 ARG A CA 1
ATOM 4231 C C . ARG A 1 526 ? 10.418 -43.909 -36.992 1.00 79.00 526 ARG A C 1
ATOM 4233 O O . ARG A 1 526 ? 10.097 -44.634 -37.927 1.00 79.00 526 ARG A O 1
ATOM 4240 N N . THR A 1 527 ? 11.671 -43.479 -36.832 1.00 79.12 527 THR A N 1
ATOM 4241 C CA . THR A 1 527 ? 12.762 -43.796 -37.775 1.00 79.12 527 THR A CA 1
ATOM 4242 C C . THR A 1 527 ? 13.025 -45.308 -37.848 1.00 79.12 527 THR A C 1
ATOM 4244 O O . THR A 1 527 ? 13.300 -45.856 -38.920 1.00 79.12 527 THR A O 1
ATOM 4247 N N . LEU A 1 528 ? 12.919 -46.012 -36.718 1.00 79.31 528 LEU A N 1
ATOM 4248 C CA . LEU A 1 528 ? 13.036 -47.466 -36.658 1.00 79.31 528 LEU A CA 1
ATOM 4249 C C . LEU A 1 528 ? 11.897 -48.147 -37.437 1.00 79.31 528 LEU A C 1
ATOM 4251 O O . LEU A 1 528 ? 12.170 -49.014 -38.265 1.00 79.31 528 LEU A O 1
ATOM 4255 N N . ILE A 1 529 ? 10.644 -47.737 -37.211 1.00 76.62 529 ILE A N 1
ATOM 4256 C CA . ILE A 1 529 ? 9.455 -48.346 -37.828 1.00 76.62 529 ILE A CA 1
ATOM 4257 C C . ILE A 1 529 ? 9.335 -48.025 -39.321 1.00 76.62 529 ILE A C 1
ATOM 4259 O O . ILE A 1 529 ? 9.072 -48.932 -40.108 1.00 76.62 529 ILE A O 1
ATOM 4263 N N . GLU A 1 530 ? 9.523 -46.769 -39.726 1.00 77.19 530 GLU A N 1
ATOM 4264 C CA . GLU A 1 530 ? 9.261 -46.328 -41.103 1.00 77.19 530 GLU A CA 1
ATOM 4265 C C . GLU A 1 530 ? 10.420 -46.624 -42.066 1.00 77.19 530 GLU A C 1
ATOM 4267 O O . GLU A 1 530 ? 10.184 -46.876 -43.245 1.00 77.19 530 GLU A O 1
ATOM 4272 N N . SER A 1 531 ? 11.669 -46.618 -41.587 1.00 75.44 531 SER A N 1
ATOM 4273 C CA . SER A 1 531 ? 12.853 -46.753 -42.451 1.00 75.44 531 SER A CA 1
ATOM 4274 C C . SER A 1 531 ? 13.609 -48.063 -42.221 1.00 75.44 531 SER A C 1
ATOM 4276 O O . SER A 1 531 ? 13.832 -48.834 -43.155 1.00 75.44 531 SER A O 1
ATOM 4278 N N . ASN A 1 532 ? 13.959 -48.377 -40.971 1.00 72.75 532 ASN A N 1
ATOM 4279 C CA . ASN A 1 532 ? 14.903 -49.462 -40.681 1.00 72.75 532 ASN A CA 1
ATOM 4280 C C . ASN A 1 532 ? 14.259 -50.856 -40.674 1.00 72.75 532 ASN A C 1
ATOM 4282 O O . ASN A 1 532 ? 14.820 -51.794 -41.240 1.00 72.75 532 ASN A O 1
ATOM 4286 N N . ILE A 1 533 ? 13.065 -51.018 -40.092 1.00 75.00 533 ILE A N 1
ATOM 4287 C CA . ILE A 1 533 ? 12.344 -52.302 -40.101 1.00 75.00 533 ILE A CA 1
ATOM 4288 C C . ILE A 1 533 ? 12.023 -52.758 -41.543 1.00 75.00 533 ILE A C 1
ATOM 4290 O O . ILE A 1 533 ? 12.310 -53.917 -41.868 1.00 75.00 533 ILE A O 1
ATOM 4294 N N . PRO A 1 534 ? 11.522 -51.892 -42.451 1.00 74.00 534 PRO A N 1
ATOM 4295 C CA . PRO A 1 534 ? 11.326 -52.241 -43.857 1.00 74.00 534 PRO A CA 1
ATOM 4296 C C . PRO A 1 534 ? 12.625 -52.626 -44.574 1.00 74.00 534 PRO A C 1
ATOM 4298 O O . PRO A 1 534 ? 12.640 -53.644 -45.266 1.00 74.00 534 PRO A O 1
ATOM 4301 N N . GLN A 1 535 ? 13.729 -51.901 -44.361 1.00 69.31 535 GLN A N 1
ATOM 4302 C CA . GLN A 1 535 ? 15.037 -52.223 -44.954 1.00 69.31 535 GLN A CA 1
ATOM 4303 C C . GLN A 1 535 ? 15.617 -53.555 -44.451 1.00 69.31 535 GLN A C 1
ATOM 4305 O O . GLN A 1 535 ? 16.170 -54.341 -45.223 1.00 69.31 535 GLN A O 1
ATOM 4310 N N . LEU A 1 536 ? 15.440 -53.869 -43.167 1.00 66.00 536 LEU A N 1
ATOM 4311 C CA . LEU A 1 536 ? 15.808 -55.169 -42.603 1.00 66.00 536 LEU A CA 1
ATOM 4312 C C . LEU A 1 536 ? 14.937 -56.298 -43.174 1.00 66.00 536 LEU A C 1
ATOM 4314 O O . LEU A 1 536 ? 15.420 -57.414 -43.382 1.00 66.00 536 LEU A O 1
ATOM 4318 N N . SER A 1 537 ? 13.661 -56.019 -43.458 1.00 59.91 537 SER A N 1
ATOM 4319 C CA . SER A 1 537 ? 12.732 -56.984 -44.053 1.00 59.91 537 SER A CA 1
ATOM 4320 C C . SER A 1 537 ? 13.016 -57.257 -45.537 1.00 59.91 537 SER A C 1
ATOM 4322 O O . SER A 1 537 ? 12.978 -58.419 -45.952 1.00 59.91 537 SER A O 1
ATOM 4324 N N . SER A 1 538 ? 13.396 -56.236 -46.314 1.00 57.94 538 SER A N 1
ATOM 4325 C CA . SER A 1 538 ? 13.811 -56.375 -47.715 1.00 57.94 538 SER A CA 1
ATOM 4326 C C . SER A 1 538 ? 15.181 -57.053 -47.833 1.00 57.94 538 SER A C 1
ATOM 4328 O O . SER A 1 538 ? 15.354 -57.943 -48.663 1.00 57.94 538 SER A O 1
ATOM 4330 N N . SER A 1 539 ? 16.113 -56.760 -46.919 1.00 54.00 539 SER A N 1
ATOM 4331 C CA . SER A 1 539 ? 17.392 -57.479 -46.789 1.00 54.00 539 SER A CA 1
ATOM 4332 C C . SER A 1 539 ? 17.195 -58.966 -46.436 1.00 54.00 539 SER A C 1
ATOM 4334 O O . SER A 1 539 ? 17.835 -59.850 -47.012 1.00 54.00 539 SER A O 1
ATOM 4336 N N . ARG A 1 540 ? 16.216 -59.291 -45.574 1.00 51.88 540 ARG A N 1
ATOM 4337 C CA . ARG A 1 540 ? 15.807 -60.683 -45.292 1.00 51.88 540 ARG A CA 1
ATOM 4338 C C . ARG A 1 540 ? 15.094 -61.368 -46.460 1.00 51.88 540 ARG A C 1
ATOM 4340 O O . ARG A 1 540 ? 15.255 -62.577 -46.611 1.00 51.88 540 ARG A O 1
ATOM 4347 N N . GLN A 1 541 ? 14.313 -60.652 -47.272 1.00 47.19 541 GLN A N 1
ATOM 4348 C CA . GLN A 1 541 ? 13.726 -61.207 -48.500 1.00 47.19 541 GLN A CA 1
ATOM 4349 C C . GLN A 1 541 ? 14.804 -61.537 -49.541 1.00 47.19 541 GLN A C 1
ATOM 4351 O O . GLN A 1 541 ? 14.724 -62.599 -50.156 1.00 47.19 541 GLN A O 1
ATOM 4356 N N . SER A 1 542 ? 15.861 -60.727 -49.642 1.00 40.38 542 SER A N 1
ATOM 4357 C CA . SER A 1 542 ? 17.042 -61.038 -50.459 1.00 40.38 542 SER A CA 1
ATOM 4358 C C . SER A 1 542 ? 17.835 -62.247 -49.932 1.00 40.38 542 SER A C 1
ATOM 4360 O O . SER A 1 542 ? 18.350 -63.031 -50.724 1.00 40.38 542 SER A O 1
ATOM 4362 N N . MET A 1 543 ? 17.865 -62.482 -48.612 1.00 39.72 543 MET A N 1
ATOM 4363 C CA . MET A 1 543 ? 18.467 -63.686 -48.003 1.00 39.72 543 MET A CA 1
ATOM 4364 C C . MET A 1 543 ? 17.561 -64.938 -48.004 1.00 39.72 543 MET A C 1
ATOM 4366 O O . MET A 1 543 ? 18.043 -66.053 -47.794 1.00 39.72 543 MET A O 1
ATOM 4370 N N . ARG A 1 544 ? 16.252 -64.805 -48.265 1.00 40.03 544 ARG A N 1
ATOM 4371 C CA . ARG A 1 544 ? 15.278 -65.919 -48.252 1.00 40.03 544 ARG A CA 1
ATOM 4372 C C . ARG A 1 544 ? 15.351 -66.851 -49.467 1.00 40.03 544 ARG A C 1
ATOM 4374 O O . ARG A 1 544 ? 14.616 -67.836 -49.498 1.00 40.03 544 ARG A O 1
ATOM 4381 N N . TYR A 1 545 ? 16.256 -66.606 -50.415 1.00 39.25 545 TYR A N 1
ATOM 4382 C CA . TYR A 1 545 ? 16.555 -67.550 -51.497 1.00 39.25 545 TYR A CA 1
ATOM 4383 C C . TYR A 1 545 ? 17.432 -68.741 -51.077 1.00 39.25 545 TYR A C 1
ATOM 4385 O O . TYR A 1 545 ? 17.634 -69.624 -51.904 1.00 39.25 545 TYR A O 1
ATOM 4393 N N . PHE A 1 546 ? 17.907 -68.826 -49.822 1.00 37.94 546 PHE A N 1
ATOM 4394 C CA . PHE A 1 546 ? 18.837 -69.897 -49.434 1.00 37.94 546 PHE A CA 1
ATOM 4395 C C . PHE A 1 546 ? 18.413 -70.885 -48.339 1.00 37.94 546 PHE A C 1
ATOM 4397 O O . PHE A 1 546 ? 19.017 -71.942 -48.297 1.00 37.94 546 PHE A O 1
ATOM 4404 N N . PHE A 1 547 ? 17.370 -70.676 -47.525 1.00 30.44 547 PHE A N 1
ATOM 4405 C CA . PHE A 1 547 ? 16.791 -71.770 -46.713 1.00 30.44 547 PHE A CA 1
ATOM 4406 C C . PHE A 1 547 ? 15.344 -71.454 -46.283 1.00 30.44 547 PHE A C 1
ATOM 4408 O O . PHE A 1 547 ? 15.060 -70.411 -45.693 1.00 30.44 547 PHE A O 1
ATOM 4415 N N . LYS A 1 548 ? 14.415 -72.368 -46.597 1.00 33.38 548 LYS A N 1
ATOM 4416 C CA . LYS A 1 548 ? 12.992 -72.346 -46.209 1.00 33.38 548 LYS A CA 1
ATOM 4417 C C . LYS A 1 548 ? 12.812 -72.989 -44.831 1.00 33.38 548 LYS A C 1
ATOM 4419 O O . LYS A 1 548 ? 13.269 -74.110 -44.654 1.00 33.38 548 LYS A O 1
ATOM 4424 N N . LEU A 1 549 ? 12.054 -72.342 -43.941 1.00 29.08 549 LEU A N 1
ATOM 4425 C CA . LEU A 1 549 ? 10.907 -72.899 -43.190 1.00 29.08 549 LEU A CA 1
ATOM 4426 C C . LEU A 1 549 ? 10.201 -71.762 -42.392 1.00 29.08 549 LEU A C 1
ATOM 4428 O O . LEU A 1 549 ? 10.777 -70.681 -42.241 1.00 29.08 549 LEU A O 1
ATOM 4432 N N . PRO A 1 550 ? 8.920 -71.931 -42.003 1.00 42.81 550 PRO A N 1
ATOM 4433 C CA . PRO A 1 550 ? 7.936 -70.854 -41.914 1.00 42.81 550 PRO A CA 1
ATOM 4434 C C . PRO A 1 550 ? 7.632 -70.421 -40.474 1.00 42.81 550 PRO A C 1
ATOM 4436 O O . PRO A 1 550 ? 7.617 -71.243 -39.570 1.00 42.81 550 PRO A O 1
ATOM 4439 N N . MET A 1 551 ? 7.282 -69.147 -40.298 1.00 29.73 551 MET A N 1
ATOM 4440 C CA . MET A 1 551 ? 6.457 -68.653 -39.187 1.00 29.73 551 MET A CA 1
ATOM 4441 C C . MET A 1 551 ? 5.685 -67.420 -39.690 1.00 29.73 551 MET A C 1
ATOM 4443 O O . MET A 1 551 ? 6.223 -66.318 -39.798 1.00 29.73 551 MET A O 1
ATOM 4447 N N . ARG A 1 552 ? 4.449 -67.684 -40.119 1.00 36.25 552 ARG A N 1
ATOM 4448 C CA . ARG A 1 552 ? 3.247 -66.846 -39.950 1.00 36.25 552 ARG A CA 1
ATOM 4449 C C . ARG A 1 552 ? 2.864 -66.950 -38.460 1.00 36.25 552 ARG A C 1
ATOM 4451 O O . ARG A 1 552 ? 3.141 -67.988 -37.879 1.00 36.25 552 ARG A O 1
ATOM 4458 N N . ASP A 1 553 ? 2.273 -66.016 -37.735 1.00 37.72 553 ASP A N 1
ATOM 4459 C CA . ASP A 1 553 ? 1.519 -64.794 -37.981 1.00 37.72 553 ASP A CA 1
ATOM 4460 C C . ASP A 1 553 ? 1.645 -63.973 -36.687 1.00 37.72 553 ASP A C 1
ATOM 4462 O O . ASP A 1 553 ? 1.449 -64.550 -35.623 1.00 37.72 553 ASP A O 1
ATOM 4466 N N . SER A 1 554 ? 1.927 -62.667 -36.751 1.00 33.38 554 SER A N 1
ATOM 4467 C CA . SER A 1 554 ? 1.531 -61.698 -35.702 1.00 33.38 554 SER A CA 1
ATOM 4468 C C . SER A 1 554 ? 2.037 -60.283 -36.007 1.00 33.38 554 SER A C 1
ATOM 4470 O O . SER A 1 554 ? 2.770 -59.698 -35.217 1.00 33.38 554 SER A O 1
ATOM 4472 N N . LEU A 1 555 ? 1.671 -59.710 -37.154 1.00 31.14 555 LEU A N 1
ATOM 4473 C CA . LEU A 1 555 ? 1.804 -58.266 -37.386 1.00 31.14 555 LEU A CA 1
ATOM 4474 C C . LEU A 1 555 ? 0.637 -57.789 -38.261 1.00 31.14 555 LEU A C 1
ATOM 4476 O O . LEU A 1 555 ? 0.792 -57.563 -39.456 1.00 31.14 555 LEU A O 1
ATOM 4480 N N . SER A 1 556 ? -0.552 -57.663 -37.669 1.00 31.67 556 SER A N 1
ATOM 4481 C CA . SER A 1 556 ? -1.675 -56.934 -38.284 1.00 31.67 556 SER A CA 1
ATOM 4482 C C . SER A 1 556 ? -2.291 -55.882 -37.360 1.00 31.67 556 SER A C 1
ATOM 4484 O O . SER A 1 556 ? -3.418 -55.456 -37.585 1.00 31.67 556 SER A O 1
ATOM 4486 N N . ALA A 1 557 ? -1.586 -55.452 -36.314 1.00 31.83 557 ALA A N 1
ATOM 4487 C CA . ALA A 1 557 ? -2.144 -54.536 -35.322 1.00 31.83 557 ALA A CA 1
ATOM 4488 C C . ALA A 1 557 ? -1.221 -53.344 -35.040 1.00 31.83 557 ALA A C 1
ATOM 4490 O O . ALA A 1 557 ? -0.991 -53.010 -33.886 1.00 31.83 557 ALA A O 1
ATOM 4491 N N . VAL A 1 558 ? -0.654 -52.727 -36.086 1.00 34.81 558 VAL A N 1
ATOM 4492 C CA . VAL A 1 558 ? 0.089 -51.452 -35.949 1.00 34.81 558 VAL A CA 1
ATOM 4493 C C . VAL A 1 558 ? -0.222 -50.449 -37.082 1.00 34.81 558 VAL A C 1
ATOM 4495 O O . VAL A 1 558 ? 0.373 -49.389 -37.143 1.00 34.81 558 VAL A O 1
ATOM 4498 N N . SER A 1 559 ? -1.192 -50.704 -37.972 1.00 29.16 559 SER A N 1
ATOM 4499 C CA . SER A 1 559 ? -1.497 -49.774 -39.085 1.00 29.16 559 SER A CA 1
ATOM 4500 C C . SER A 1 559 ? -2.593 -48.736 -38.784 1.00 29.16 559 SER A C 1
ATOM 4502 O O . SER A 1 559 ? -3.193 -48.182 -39.706 1.00 29.16 559 SER A O 1
ATOM 4504 N N . SER A 1 560 ? -2.908 -48.458 -37.524 1.00 35.34 560 SER A N 1
ATOM 4505 C CA . SER A 1 560 ? -3.814 -47.354 -37.186 1.00 35.34 560 SER A CA 1
ATOM 4506 C C . SER A 1 560 ? -3.443 -46.788 -35.829 1.00 35.34 560 SER A C 1
ATOM 4508 O O . SER A 1 560 ? -3.894 -47.328 -34.826 1.00 35.34 560 SER A O 1
ATOM 4510 N N . ILE A 1 561 ? -2.593 -45.760 -35.835 1.00 32.59 561 ILE A N 1
ATOM 4511 C CA . ILE A 1 561 ? -2.524 -44.616 -34.909 1.00 32.59 561 ILE A CA 1
ATOM 4512 C C . ILE A 1 561 ? -1.687 -43.546 -35.607 1.00 32.59 561 ILE A C 1
ATOM 4514 O O . ILE A 1 561 ? -0.610 -43.913 -36.131 1.00 32.59 561 ILE A O 1
#

Secondary structure (DSSP, 8-state):
-HHHHHHHHHHHHHHHHHHHHHHHHHT----HHHHHHHHHHHHHHHHHHHHHHHHHHHHHHHHHHHHHHHHHHHHHHHHHHHHHHHHHHHHHHHHHHSPPTTSHHHHHHHH-TTGGGTGGGTS-HHHHT-SSS-----TTS-TTEETTEE---TTSPPPGGGS-HHHHHHHHHHHHHHHHHHHHHHHHHHHHHHHHHHHHHHHHHHHHHHHHHHHHHHHHHHHHHHHHHHHHHHHHHHHHHHHHHHHHHHHHHHHHHHHHHHHHHHHHHHHHHHHHHHHHHHHHHHHHHHHHHHHHHHHHHHHHHHHHHHHHHHHHHHHHHHHHHHHHTT--HHHHHHHHHHHHHHHHHHHHHHHHHHHHHHHHHHIIIIIHHHHHHHHHHHHHHHHHHHHHHHHHHHHHHHHHHHHHHHHHHHHHHHHHHHHHHHHHHHHHHHHHTTTS-----S----HHHHHHHHHHHHHHHHHHHHHHHHHHHHHHHHHHTTTTSHHHHHHHHHHHHHHHHS---TT--HHHHHHHHHHHHHHIIIIIHHHHHHHHHHHTTS----------S-S--

Sequence (561 aa):
MKYVNDRQARETELNSRKAVLESKIENAGYLAEEQAQIDEATTNVDQALEDYQEADAALKEEIKAKSDYDACLEKESGAKRILNSRIGERDELMARLNPEPGTWLSELREIDPEWGSTLGKIVRPELLMRKDLAPSFDPNLKQRRVFGWTLDFGAIELPEVAESESKIKERIDRSNASVTMATRAHEDAKKATVRAASAHAEKSKAVDDARVKLSQKHNVLGTRKGHLKNLKRELLKNVEIRKLECEEELKKVSRDLDKYRTDTADGKEEIKGRYLEDEMELRSSWQGTIQDLNDEKGKIEGRINTAIEDHDKTLEKMSELFVQACSEHGVDPDYVSRLHKDIEELVSREQAIEQSKERVVEYELWLRNEWSRLSDLNEQHSSAKAEHNKLKTDDYQKQKAFDDENQVRLNNRKALAKEVSELDKKISDAQTIVDRFSDEPFGLEGRVSEIGSLTQTLSNQLAELAKLKKQVFQSFRSAQAVIQNYTGTQIHKTWEEIIEHRNAMLATPENMDAEEMAIRHVEALRTLIESNIPQLSSSRQSMRYFFKLPMRDSLSAVSSI

Radius of gyration: 69.65 Å; chains: 1; bounding box: 146×98×206 Å

Foldseek 3Di:
DVVVVVLVVVLVVLVVLLVVLVVCLVPLDFDPVLVVVLVVLVVLLVVLVVLLVVLVVLVVVLVVLVVQLVVLVVQLVVLVVQLVVLVVVLVVLVCLLDPDPQFQLVVCCVPDVQCQQAVQQPDDPVNRNDNPPRDDDDPVDPRQADPHDGDDSPPGDRDPSSDDSVVSVVVSVVSVVSSVVSVVSSVVSVVSSVVSVVVSVVSVVVSVVSVVSSVVSVVSSVVSVVVSVVSVVVSVVVSVVVSVVSVVVSVVSVVVSVVSVVVVVVVVVVVVVVVVVVVVVVVVVVVVVVVVVVVVVVVVVVVVVVVVVVVVVVVVVVVVVVLVVCVVVVHDSVVVVVVVVVVVVVVVVVVVVVVVVVVVVVVVCCVVPVVVCPVVVVVVVVVVVVVVVVVVVVVVVVVVVVVVVVVVVVVVVVVVVVVVVVVVVVVVLVVVVCVVVVPDDDDDPDDPDPPVVVSVVVVVVVVVVVVVLVVLLVVLVVLVVVLVVPPPDPLVVLLVVLLVVQPVVDDDDPDDDPSRSSVSCSVVVVCSVVPVVVVVVVVVVVVVVPDDDDDDDDPPPDPDD